Protein 1EKQ (pdb70)

Radius of gyration: 34.54 Å; Cα contacts (8 Å, |Δi|>4): 1117; chains: 2; bounding box: 37×81×80 Å

Secondary structure (DSSP, 8-state):
--HHHHHHHHHHHHHH--EEEEE--TTTHHHHHHHHHHHT-EEE----TTTHHHHHHHSSEEEEE-TT--HHHHHHHHHHHHHHHHTT--EEEE-TTBTTBHHHHHHHHHHHHHS--SEEEE-HHHHHHH--HHHHHHHHHHHHHHTSEEEE-SSSEEEE-SS-EEEE----GGGGGSTT---HHHHHHHHHTT-SSHHHHHHHHHHHHHHHHHHHHHHHTTS-HHHHHHHHHHHHHH--HHHHHHH--EEE-/--HHHHHHHHHHHHHH--EEEEE--TTTHHHHHHHHHHHT-EEE----TTTHHHHHHT-SEEEEE-TT--HHHHHHHHHHHHHHHHTT--EEEE-TTBTTBHHHHHHHHHHHHHS--SEEEE-HHHHHHHT--HHHHHHHHHHHHHHTSEEEE-SSSEEEE-SS-EEEE----GGGGGSTT---HHHHHHHHHTT-S-HHHHHHHHHHHHHHHHHHHHHHHTTS-HHHHHHHHHHHHHH--HHHHHHH--EEE-

Nearest PDB structures (foldseek):
  5cga-assembly1_C  TM=9.503E-01  e=2.184E-24  Staphylococcus aureus subsp. aureus MRSA252
  5cm5-assembly2_D  TM=9.538E-01  e=5.338E-24  Staphylococcus aureus subsp. aureus MRSA252
  5coj-assembly1_A  TM=9.527E-01  e=1.697E-23  Staphylococcus aureus
  5coj-assembly2_F  TM=9.512E-01  e=3.579E-22  Staphylococcus aureus
  6jyy-assembly1_A  TM=9.545E-01  e=1.576E-20  Klebsiella pneumoniae

Solvent-accessible surface area: 21314 Å² total

CATH classification: 3.40.1190.20

Sequence (507 aa):
MDAQSAAKCLTAVRRHSPLVHSITNNVVTNFTANGLLALGASPVMAYAKEEVADMAKIAGALVLNIGTLSKESVEAMIIAGKSANEHGVPVILDPVGAGATPFRTESARDIIREVRLAAIRGNAAEIAHTVGGDIIRLAQQAAQKLNTVIAITGEVDVIADTSHVYTLHNGHKLLTKVTGAGLLTSVVGAFCAVEENPLFAAIAAISSYGVAAQLAAQQTADKGPGSFQIELLNKLSTVTEQDVQEWATIERVMDAQSAAKCLTAVRRHSPLVHSITNNVVTNFTANGLLALGASPVMAYAKEEVADMAKIAGALVLNIGTLSKESVEAMIIAGKSANEHGVPVILDPVGAGATPFRTESARDIIREVRLAAIRGNAAEIAHTVGGGDIIRLAQQAAQKLNTVIAITGEVDVIADTSHVYTLHNGHKLLTKVTGAGLLTSVVGAFCAVEENPLFAAIAAISSYGVAAQLAAQQTADKGPGSFQIELLNKLSTVTEQDVQEWATIERV

InterPro domains:
  IPR000417 Hydroxyethylthiazole kinase [MF_00228] (12-261)
  IPR000417 Hydroxyethylthiazole kinase [PF02110] (10-257)
  IPR000417 Hydroxyethylthiazole kinase [PIRSF000513] (6-269)
  IPR000417 Hydroxyethylthiazole kinase [PR01099] (18-25)
  IPR000417 Hydroxyethylthiazole kinase [PR01099] (31-52)
  IPR000417 Hydroxyethylthiazole kinase [PR01099] (62-70)
  IPR000417 Hydroxyethylthiazole kinase [PR01099] (88-105)
  IPR000417 Hydroxyethylthiazole kinase [PR01099] (119-133)
  IPR000417 Hydroxyethylthiazole kinase [PR01099] (164-181)
  IPR000417 Hydroxyethylthiazole kinase [TIGR00694] (10-260)
  IPR000417 Hydroxyethylthiazole kinase [cd01170] (10-253)
  IPR029056 Ribokinase-like [G3DSA:3.40.1190.20] (1-272)
  IPR029056 Ribokinase-like [SSF53613] (9-267)

Structure (mmCIF, N/CA/C/O backbone):
data_1EKQ
#
_entry.id   1EKQ
#
_cell.length_a   77.5
_cell.length_b   77.5
_cell.length_c   230.4
_cell.angle_alpha   90
_cell.angle_beta   90
_cell.angle_gamma   120
#
_symmetry.space_group_name_H-M   'H 3'
#
loop_
_entity.id
_entity.type
_entity.pdbx_description
1 polymer 'HYDROXYETHYLTHIAZOLE KINASE'
2 water water
#
loop_
_atom_site.group_PDB
_atom_site.id
_atom_site.type_symbol
_atom_site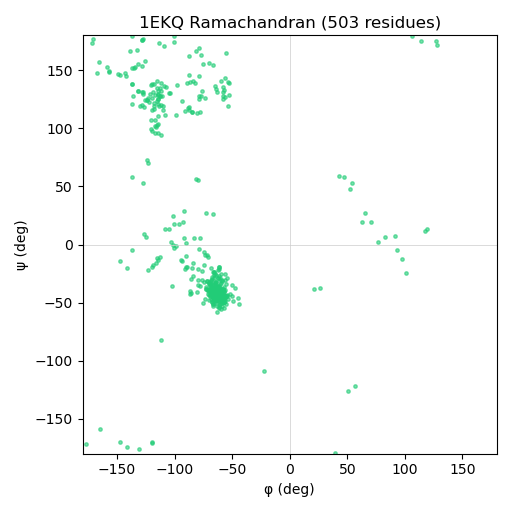.label_atom_id
_atom_site.label_alt_id
_atom_site.label_comp_id
_atom_site.label_asym_id
_atom_site.label_entity_id
_atom_site.label_seq_id
_atom_site.pdbx_PDB_ins_code
_atom_site.Cartn_x
_atom_site.Cartn_y
_atom_site.Cartn_z
_atom_site.occupancy
_atom_site.B_iso_or_equiv
_atom_site.auth_seq_id
_atom_site.auth_comp_id
_atom_site.auth_asym_id
_atom_site.auth_atom_id
_atom_site.pdbx_PDB_model_num
ATOM 1 N N . MET A 1 1 ? 34.490 10.978 45.031 1.00 29.32 1 MET A N 1
ATOM 2 C CA . MET A 1 1 ? 33.022 10.876 45.299 1.00 30.55 1 MET A CA 1
ATOM 3 C C . MET A 1 1 ? 32.758 10.117 46.607 1.00 29.48 1 MET A C 1
ATOM 4 O O . MET A 1 1 ? 33.249 9.005 46.788 1.00 28.59 1 MET A O 1
ATOM 9 N N . ASP A 1 2 ? 31.975 10.714 47.502 1.00 28.86 2 ASP A N 1
ATOM 10 C CA . ASP A 1 2 ? 31.672 10.093 48.793 1.00 30.12 2 ASP A CA 1
ATOM 11 C C . ASP A 1 2 ? 30.210 10.220 49.196 1.00 29.45 2 ASP A C 1
ATOM 12 O O . ASP A 1 2 ? 29.424 10.870 48.499 1.00 27.97 2 ASP A O 1
ATOM 17 N N . ALA A 1 3 ? 29.878 9.658 50.363 1.00 28.02 3 ALA A N 1
ATOM 18 C CA . ALA A 1 3 ? 28.509 9.680 50.887 1.00 28.34 3 ALA A CA 1
ATOM 19 C C . ALA A 1 3 ? 28.025 11.086 51.188 1.00 28.69 3 ALA A C 1
ATOM 20 O O . ALA A 1 3 ? 26.844 11.396 51.052 1.00 29.03 3 ALA A O 1
ATOM 22 N N . GLN A 1 4 ? 28.954 11.944 51.582 1.00 30.11 4 GLN A N 1
ATOM 23 C CA . GLN A 1 4 ? 28.625 13.316 51.905 1.00 31.55 4 GLN A CA 1
ATOM 24 C C . GLN A 1 4 ? 28.202 14.062 50.641 1.00 28.81 4 GLN A C 1
ATOM 25 O O . GLN A 1 4 ? 27.201 14.773 50.638 1.00 28.80 4 GLN A O 1
ATOM 31 N N . SER A 1 5 ? 28.945 13.873 49.557 1.00 28.16 5 SER A N 1
ATOM 32 C CA . SER A 1 5 ? 28.612 14.526 48.295 1.00 28.02 5 SER A CA 1
ATOM 33 C C . SER A 1 5 ? 27.371 13.938 47.643 1.00 26.32 5 SER A C 1
ATOM 34 O O . SER A 1 5 ? 26.627 14.651 46.971 1.00 27.54 5 SER A O 1
ATOM 37 N N . ALA A 1 6 ? 27.141 12.642 47.850 1.00 24.81 6 ALA A N 1
ATOM 38 C CA . ALA A 1 6 ? 25.960 11.982 47.309 1.00 22.82 6 ALA A CA 1
ATOM 39 C C . ALA A 1 6 ? 24.721 12.586 47.970 1.00 23.14 6 ALA A C 1
ATOM 40 O O . ALA A 1 6 ? 23.707 12.825 47.323 1.00 22.05 6 ALA A O 1
ATOM 42 N N . ALA A 1 7 ? 24.831 12.866 49.266 1.00 24.45 7 ALA A N 1
ATOM 43 C CA . ALA A 1 7 ? 23.731 13.448 50.031 1.00 26.14 7 ALA A CA 1
ATOM 44 C C . ALA A 1 7 ? 23.372 14.830 49.484 1.00 26.23 7 ALA A C 1
ATOM 45 O O . ALA A 1 7 ? 22.190 15.188 49.383 1.00 26.01 7 ALA A O 1
ATOM 47 N N . LYS A 1 8 ? 24.404 15.591 49.115 1.00 27.28 8 LYS A N 1
ATOM 48 C CA . LYS A 1 8 ? 24.228 16.927 48.551 1.00 27.92 8 LYS A CA 1
ATOM 49 C C . LYS A 1 8 ? 23.472 16.862 47.225 1.00 27.56 8 LYS A C 1
ATOM 50 O O . LYS A 1 8 ? 22.623 17.719 46.951 1.00 27.43 8 LYS A O 1
ATOM 56 N N . CYS A 1 9 ? 23.736 15.820 46.429 1.00 26.52 9 CYS A N 1
ATOM 57 C CA . CYS A 1 9 ? 23.042 15.644 45.146 1.00 24.08 9 CYS A CA 1
ATOM 58 C C . CYS A 1 9 ? 21.558 15.365 45.367 1.00 22.27 9 CYS A C 1
ATOM 59 O O . CYS A 1 9 ? 20.712 15.861 44.622 1.00 21.56 9 CYS A O 1
ATOM 62 N N . LEU A 1 10 ? 21.247 14.565 46.388 1.00 20.52 10 LEU A N 1
ATOM 63 C CA . LEU A 1 10 ? 19.854 14.248 46.702 1.00 20.03 10 LEU A CA 1
ATOM 64 C C . LEU A 1 10 ? 19.095 15.529 47.053 1.00 18.79 10 LEU A C 1
ATOM 65 O O . LEU A 1 10 ? 17.945 15.691 46.675 1.00 17.95 10 LEU A O 1
ATOM 70 N N . THR A 1 11 ? 19.746 16.448 47.757 1.00 20.51 11 THR A N 1
ATOM 71 C CA . THR A 1 11 ? 19.095 17.698 48.119 1.00 22.24 11 THR A CA 1
ATOM 72 C C . THR A 1 11 ? 18.862 18.585 46.898 1.00 22.28 11 THR A C 1
ATOM 73 O O . THR A 1 11 ? 17.845 19.282 46.808 1.00 22.31 11 THR A O 1
ATOM 77 N N . ALA A 1 12 ? 19.794 18.524 45.949 1.00 21.57 12 ALA A N 1
ATOM 78 C CA . ALA A 1 12 ? 19.678 19.295 44.721 1.00 21.04 12 ALA A CA 1
ATOM 79 C C . ALA A 1 12 ? 18.476 18.795 43.923 1.00 20.98 12 ALA A C 1
ATOM 80 O O . ALA A 1 12 ? 17.735 19.601 43.363 1.00 22.33 12 ALA A O 1
ATOM 82 N N . VAL A 1 13 ? 18.271 17.474 43.886 1.00 18.86 13 VAL A N 1
ATOM 83 C CA . VAL A 1 13 ? 17.139 16.902 43.164 1.00 18.99 13 VAL A CA 1
ATOM 84 C C . VAL A 1 13 ? 15.829 17.405 43.751 1.00 18.83 13 VAL A C 1
ATOM 85 O O . VAL A 1 13 ? 14.945 17.801 43.019 1.00 20.24 13 VAL A O 1
ATOM 89 N N . ARG A 1 14 ? 15.696 17.377 45.074 1.00 20.82 14 ARG A N 1
ATOM 90 C CA . ARG A 1 14 ? 14.481 17.856 45.727 1.00 20.87 14 ARG A CA 1
ATOM 91 C C . ARG A 1 14 ? 14.247 19.337 45.475 1.00 21.54 14 ARG A C 1
ATOM 92 O O . ARG A 1 14 ? 13.113 19.759 45.238 1.00 22.30 14 ARG A O 1
ATOM 100 N N . ARG A 1 15 ? 15.325 20.115 45.516 1.00 22.76 15 ARG A N 1
ATOM 101 C CA . ARG A 1 15 ? 15.269 21.559 45.296 1.00 25.48 15 ARG A CA 1
ATOM 102 C C . ARG A 1 15 ? 14.754 21.933 43.903 1.00 26.25 15 ARG A C 1
ATOM 103 O O . ARG A 1 15 ? 13.788 22.680 43.762 1.00 27.48 15 ARG A O 1
ATOM 111 N N . HIS A 1 16 ? 15.366 21.354 42.879 1.00 26.55 16 HIS A N 1
ATOM 112 C CA . HIS A 1 16 ? 15.003 21.641 41.497 1.00 26.23 16 HIS A CA 1
ATOM 113 C C . HIS A 1 16 ? 13.841 20.895 40.855 1.00 24.63 16 HIS A C 1
ATOM 114 O O . HIS A 1 16 ? 13.370 21.314 39.790 1.00 23.94 16 HIS A O 1
ATOM 121 N N . SER A 1 17 ? 13.405 19.794 41.469 1.00 21.55 17 SER A N 1
ATOM 122 C CA . SER A 1 17 ? 12.326 18.957 40.940 1.00 20.53 17 SER A CA 1
ATOM 123 C C . SER A 1 17 ? 12.469 18.754 39.413 1.00 20.24 17 SER A C 1
ATOM 124 O O . SER A 1 17 ? 11.547 19.031 38.647 1.00 19.94 17 SER A O 1
ATOM 127 N N . PRO A 1 18 ? 13.606 18.183 38.969 1.00 20.82 18 PRO A N 1
ATOM 128 C CA . PRO A 1 18 ? 13.824 17.974 37.538 1.00 19.85 18 PRO A CA 1
ATOM 129 C C . PRO A 1 18 ? 12.754 17.214 36.771 1.00 20.85 18 PRO A C 1
ATOM 130 O O . PRO A 1 18 ? 12.175 16.251 37.261 1.00 20.39 18 PRO A O 1
ATOM 134 N N . LEU A 1 19 ? 12.483 17.686 35.558 1.00 21.56 19 LEU A N 1
ATOM 135 C CA . LEU A 1 19 ? 11.530 17.059 34.654 1.00 20.96 19 LEU A CA 1
ATOM 136 C C . LEU A 1 19 ? 12.292 15.851 34.065 1.00 19.93 19 LEU A C 1
ATOM 137 O O . LEU A 1 19 ? 13.326 16.012 33.427 1.00 20.50 19 LEU A O 1
ATOM 142 N N . VAL A 1 20 ? 11.848 14.644 34.371 1.00 17.53 20 VAL A N 1
ATOM 143 C CA . VAL A 1 20 ? 12.515 13.447 33.882 1.00 17.13 20 VAL A CA 1
ATOM 144 C C . VAL A 1 20 ? 11.578 12.713 32.929 1.00 17.11 20 VAL A C 1
ATOM 145 O O . VAL A 1 20 ? 10.527 12.209 33.336 1.00 15.52 20 VAL A O 1
ATOM 149 N N . HIS A 1 21 ? 11.944 12.728 31.647 1.00 16.53 21 HIS A N 1
ATOM 150 C CA . HIS A 1 21 ? 11.171 12.071 30.599 1.00 17.14 21 HIS A CA 1
ATOM 151 C C . HIS A 1 21 ? 11.571 10.599 30.523 1.00 16.11 21 HIS A C 1
ATOM 152 O O . HIS A 1 21 ? 12.719 10.291 30.217 1.00 15.09 21 HIS A O 1
ATOM 159 N N . SER A 1 22 ? 10.638 9.708 30.865 1.00 15.34 22 SER A N 1
ATOM 160 C CA . SER A 1 22 ? 10.879 8.269 30.816 1.00 17.12 22 SER A CA 1
ATOM 161 C C . SER A 1 22 ? 10.035 7.588 29.749 1.00 17.13 22 SER A C 1
ATOM 162 O O . SER A 1 22 ? 8.819 7.769 29.716 1.00 18.26 22 SER A O 1
ATOM 165 N N . ILE A 1 23 ? 10.678 6.809 28.880 1.00 17.65 23 ILE A N 1
ATOM 166 C CA . ILE A 1 23 ? 9.957 6.031 27.874 1.00 18.16 23 ILE A CA 1
ATOM 167 C C . ILE A 1 23 ? 10.253 4.601 28.303 1.00 18.11 23 ILE A C 1
ATOM 168 O O . ILE A 1 23 ? 11.313 4.042 28.010 1.00 17.45 23 ILE A O 1
ATOM 173 N N . THR A 1 24 ? 9.314 4.037 29.054 1.00 19.54 24 THR A N 1
ATOM 174 C CA . THR A 1 24 ? 9.493 2.709 29.618 1.00 19.78 24 THR A CA 1
ATOM 175 C C . THR A 1 24 ? 8.344 1.740 29.333 1.00 19.80 24 THR A C 1
ATOM 176 O O . THR A 1 24 ? 7.337 2.124 28.737 1.00 19.45 24 THR A O 1
ATOM 180 N N . ASN A 1 25 ? 8.502 0.485 29.763 1.00 21.42 25 ASN A N 1
ATOM 181 C CA . ASN A 1 25 ? 7.487 -0.545 29.531 1.00 23.05 25 ASN A CA 1
ATOM 182 C C . ASN A 1 25 ? 6.201 -0.362 30.343 1.00 23.78 25 ASN A C 1
ATOM 183 O O . ASN A 1 25 ? 6.205 0.281 31.386 1.00 24.91 25 ASN A O 1
ATOM 188 N N . ASN A 1 26 ? 5.098 -0.916 29.863 1.00 24.56 26 ASN A N 1
ATOM 189 C CA . ASN A 1 26 ? 3.818 -0.728 30.537 1.00 26.12 26 ASN A CA 1
ATOM 190 C C . ASN A 1 26 ? 3.601 -1.423 31.876 1.00 23.54 26 ASN A C 1
ATOM 191 O O . ASN A 1 26 ? 2.624 -1.137 32.575 1.00 23.79 26 ASN A O 1
ATOM 196 N N . VAL A 1 27 ? 4.510 -2.325 32.234 1.00 20.54 27 VAL A N 1
ATOM 197 C CA . VAL A 1 27 ? 4.416 -3.028 33.507 1.00 17.96 27 VAL A CA 1
ATOM 198 C C . VAL A 1 27 ? 4.936 -2.125 34.634 1.00 18.04 27 VAL A C 1
ATOM 199 O O . VAL A 1 27 ? 4.579 -2.317 35.803 1.00 18.92 27 VAL A O 1
ATOM 203 N N . VAL A 1 28 ? 5.748 -1.126 34.283 1.00 13.90 28 VAL A N 1
ATOM 204 C CA . VAL A 1 28 ? 6.359 -0.253 35.278 1.00 13.93 28 VAL A CA 1
ATOM 205 C C . VAL A 1 28 ? 6.186 1.266 35.147 1.00 14.23 28 VAL A C 1
ATOM 206 O O . VAL A 1 28 ? 6.816 2.022 35.888 1.00 13.88 28 VAL A O 1
ATOM 210 N N . THR A 1 29 ? 5.333 1.728 34.240 1.00 14.08 29 THR A N 1
ATOM 211 C CA . THR A 1 29 ? 5.141 3.174 34.075 1.00 16.15 29 THR A CA 1
ATOM 212 C C . THR A 1 29 ? 4.582 3.864 35.338 1.00 16.44 29 THR A C 1
ATOM 213 O O . THR A 1 29 ? 5.103 4.906 35.779 1.00 15.46 29 THR A O 1
ATOM 217 N N . ASN A 1 30 ? 3.542 3.276 35.927 1.00 14.41 30 ASN A N 1
ATOM 218 C CA . ASN A 1 30 ? 2.934 3.864 37.112 1.00 13.23 30 ASN A CA 1
ATOM 219 C C . ASN A 1 30 ? 3.912 3.933 38.288 1.00 13.34 30 ASN A C 1
ATOM 220 O O . ASN A 1 30 ? 4.038 4.966 38.948 1.00 12.67 30 ASN A O 1
ATOM 225 N N . PHE A 1 31 ? 4.597 2.823 38.549 1.00 15.30 31 PHE A N 1
ATOM 226 C CA . PHE A 1 31 ? 5.572 2.761 39.643 1.00 15.29 31 PHE A CA 1
ATOM 227 C C . PHE A 1 31 ? 6.735 3.721 39.402 1.00 15.80 31 PHE A C 1
ATOM 228 O O . PHE A 1 31 ? 7.174 4.417 40.320 1.00 15.35 31 PHE A O 1
ATOM 236 N N . THR A 1 32 ? 7.219 3.784 38.160 1.00 14.70 32 THR A N 1
ATOM 237 C CA . THR A 1 32 ? 8.304 4.698 37.831 1.00 14.45 32 THR A CA 1
ATOM 238 C C . THR A 1 32 ? 7.882 6.144 38.117 1.00 13.63 32 THR A C 1
ATOM 239 O O . THR A 1 32 ? 8.627 6.901 38.747 1.00 14.05 32 THR A O 1
ATOM 243 N N . ALA A 1 33 ? 6.679 6.516 37.685 1.00 12.84 33 ALA A N 1
ATOM 244 C CA . ALA A 1 33 ? 6.166 7.866 37.929 1.00 13.02 33 ALA A CA 1
ATOM 245 C C . ALA A 1 33 ? 6.033 8.139 39.435 1.00 13.23 33 ALA A C 1
ATOM 246 O O . ALA A 1 33 ? 6.467 9.182 39.916 1.00 13.06 33 ALA A O 1
ATOM 248 N N . ASN A 1 34 ? 5.416 7.213 40.167 1.00 13.29 34 ASN A N 1
ATOM 249 C CA . ASN A 1 34 ? 5.244 7.370 41.618 1.00 13.01 34 ASN A CA 1
ATOM 250 C C . ASN A 1 34 ? 6.561 7.435 42.395 1.00 13.78 34 ASN A C 1
ATOM 251 O O . ASN A 1 34 ? 6.678 8.207 43.352 1.00 15.43 34 ASN A O 1
ATOM 256 N N . GLY A 1 35 ? 7.546 6.639 41.992 1.00 13.29 35 GLY A N 1
ATOM 257 C CA . GLY A 1 35 ? 8.835 6.675 42.654 1.00 12.01 35 GLY A CA 1
ATOM 258 C C . GLY A 1 35 ? 9.501 8.026 42.442 1.00 14.04 35 GLY A C 1
ATOM 259 O O . GLY A 1 35 ? 10.068 8.596 43.369 1.00 13.19 35 GLY A O 1
ATOM 260 N N . LEU A 1 36 ? 9.457 8.537 41.205 1.00 14.66 36 LEU A N 1
ATOM 261 C CA . LEU A 1 36 ? 10.039 9.847 40.890 1.00 14.93 36 LEU A CA 1
ATOM 262 C C . LEU A 1 36 ? 9.310 10.960 41.644 1.00 13.74 36 LEU A C 1
ATOM 263 O O . LEU A 1 36 ? 9.944 11.886 42.126 1.00 15.50 36 LEU A O 1
ATOM 268 N N . LEU A 1 37 ? 7.983 10.884 41.724 1.00 13.76 37 LEU A N 1
ATOM 269 C CA . LEU A 1 37 ? 7.201 11.886 42.467 1.00 14.06 37 LEU A CA 1
ATOM 270 C C . LEU A 1 37 ? 7.592 11.855 43.958 1.00 15.38 37 LEU A C 1
ATOM 271 O O . LEU A 1 37 ? 7.804 12.908 44.562 1.00 15.81 37 LEU A O 1
ATOM 276 N N . ALA A 1 38 ? 7.700 10.655 44.532 1.00 13.87 38 ALA A N 1
ATOM 277 C CA . ALA A 1 38 ? 8.093 10.499 45.934 1.00 15.23 38 ALA A CA 1
ATOM 278 C C . ALA A 1 38 ? 9.494 11.076 46.183 1.00 16.93 38 ALA A C 1
ATOM 279 O O . ALA A 1 38 ? 9.724 11.769 47.185 1.00 17.52 38 ALA A O 1
ATOM 281 N N . LEU A 1 39 ? 10.413 10.817 45.253 1.00 14.37 39 LEU A N 1
ATOM 282 C CA . LEU A 1 39 ? 11.780 11.301 45.353 1.00 16.04 39 LEU A CA 1
ATOM 283 C C . LEU A 1 39 ? 11.829 12.818 45.359 1.00 15.91 39 LEU A C 1
ATOM 284 O O . LEU A 1 39 ? 12.649 13.411 46.051 1.00 16.82 39 LEU A O 1
ATOM 289 N N . GLY A 1 40 ? 10.929 13.437 44.606 1.00 14.17 40 GLY A N 1
ATOM 290 C CA . GLY A 1 40 ? 10.900 14.882 44.525 1.00 15.62 40 GLY A CA 1
ATOM 291 C C . GLY A 1 40 ? 11.134 15.393 43.113 1.00 17.09 40 GLY A C 1
ATOM 292 O O . GLY A 1 40 ? 11.434 16.566 42.936 1.00 16.73 40 GLY A O 1
ATOM 293 N N . ALA A 1 41 ? 11.050 14.501 42.119 1.00 17.81 41 ALA A N 1
ATOM 294 C CA . ALA A 1 41 ? 11.229 14.862 40.697 1.00 17.62 41 ALA A CA 1
ATOM 295 C C . ALA A 1 41 ? 9.875 15.006 39.993 1.00 17.35 41 ALA A C 1
ATOM 296 O O . ALA A 1 41 ? 8.830 14.736 40.579 1.00 18.07 41 ALA A O 1
ATOM 298 N N . SER A 1 42 ? 9.900 15.449 38.739 1.00 17.66 42 SER A N 1
ATOM 299 C CA . SER A 1 42 ? 8.683 15.647 37.944 1.00 18.82 42 SER A CA 1
ATOM 300 C C . SER A 1 42 ? 8.699 14.682 36.767 1.00 20.37 42 SER A C 1
ATOM 301 O O . SER A 1 42 ? 9.404 14.925 35.777 1.00 19.53 42 SER A O 1
ATOM 304 N N . PRO A 1 43 ? 7.924 13.579 36.852 1.00 19.67 43 PRO A N 1
ATOM 305 C CA . PRO A 1 43 ? 7.906 12.616 35.742 1.00 19.93 43 PRO A CA 1
ATOM 306 C C . PRO A 1 43 ? 7.046 13.032 34.538 1.00 20.14 43 PRO A C 1
ATOM 307 O O . PRO A 1 43 ? 6.000 13.671 34.689 1.00 18.72 43 PRO A O 1
ATOM 311 N N . VAL A 1 44 ? 7.519 12.671 33.346 1.00 20.26 44 VAL A N 1
ATOM 312 C CA . VAL A 1 44 ? 6.796 12.912 32.097 1.00 19.41 44 VAL A CA 1
ATOM 313 C C . VAL A 1 44 ? 6.973 11.591 31.342 1.00 17.76 44 VAL A C 1
ATOM 314 O O . VAL A 1 44 ? 8.094 11.103 31.164 1.00 15.17 44 VAL A O 1
ATOM 318 N N . MET A 1 45 ? 5.845 10.962 31.023 1.00 18.54 45 MET A N 1
ATOM 319 C CA . MET A 1 45 ? 5.842 9.648 30.374 1.00 21.04 45 MET A CA 1
ATOM 320 C C . MET A 1 45 ? 5.433 9.525 28.896 1.00 21.56 45 MET A C 1
ATOM 321 O O . MET A 1 45 ? 5.208 8.406 28.421 1.00 22.24 45 MET A O 1
ATOM 326 N N . ALA A 1 46 ? 5.353 10.638 28.170 1.00 22.64 46 ALA A N 1
ATOM 327 C CA . ALA A 1 46 ? 4.983 10.593 26.747 1.00 24.13 46 ALA A CA 1
ATOM 328 C C . ALA A 1 46 ? 5.872 9.605 25.996 1.00 24.54 46 ALA A C 1
ATOM 329 O O . ALA A 1 46 ? 7.082 9.570 26.214 1.00 24.19 46 ALA A O 1
ATOM 331 N N . TYR A 1 47 ? 5.267 8.831 25.093 1.00 26.21 47 TYR A N 1
ATOM 332 C CA . TYR A 1 47 ? 5.995 7.815 24.345 1.00 28.90 47 TYR A CA 1
ATOM 333 C C . TYR A 1 47 ? 5.652 7.744 22.849 1.00 29.51 47 TYR A C 1
ATOM 334 O O . TYR A 1 47 ? 6.272 6.964 22.121 1.00 30.17 47 TYR A O 1
ATOM 343 N N . ALA A 1 48 ? 4.672 8.532 22.395 1.00 29.68 48 ALA A N 1
ATOM 344 C CA . ALA A 1 48 ? 4.259 8.511 20.979 1.00 29.54 48 ALA A CA 1
ATOM 345 C C . ALA A 1 48 ? 5.141 9.361 20.077 1.00 28.85 48 ALA A C 1
ATOM 346 O O . ALA A 1 48 ? 5.466 10.499 20.423 1.00 26.78 48 ALA A O 1
ATOM 348 N N . LYS A 1 49 ? 5.442 8.844 18.885 1.00 29.91 49 LYS A N 1
ATOM 349 C CA . LYS A 1 49 ? 6.316 9.542 17.927 1.00 31.27 49 LYS A CA 1
ATOM 350 C C . LYS A 1 49 ? 5.908 10.963 17.561 1.00 30.93 49 LYS A C 1
ATOM 351 O O . LYS A 1 49 ? 6.757 11.791 17.253 1.00 30.86 49 LYS A O 1
ATOM 357 N N . GLU A 1 50 ? 4.612 11.248 17.614 1.00 32.36 50 GLU A N 1
ATOM 358 C CA . GLU A 1 50 ? 4.115 12.572 17.271 1.00 33.46 50 GLU A CA 1
ATOM 359 C C . GLU A 1 50 ? 4.385 13.642 18.327 1.00 34.11 50 GLU A C 1
ATOM 360 O O . GLU A 1 50 ? 4.120 14.822 18.081 1.00 35.97 50 GLU A O 1
ATOM 366 N N . GLU A 1 51 ? 4.921 13.248 19.487 1.00 32.75 51 GLU A N 1
ATOM 367 C CA . GLU A 1 51 ? 5.232 14.227 20.532 1.00 31.58 51 GLU A CA 1
ATOM 368 C C . GLU A 1 51 ? 6.524 14.035 21.337 1.00 30.05 51 GLU A C 1
ATOM 369 O O . GLU A 1 51 ? 7.022 15.011 21.903 1.00 29.14 51 GLU A O 1
ATOM 375 N N . VAL A 1 52 ? 7.093 12.823 21.353 1.00 27.82 52 VAL A N 1
ATOM 376 C CA . VAL A 1 52 ? 8.322 12.560 22.126 1.00 25.64 52 VAL A CA 1
ATOM 377 C C . VAL A 1 52 ? 9.457 13.548 21.897 1.00 25.87 52 VAL A C 1
ATOM 378 O O . VAL A 1 52 ? 10.208 13.854 22.824 1.00 25.95 52 VAL A O 1
ATOM 382 N N . ALA A 1 53 ? 9.586 14.045 20.670 1.00 25.31 53 ALA A N 1
ATOM 383 C CA . ALA A 1 53 ? 10.637 15.006 20.360 1.00 25.27 53 ALA A CA 1
ATOM 384 C C . ALA A 1 53 ? 10.417 16.314 21.127 1.00 24.96 53 ALA A C 1
ATOM 385 O O . ALA A 1 53 ? 11.364 16.871 21.684 1.00 24.84 53 ALA A O 1
ATOM 387 N N . ASP A 1 54 ? 9.171 16.777 21.186 1.00 25.38 54 ASP A N 1
ATOM 388 C CA . ASP A 1 54 ? 8.838 18.017 21.891 1.00 28.25 54 ASP A CA 1
ATOM 389 C C . ASP A 1 54 ? 8.999 17.902 23.410 1.00 28.08 54 ASP A C 1
ATOM 390 O O . ASP A 1 54 ? 9.297 18.881 24.091 1.00 27.08 54 ASP A O 1
ATOM 395 N N . MET A 1 55 ? 8.786 16.699 23.929 1.00 28.63 55 MET A N 1
ATOM 396 C CA . MET A 1 55 ? 8.894 16.426 25.358 1.00 28.84 55 MET A CA 1
ATOM 397 C C . MET A 1 55 ? 10.346 16.351 25.805 1.00 27.47 55 MET A C 1
ATOM 398 O O . MET A 1 55 ? 10.744 16.988 26.790 1.00 26.97 55 MET A O 1
ATOM 403 N N . ALA A 1 56 ? 11.131 15.559 25.073 1.00 24.22 56 ALA A N 1
ATOM 404 C CA . ALA A 1 56 ? 12.538 15.350 25.386 1.00 22.71 56 ALA A CA 1
ATOM 405 C C . ALA A 1 56 ? 13.345 16.632 25.427 1.00 23.71 56 ALA A C 1
ATOM 406 O O . ALA A 1 56 ? 14.198 16.813 26.306 1.00 20.77 56 ALA A O 1
ATOM 408 N N . LYS A 1 57 ? 13.059 17.534 24.485 1.00 25.81 57 LYS A N 1
ATOM 409 C CA . LYS A 1 57 ? 13.799 18.788 24.399 1.00 26.39 57 LYS A CA 1
ATOM 410 C C . LYS A 1 57 ? 13.690 19.726 25.599 1.00 25.45 57 LYS A C 1
ATOM 411 O O . LYS A 1 57 ? 14.634 20.469 25.883 1.00 23.30 57 LYS A O 1
ATOM 417 N N . ILE A 1 58 ? 12.571 19.668 26.321 1.00 25.05 58 ILE A N 1
ATOM 418 C CA . ILE A 1 58 ? 12.393 20.533 27.493 1.00 26.48 58 ILE A CA 1
ATOM 419 C C . ILE A 1 58 ? 12.652 19.827 28.838 1.00 27.51 58 ILE A C 1
ATOM 420 O O . ILE A 1 58 ? 12.605 20.462 29.900 1.00 27.31 58 ILE A O 1
ATOM 425 N N . ALA A 1 59 ? 12.933 18.525 28.786 1.00 25.47 59 ALA A N 1
ATOM 426 C CA . ALA A 1 59 ? 13.202 17.753 29.997 1.00 23.24 59 ALA A CA 1
ATOM 427 C C . ALA A 1 59 ? 14.605 17.982 30.550 1.00 21.66 59 ALA A C 1
ATOM 428 O O . ALA A 1 59 ? 15.478 18.524 29.864 1.00 21.34 59 ALA A O 1
ATOM 430 N N . GLY A 1 60 ? 14.795 17.599 31.813 1.00 20.86 60 GLY A N 1
ATOM 431 C CA . GLY A 1 60 ? 16.092 17.694 32.467 1.00 18.09 60 GLY A CA 1
ATOM 432 C C . GLY A 1 60 ? 16.9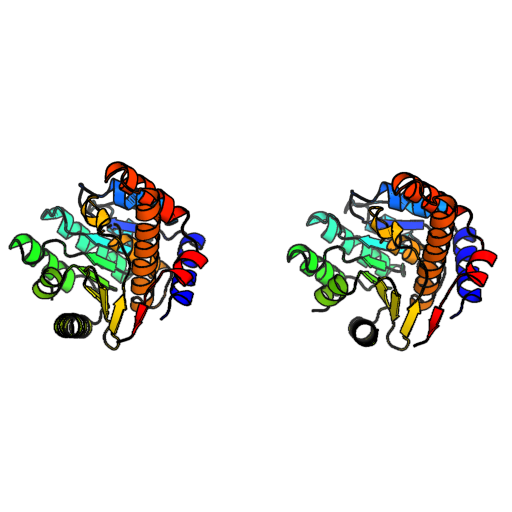23 16.457 32.125 1.00 16.89 60 GLY A C 1
ATOM 433 O O . GLY A 1 60 ? 18.155 16.489 32.174 1.00 16.00 60 GLY A O 1
ATOM 434 N N . ALA A 1 61 ? 16.233 15.347 31.844 1.00 16.63 61 ALA A N 1
ATOM 435 C CA . ALA A 1 61 ? 16.865 14.084 31.463 1.00 17.03 61 ALA A CA 1
ATOM 436 C C . ALA A 1 61 ? 15.866 13.192 30.724 1.00 16.36 61 ALA A C 1
ATOM 437 O O . ALA A 1 61 ? 14.654 13.338 30.877 1.00 16.61 61 ALA A O 1
ATOM 439 N N . LEU A 1 62 ? 16.396 12.323 29.868 1.00 17.00 62 LEU A N 1
ATOM 440 C CA . LEU A 1 62 ? 15.605 11.382 29.083 1.00 16.07 62 LEU A CA 1
ATOM 441 C C . LEU A 1 62 ? 16.126 10.015 29.475 1.00 14.58 62 LEU A C 1
ATOM 442 O O . LEU A 1 62 ? 17.350 9.805 29.522 1.00 15.07 62 LEU A O 1
ATOM 447 N N . VAL A 1 63 ? 15.198 9.118 29.823 1.00 14.05 63 VAL A N 1
ATOM 448 C CA . VAL A 1 63 ? 15.539 7.761 30.205 1.00 13.37 63 VAL A CA 1
ATOM 449 C C . VAL A 1 63 ? 14.805 6.789 29.294 1.00 14.86 63 VAL A C 1
ATOM 450 O O . VAL A 1 63 ? 13.577 6.835 29.171 1.00 15.83 63 VAL A O 1
ATOM 454 N N . LEU A 1 64 ? 15.563 5.896 28.669 1.00 14.22 64 LEU A N 1
ATOM 455 C CA . LEU A 1 64 ? 15.000 4.911 27.754 1.00 14.78 64 LEU A CA 1
ATOM 456 C C . LEU A 1 64 ? 15.100 3.517 28.356 1.00 15.07 64 LEU A C 1
ATOM 457 O O . LEU A 1 64 ? 16.185 3.089 28.762 1.00 14.11 64 LEU A O 1
ATOM 462 N N . ASN A 1 65 ? 13.968 2.813 28.393 1.00 15.85 65 ASN A N 1
ATOM 463 C CA . ASN A 1 65 ? 13.892 1.462 28.946 1.00 17.86 65 ASN A CA 1
ATOM 464 C C . ASN A 1 65 ? 13.193 0.545 27.936 1.00 17.21 65 ASN A C 1
ATOM 465 O O . ASN A 1 65 ? 12.029 0.753 27.600 1.00 17.56 65 ASN A O 1
ATOM 470 N N . ILE A 1 66 ? 13.909 -0.484 27.489 1.00 18.82 66 ILE A N 1
ATOM 471 C CA . ILE A 1 66 ? 13.403 -1.427 26.489 1.00 21.53 66 ILE A CA 1
ATOM 472 C C . ILE A 1 66 ? 12.701 -2.686 27.038 1.00 23.64 66 ILE A C 1
ATOM 473 O O . ILE A 1 66 ? 12.662 -3.720 26.379 1.00 22.76 66 ILE A O 1
ATOM 478 N N . GLY A 1 67 ? 12.088 -2.572 28.209 1.00 26.12 67 GLY A N 1
ATOM 479 C CA . GLY A 1 67 ? 11.419 -3.706 28.831 1.00 27.61 67 GLY A CA 1
ATOM 480 C C . GLY A 1 67 ? 10.347 -4.432 28.035 1.00 28.82 67 GLY A C 1
ATOM 481 O O . GLY A 1 67 ? 10.331 -5.655 27.986 1.00 30.88 67 GLY A O 1
ATOM 482 N N . THR A 1 68 ? 9.379 -3.715 27.493 1.00 30.93 68 THR A N 1
ATOM 483 C CA . THR A 1 68 ? 8.356 -4.399 26.705 1.00 32.08 68 THR A CA 1
ATOM 484 C C . THR A 1 68 ? 8.353 -3.751 25.345 1.00 34.11 68 THR A C 1
ATOM 485 O O . THR A 1 68 ? 7.478 -2.961 24.985 1.00 34.90 68 THR A O 1
ATOM 489 N N . LEU A 1 69 ? 9.406 -4.080 24.620 1.00 34.44 69 LEU A N 1
ATOM 490 C CA . LEU A 1 69 ? 9.639 -3.577 23.294 1.00 35.70 69 LEU A CA 1
ATOM 491 C C . LEU A 1 69 ? 8.546 -3.793 22.277 1.00 34.56 69 LEU A C 1
ATOM 492 O O . LEU A 1 69 ? 7.643 -4.594 22.452 1.00 37.55 69 LEU A O 1
ATOM 497 N N . SER A 1 70 ? 8.685 -3.046 21.197 1.00 35.00 70 SER A N 1
ATOM 498 C CA . SER A 1 70 ? 7.822 -3.081 20.038 1.00 34.26 70 SER A CA 1
ATOM 499 C C . SER A 1 70 ? 8.630 -2.269 19.022 1.00 34.17 70 SER A C 1
ATOM 500 O O . SER A 1 70 ? 9.428 -1.397 19.406 1.00 32.28 70 SER A O 1
ATOM 503 N N . LYS A 1 71 ? 8.500 -2.623 17.745 1.00 34.78 71 LYS A N 1
ATOM 504 C CA . LYS A 1 71 ? 9.201 -1.926 16.668 1.00 34.57 71 LYS A CA 1
ATOM 505 C C . LYS A 1 71 ? 8.956 -0.416 16.761 1.00 32.58 71 LYS A C 1
ATOM 506 O O . LYS A 1 71 ? 9.881 0.373 16.629 1.00 32.19 71 LYS A O 1
ATOM 512 N N . GLU A 1 72 ? 7.716 -0.027 17.041 1.00 31.50 72 GLU A N 1
ATOM 513 C CA . GLU A 1 72 ? 7.360 1.384 17.142 1.00 31.73 72 GLU A CA 1
ATOM 514 C C . GLU A 1 72 ? 7.902 2.112 18.370 1.00 28.47 72 GLU A C 1
ATOM 515 O O . G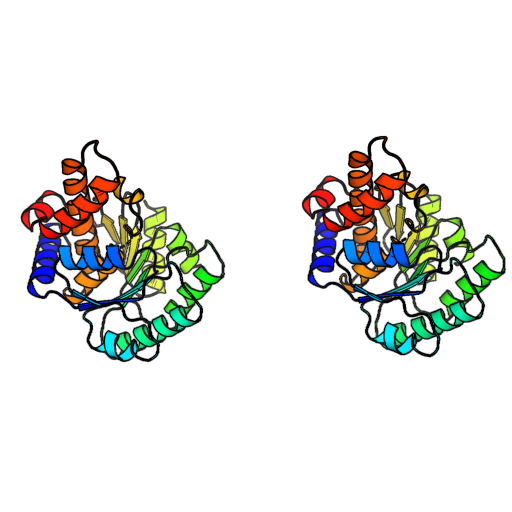LU A 1 72 ? 8.373 3.240 18.253 1.00 26.59 72 GLU A O 1
ATOM 521 N N . SER A 1 73 ? 7.847 1.497 19.545 1.00 26.89 73 SER A N 1
ATOM 522 C CA . SER A 1 73 ? 8.363 2.200 20.713 1.00 26.92 73 SER A CA 1
ATOM 523 C C . SER A 1 73 ? 9.889 2.414 20.627 1.00 24.18 73 SER A C 1
ATOM 524 O O . SER A 1 73 ? 10.396 3.411 21.136 1.00 22.48 73 SER A O 1
ATOM 527 N N . VAL A 1 74 ? 10.610 1.519 19.942 1.00 23.62 74 VAL A N 1
ATOM 528 C CA . VAL A 1 74 ? 12.067 1.689 19.781 1.00 22.40 74 VAL A CA 1
ATOM 529 C C . VAL A 1 74 ? 12.348 2.903 18.893 1.00 21.67 74 VAL A C 1
ATOM 530 O O . VAL A 1 74 ? 13.260 3.681 19.147 1.00 20.84 74 VAL A O 1
ATOM 534 N N . GLU A 1 75 ? 11.558 3.045 17.839 1.00 21.55 75 GLU A N 1
ATOM 535 C CA . GLU A 1 75 ? 11.689 4.160 16.922 1.00 22.01 75 GLU A CA 1
ATOM 536 C C . GLU A 1 75 ? 11.405 5.469 17.650 1.00 21.20 75 GLU A C 1
ATOM 537 O O . GLU A 1 75 ? 12.135 6.444 17.463 1.00 20.77 75 GLU A O 1
ATOM 543 N N . ALA A 1 76 ? 10.379 5.482 18.509 1.00 18.79 76 ALA A N 1
ATOM 544 C CA . ALA A 1 76 ? 10.047 6.689 19.272 1.00 17.72 76 ALA A CA 1
ATOM 545 C C . ALA A 1 76 ? 11.203 7.030 20.217 1.00 16.55 76 ALA A C 1
ATOM 546 O O . ALA A 1 76 ? 11.570 8.194 20.356 1.00 17.20 76 ALA A O 1
ATOM 548 N N . MET A 1 77 ? 11.801 6.003 20.822 1.00 17.23 77 MET A N 1
ATOM 549 C CA . MET A 1 77 ? 12.930 6.178 21.742 1.00 17.49 77 MET A CA 1
ATOM 550 C C . MET A 1 77 ? 14.111 6.861 21.054 1.00 18.70 77 MET A C 1
ATOM 551 O O . MET A 1 77 ? 14.796 7.694 21.650 1.00 18.28 77 MET A O 1
ATOM 556 N N . ILE A 1 78 ? 14.351 6.494 19.796 1.00 19.13 78 ILE A N 1
ATOM 557 C CA . ILE A 1 78 ? 15.448 7.064 19.026 1.00 17.89 78 ILE A CA 1
ATOM 558 C C . ILE A 1 78 ? 15.124 8.515 18.616 1.00 18.17 78 ILE A C 1
ATOM 559 O O . ILE A 1 78 ? 15.986 9.400 18.678 1.00 16.77 78 ILE A O 1
ATOM 564 N N . ILE A 1 79 ? 13.861 8.770 18.274 1.00 19.42 79 ILE A N 1
ATOM 565 C CA . ILE A 1 79 ? 13.421 10.119 17.917 1.00 19.12 79 ILE A CA 1
ATOM 566 C C . ILE A 1 79 ? 13.616 11.021 19.144 1.00 19.42 79 ILE A C 1
ATOM 567 O O . ILE A 1 79 ? 14.172 12.123 19.038 1.00 18.39 79 ILE A O 1
ATOM 572 N N . ALA A 1 80 ? 13.233 10.501 20.316 1.00 18.30 80 ALA A N 1
ATOM 573 C CA . ALA A 1 80 ? 13.363 11.230 21.575 1.00 17.14 80 ALA A CA 1
ATOM 574 C C . ALA A 1 80 ? 14.833 11.457 21.914 1.00 16.37 80 ALA A C 1
ATOM 575 O O . ALA A 1 80 ? 15.216 12.574 22.289 1.00 17.15 80 ALA A O 1
ATOM 577 N N . GLY A 1 81 ? 15.652 10.412 21.743 1.00 16.86 81 GLY A N 1
ATOM 578 C CA . GLY A 1 81 ? 17.075 10.500 22.024 1.00 16.39 81 GLY A CA 1
ATOM 579 C C . GLY A 1 81 ? 17.781 11.516 21.134 1.00 18.78 81 GLY A C 1
ATOM 580 O O . GLY A 1 81 ? 18.636 12.270 21.595 1.00 18.61 81 GLY A O 1
ATOM 581 N N . LYS A 1 82 ? 17.436 11.535 19.849 1.00 18.71 82 LYS A N 1
ATOM 582 C CA . LYS A 1 82 ? 18.049 12.497 18.936 1.00 21.17 82 LYS A CA 1
ATOM 583 C C . LYS A 1 82 ? 17.659 13.928 19.341 1.00 21.40 82 LYS A C 1
ATOM 584 O O . LYS A 1 82 ? 18.498 14.840 19.352 1.00 21.06 82 LYS A O 1
ATOM 590 N N . SER A 1 83 ? 16.392 14.116 19.704 1.00 21.86 83 SER A N 1
ATOM 591 C CA . SER A 1 83 ? 15.921 15.427 20.139 1.00 22.27 83 SER A CA 1
ATOM 592 C C . SER A 1 83 ? 16.688 15.847 21.403 1.00 21.73 83 SER A C 1
ATOM 593 O O . SER A 1 83 ? 17.146 16.977 21.510 1.00 21.92 83 SER A O 1
ATOM 596 N N . ALA A 1 84 ? 16.835 14.920 22.349 1.00 21.09 84 ALA A N 1
ATOM 597 C CA . ALA A 1 84 ? 17.546 15.193 23.598 1.00 20.98 84 ALA A CA 1
ATOM 598 C C . ALA A 1 84 ? 18.986 15.583 23.293 1.00 21.11 84 ALA A C 1
ATOM 599 O O . ALA A 1 84 ? 19.511 16.539 23.863 1.00 21.28 84 ALA A O 1
ATOM 601 N N . ASN A 1 85 ? 19.617 14.842 22.381 1.00 23.39 85 ASN A N 1
ATOM 602 C CA . ASN A 1 85 ? 21.002 15.110 21.967 1.00 25.22 85 ASN A CA 1
ATOM 603 C C . ASN A 1 85 ? 21.146 16.523 21.376 1.00 26.50 85 ASN A C 1
ATOM 604 O O . ASN A 1 85 ? 22.109 17.222 21.678 1.00 27.55 85 ASN A O 1
ATOM 609 N N . GLU A 1 86 ? 20.189 16.938 20.547 1.00 28.09 86 GLU A N 1
ATOM 610 C CA . GLU A 1 86 ? 20.214 18.272 19.947 1.00 31.47 86 GLU A CA 1
ATOM 611 C C . GLU A 1 86 ? 20.148 19.379 20.990 1.00 32.05 86 GLU A C 1
ATOM 612 O O . GLU A 1 86 ? 20.784 20.420 20.835 1.00 33.52 86 GLU A O 1
ATOM 618 N N . HIS A 1 87 ? 19.371 19.167 22.048 1.00 30.14 87 HIS A N 1
ATOM 619 C CA . HIS A 1 87 ? 19.207 20.194 23.065 1.00 28.63 87 HIS A CA 1
ATOM 620 C C . HIS A 1 87 ? 20.011 20.055 24.342 1.00 28.00 87 HIS A C 1
ATOM 621 O O . HIS A 1 87 ? 19.685 20.702 25.338 1.00 29.81 87 HIS A O 1
ATOM 628 N N . GLY A 1 88 ? 21.056 19.229 24.316 1.00 25.68 88 GLY A N 1
ATOM 629 C CA . GLY A 1 88 ? 21.907 19.051 25.482 1.00 23.79 88 GLY A CA 1
ATOM 630 C C . GLY A 1 88 ? 21.280 18.415 26.722 1.00 23.72 88 GLY A C 1
ATOM 631 O O . GLY A 1 88 ? 21.722 18.684 27.847 1.00 23.74 88 GLY A O 1
ATOM 632 N N . VAL A 1 89 ? 20.251 17.596 26.516 1.00 20.95 89 VAL A N 1
ATOM 633 C CA . VAL A 1 89 ? 19.558 16.886 27.590 1.00 19.59 89 VAL A CA 1
ATOM 634 C C . VAL A 1 89 ? 20.202 15.499 27.733 1.00 18.91 89 VAL A C 1
ATOM 635 O O . VAL A 1 89 ? 20.227 14.733 26.782 1.00 20.45 89 VAL A O 1
ATOM 639 N N . PRO A 1 90 ? 20.690 15.147 28.934 1.00 18.17 90 PRO A N 1
ATOM 640 C CA . PRO A 1 90 ? 21.320 13.820 29.093 1.00 19.03 90 PRO A CA 1
ATOM 641 C C . PRO A 1 90 ? 20.385 12.619 28.901 1.00 18.37 90 PRO A C 1
ATOM 642 O O . PRO A 1 90 ? 19.226 12.650 29.333 1.00 18.05 90 PRO A O 1
ATOM 646 N N . VAL A 1 91 ? 20.876 11.600 28.178 1.00 17.63 91 VAL A N 1
ATOM 647 C CA . VAL A 1 91 ? 20.106 10.377 27.916 1.00 17.92 91 VAL A CA 1
ATOM 648 C C . VAL A 1 91 ? 20.694 9.158 28.617 1.00 16.85 91 VAL A C 1
ATOM 649 O O . VAL A 1 91 ? 21.882 8.878 28.499 1.00 16.80 91 VAL A O 1
ATOM 653 N N . ILE A 1 92 ? 19.839 8.453 29.358 1.00 16.54 92 ILE A N 1
ATOM 654 C CA . ILE A 1 92 ? 20.209 7.258 30.115 1.00 14.83 92 ILE A CA 1
ATOM 655 C C . ILE A 1 92 ? 19.484 6.059 29.509 1.00 14.57 92 ILE A C 1
ATOM 656 O O . ILE A 1 92 ? 18.273 6.115 29.282 1.00 15.51 92 ILE A O 1
ATOM 661 N N . LEU A 1 93 ? 20.221 4.980 29.260 1.00 14.14 93 LEU A N 1
ATOM 662 C CA . LEU A 1 93 ? 19.648 3.758 28.695 1.00 15.62 93 LEU A CA 1
ATOM 663 C C . LEU A 1 93 ? 19.652 2.555 29.653 1.00 14.91 93 LEU A C 1
ATOM 664 O O . LEU A 1 93 ? 20.635 2.292 30.345 1.00 15.64 93 LEU A O 1
ATOM 669 N N . ASP A 1 94 ? 18.528 1.852 29.705 1.00 16.81 94 ASP A N 1
ATOM 670 C CA . ASP A 1 94 ? 18.404 0.633 30.508 1.00 19.12 94 ASP A CA 1
ATOM 671 C C . ASP A 1 94 ? 18.077 -0.437 29.460 1.00 18.69 94 ASP A C 1
ATOM 672 O O . ASP A 1 94 ? 16.927 -0.587 29.043 1.00 17.00 94 ASP A O 1
ATOM 677 N N . PRO A 1 95 ? 19.103 -1.182 29.015 1.00 19.52 95 PRO A N 1
ATOM 678 C CA . PRO A 1 95 ? 18.966 -2.241 28.006 1.00 19.96 95 PRO A CA 1
ATOM 679 C C . PRO A 1 95 ? 18.471 -3.589 28.564 1.00 20.84 95 PRO A C 1
ATOM 680 O O . PRO A 1 95 ? 19.127 -4.619 28.391 1.00 19.35 95 PRO A O 1
ATOM 684 N N . VAL A 1 96 ? 17.307 -3.566 29.218 1.00 21.20 96 VAL A N 1
ATOM 685 C CA . VAL A 1 96 ? 16.707 -4.755 29.824 1.00 21.70 96 VAL A CA 1
ATOM 686 C C . VAL A 1 96 ? 16.573 -5.911 28.843 1.00 21.81 96 VAL A C 1
ATOM 687 O O . VAL A 1 96 ? 15.994 -5.754 27.762 1.00 21.88 96 VAL A O 1
ATOM 691 N N . GLY A 1 97 ? 17.068 -7.078 29.242 1.00 21.02 97 GLY A N 1
ATOM 692 C CA . GLY A 1 97 ? 16.969 -8.257 28.405 1.00 22.39 97 GLY A CA 1
ATOM 693 C C . GLY A 1 97 ? 17.924 -8.343 27.232 1.00 23.84 97 GLY A C 1
ATOM 694 O O . GLY A 1 97 ? 17.852 -9.300 26.463 1.00 24.83 97 GLY A O 1
ATOM 695 N N . ALA A 1 98 ? 18.812 -7.361 27.078 1.00 23.68 98 ALA A N 1
ATOM 696 C CA . ALA A 1 98 ? 19.761 -7.399 25.976 1.00 24.50 98 ALA A CA 1
ATOM 697 C C . ALA A 1 98 ? 20.573 -8.689 26.081 1.00 25.74 98 ALA A C 1
ATOM 698 O O . ALA A 1 98 ? 21.146 -8.996 27.139 1.00 25.19 98 ALA A O 1
ATOM 700 N N . GLY A 1 99 ? 20.565 -9.455 24.990 1.00 26.68 99 GLY A N 1
ATOM 701 C CA . GLY A 1 99 ? 21.276 -10.721 24.928 1.00 27.76 99 GLY A CA 1
ATOM 702 C C . GLY A 1 99 ? 20.398 -11.935 25.197 1.00 29.99 99 GLY A C 1
ATOM 703 O O . GLY A 1 99 ? 20.819 -13.068 24.952 1.00 31.26 99 GLY A O 1
ATOM 704 N N . ALA A 1 100 ? 19.185 -11.709 25.700 1.00 29.66 100 ALA A N 1
ATOM 705 C CA . ALA A 1 100 ? 18.266 -12.798 26.007 1.00 30.32 100 ALA A CA 1
ATOM 706 C C . ALA A 1 100 ? 17.454 -13.220 24.777 1.00 31.41 100 ALA A C 1
ATOM 707 O O . ALA A 1 100 ? 17.202 -14.410 24.577 1.00 31.00 100 ALA A O 1
ATOM 709 N N . THR A 1 101 ? 16.983 -12.242 24.003 1.00 30.80 101 THR A N 1
ATOM 710 C CA . THR A 1 101 ? 16.237 -12.510 22.772 1.00 32.11 101 THR A CA 1
ATOM 711 C C . THR A 1 101 ? 16.928 -11.682 21.702 1.00 30.75 101 THR A C 1
ATOM 712 O O . THR A 1 101 ? 17.545 -10.660 22.017 1.00 31.09 101 THR A O 1
ATOM 716 N N . PRO A 1 102 ? 16.848 -12.102 20.429 1.00 29.14 102 PRO A N 1
ATOM 717 C CA . PRO A 1 102 ? 17.492 -11.381 19.323 1.00 28.03 102 PRO A CA 1
ATOM 718 C C . PRO A 1 102 ? 16.979 -9.958 19.129 1.00 27.10 102 PRO A C 1
ATOM 719 O O . PRO A 1 102 ? 17.758 -9.024 18.917 1.00 26.09 102 PRO A O 1
ATOM 723 N N . PHE A 1 103 ? 15.663 -9.802 19.206 1.00 24.97 103 PHE A N 1
ATOM 724 C CA . PHE A 1 103 ? 15.043 -8.503 19.037 1.00 24.92 103 PHE A CA 1
ATOM 725 C C . PHE A 1 103 ? 15.539 -7.473 20.073 1.00 24.70 103 PHE A C 1
ATOM 726 O O . PHE A 1 103 ? 15.779 -6.314 19.728 1.00 24.73 103 PHE A O 1
ATOM 734 N N . ARG A 1 104 ? 15.698 -7.888 21.329 1.00 24.11 104 ARG A N 1
ATOM 735 C CA . ARG A 1 104 ? 16.187 -6.983 22.373 1.00 24.12 104 ARG A CA 1
ATOM 736 C C . ARG A 1 104 ? 17.604 -6.541 22.075 1.00 22.03 104 ARG A C 1
ATOM 737 O O . ARG A 1 104 ? 17.934 -5.363 22.200 1.00 21.94 104 ARG A O 1
ATOM 745 N N . THR A 1 105 ? 18.459 -7.503 21.753 1.00 21.07 105 THR A N 1
ATOM 746 C CA . THR A 1 105 ? 19.858 -7.194 21.458 1.00 23.67 105 THR A CA 1
ATOM 747 C C . THR A 1 105 ? 19.975 -6.212 20.291 1.00 23.15 105 THR A C 1
ATOM 748 O O . THR A 1 105 ? 20.698 -5.214 20.376 1.00 21.70 105 THR A O 1
ATOM 752 N N . GLU A 1 106 ? 19.210 -6.468 19.230 1.00 24.06 106 GLU A N 1
ATOM 753 C CA . GLU A 1 106 ? 19.196 -5.605 18.052 1.00 24.63 106 GLU A CA 1
ATOM 754 C C . GLU A 1 106 ? 18.770 -4.186 18.405 1.00 22.28 106 GLU A C 1
ATOM 755 O O . GLU A 1 106 ? 19.403 -3.220 17.988 1.00 22.70 106 GLU A O 1
ATOM 761 N N . SER A 1 107 ? 17.672 -4.065 19.148 1.00 21.09 107 SER A N 1
ATOM 762 C CA . SER A 1 107 ? 17.131 -2.769 19.543 1.00 20.46 107 SER A CA 1
ATOM 763 C C . SER A 1 107 ? 18.123 -1.974 20.406 1.00 20.66 107 SER A C 1
ATOM 764 O O . SER A 1 107 ? 18.293 -0.754 20.221 1.00 20.44 107 SER A O 1
ATOM 767 N N . ALA A 1 108 ? 18.776 -2.665 21.340 1.00 17.82 108 ALA A N 1
ATOM 768 C CA . ALA A 1 108 ? 19.767 -2.042 22.213 1.00 17.77 108 ALA A CA 1
ATOM 769 C C . ALA A 1 108 ? 20.949 -1.504 21.396 1.00 16.78 108 ALA A C 1
ATOM 770 O O . ALA A 1 108 ? 21.402 -0.382 21.591 1.00 16.37 108 ALA A O 1
ATOM 772 N N . ARG A 1 109 ? 21.443 -2.315 20.470 1.00 19.72 109 ARG A N 1
ATOM 773 C CA . ARG A 1 109 ? 22.569 -1.914 19.621 1.00 21.31 109 ARG A CA 1
ATOM 774 C C . ARG A 1 109 ? 22.219 -0.749 18.699 1.00 21.59 109 ARG A C 1
ATOM 775 O O . ARG A 1 109 ? 23.039 0.134 18.444 1.00 21.87 109 ARG A O 1
ATOM 783 N N . ASP A 1 110 ? 20.963 -0.729 18.276 1.00 21.57 110 ASP A N 1
ATOM 784 C CA . ASP A 1 110 ? 20.395 0.309 17.435 1.00 22.40 110 ASP A CA 1
ATOM 785 C C . ASP A 1 110 ? 20.477 1.655 18.168 1.00 21.08 110 ASP A C 1
ATOM 786 O O . ASP A 1 110 ? 20.997 2.636 17.636 1.00 21.62 110 ASP A O 1
ATOM 791 N N . ILE A 1 111 ? 19.936 1.695 19.383 1.00 17.52 111 ILE A N 1
ATOM 792 C CA . ILE A 1 111 ? 19.945 2.903 20.213 1.00 17.73 111 ILE A CA 1
ATOM 793 C C . ILE A 1 111 ? 21.369 3.433 20.435 1.00 16.15 111 ILE A C 1
ATOM 794 O O . ILE A 1 111 ? 21.618 4.624 20.310 1.00 17.15 111 ILE A O 1
ATOM 799 N N . ILE A 1 112 ? 22.288 2.524 20.745 1.00 17.89 112 ILE A N 1
ATOM 800 C CA . ILE A 1 112 ? 23.709 2.834 20.985 1.00 20.62 112 ILE A CA 1
ATOM 801 C C . ILE A 1 112 ? 24.361 3.510 19.777 1.00 21.47 112 ILE A C 1
ATOM 802 O O . ILE A 1 112 ? 25.284 4.313 19.924 1.00 18.75 112 ILE A O 1
ATOM 807 N N . ARG A 1 113 ? 23.885 3.166 18.576 1.00 22.36 113 ARG A N 1
ATOM 808 C CA . ARG A 1 113 ? 24.410 3.742 17.346 1.00 23.69 113 ARG A CA 1
ATOM 809 C C . ARG A 1 113 ? 23.829 5.121 17.055 1.00 22.74 113 ARG A C 1
ATOM 810 O O . ARG A 1 113 ? 24.539 6.030 16.635 1.00 23.12 113 ARG A O 1
ATOM 818 N N . GLU A 1 114 ? 22.535 5.261 17.294 1.00 22.21 114 GLU A N 1
ATOM 819 C CA . GLU A 1 114 ? 21.811 6.493 17.002 1.00 22.05 114 GLU A CA 1
ATOM 820 C C . GLU A 1 114 ? 21.738 7.570 18.075 1.00 21.97 114 GLU A C 1
ATOM 821 O O . GLU A 1 114 ? 21.412 8.716 17.769 1.00 21.08 114 GLU A O 1
ATOM 827 N N . VAL A 1 115 ? 21.981 7.204 19.332 1.00 21.22 115 VAL A N 1
ATOM 828 C CA . VAL A 1 115 ? 21.858 8.157 20.435 1.00 19.16 115 VAL A CA 1
ATOM 829 C C . VAL A 1 115 ? 23.099 8.203 21.314 1.00 19.24 115 VAL A C 1
ATOM 830 O O . VAL A 1 115 ? 23.614 7.159 21.706 1.00 19.15 115 VAL A O 1
ATOM 834 N N . ARG A 1 116 ? 23.591 9.414 21.587 1.00 19.96 116 ARG A N 1
ATOM 835 C CA . ARG A 1 116 ? 24.753 9.606 22.463 1.00 19.21 116 ARG A CA 1
ATOM 836 C C . ARG A 1 116 ? 24.193 9.479 23.880 1.00 19.04 116 ARG A C 1
ATOM 837 O O . ARG A 1 116 ? 23.216 10.151 24.223 1.00 18.64 116 ARG A O 1
ATOM 845 N N . LEU A 1 117 ? 24.803 8.615 24.686 1.00 18.07 117 LEU A N 1
ATOM 846 C CA . LEU A 1 117 ? 24.323 8.376 26.049 1.00 18.70 117 LEU A CA 1
ATOM 847 C C . LEU A 1 117 ? 25.243 8.877 27.168 1.00 17.76 117 LEU A C 1
ATOM 848 O O . LEU A 1 117 ? 26.468 8.748 27.101 1.00 16.27 117 LEU A O 1
ATOM 853 N N . ALA A 1 118 ? 24.628 9.456 28.195 1.00 17.67 118 ALA A N 1
ATOM 854 C CA . ALA A 1 118 ? 25.357 9.940 29.356 1.00 17.80 118 ALA A CA 1
ATOM 855 C C . ALA A 1 118 ? 25.672 8.741 30.275 1.00 19.18 118 ALA A C 1
ATOM 856 O O . ALA A 1 118 ? 26.736 8.684 30.907 1.00 20.13 118 ALA A O 1
ATOM 858 N N . ALA A 1 119 ? 24.747 7.777 30.333 1.00 17.75 119 ALA A N 1
ATOM 859 C CA . ALA A 1 119 ? 24.919 6.589 31.160 1.00 17.42 119 ALA A CA 1
ATOM 860 C C . ALA A 1 119 ? 24.096 5.395 30.696 1.00 17.23 119 ALA A C 1
ATOM 861 O O . ALA A 1 119 ? 23.035 5.553 30.101 1.00 17.27 119 ALA A O 1
ATOM 863 N N . ILE A 1 120 ? 24.622 4.201 30.942 1.00 16.60 120 ILE A N 1
ATOM 864 C CA . ILE A 1 120 ? 23.925 2.963 30.633 1.00 18.25 120 ILE A CA 1
ATOM 865 C C . ILE A 1 120 ? 23.923 2.116 31.920 1.00 19.30 120 ILE A C 1
ATOM 866 O O . ILE A 1 120 ? 24.964 1.928 32.558 1.00 18.42 120 ILE A O 1
ATOM 871 N N . ARG A 1 121 ? 22.744 1.631 32.299 1.00 18.67 121 ARG A N 1
ATOM 872 C CA . ARG A 1 121 ? 22.595 0.818 33.489 1.00 18.60 121 ARG A CA 1
ATOM 873 C C . ARG A 1 121 ? 21.958 -0.535 33.177 1.00 19.27 121 ARG A C 1
ATOM 874 O O . ARG A 1 121 ? 20.862 -0.599 32.614 1.00 19.58 121 ARG A O 1
ATOM 882 N N . GLY A 1 122 ? 22.646 -1.615 33.551 1.00 19.81 122 GLY A N 1
ATOM 883 C CA . GLY A 1 122 ? 22.132 -2.954 33.305 1.00 19.43 122 GLY A CA 1
ATOM 884 C C . GLY A 1 122 ? 22.993 -4.002 33.987 1.00 22.47 122 GLY A C 1
ATOM 885 O O . GLY A 1 122 ? 24.024 -3.665 34.585 1.00 22.58 122 GLY A O 1
ATOM 886 N N . ASN A 1 123 ? 22.565 -5.265 33.953 1.00 21.70 123 ASN A N 1
ATOM 887 C CA . ASN A 1 123 ? 23.373 -6.304 34.574 1.00 22.71 123 ASN A CA 1
ATOM 888 C C . ASN A 1 123 ? 24.516 -6.637 33.621 1.00 22.95 123 ASN A C 1
ATOM 889 O O . ASN A 1 123 ? 24.502 -6.204 32.466 1.00 22.39 123 ASN A O 1
ATOM 894 N N . ALA A 1 124 ? 25.491 -7.403 34.093 1.00 22.92 124 ALA A N 1
ATOM 895 C CA . ALA A 1 124 ? 26.654 -7.749 33.287 1.00 22.99 124 ALA A CA 1
ATOM 896 C C . ALA A 1 124 ? 26.362 -8.283 31.890 1.00 24.10 124 ALA A C 1
ATOM 897 O O . ALA A 1 124 ? 26.940 -7.809 30.912 1.00 23.22 124 ALA A O 1
ATOM 899 N N . ALA A 1 125 ? 25.457 -9.250 31.789 1.00 24.97 125 ALA A N 1
ATOM 900 C CA . ALA A 1 125 ? 25.126 -9.840 30.490 1.00 25.95 125 ALA A CA 1
ATOM 901 C C . ALA A 1 125 ? 24.583 -8.789 29.533 1.00 26.58 125 ALA A C 1
ATOM 902 O O . ALA A 1 125 ? 25.018 -8.728 28.382 1.00 27.48 125 ALA A O 1
ATOM 904 N N . GLU A 1 126 ? 23.673 -7.944 30.032 1.00 24.97 126 GLU A N 1
ATOM 905 C CA . GLU A 1 126 ? 23.044 -6.877 29.243 1.00 23.96 126 GLU A CA 1
ATOM 906 C C . GLU A 1 126 ? 24.054 -5.867 28.701 1.00 23.99 126 GLU A C 1
ATOM 907 O O . GLU A 1 126 ? 23.955 -5.444 27.549 1.00 23.92 126 GLU A O 1
ATOM 913 N N . ILE A 1 127 ? 25.009 -5.474 29.542 1.00 23.59 127 ILE A N 1
ATOM 914 C CA . ILE A 1 127 ? 26.040 -4.528 29.134 1.00 24.88 127 ILE A CA 1
ATOM 915 C C . ILE A 1 127 ? 26.943 -5.145 28.064 1.00 25.17 127 ILE A C 1
ATOM 916 O O . ILE A 1 127 ? 27.219 -4.511 27.053 1.00 24.76 127 ILE A O 1
ATOM 921 N N . ALA A 1 128 ? 27.367 -6.388 28.271 1.00 25.33 128 ALA A N 1
ATOM 922 C CA . ALA A 1 128 ? 28.227 -7.082 27.309 1.00 26.46 128 ALA A CA 1
ATOM 923 C C . ALA A 1 128 ? 27.550 -7.217 25.952 1.00 27.56 128 ALA A C 1
ATOM 924 O O . ALA A 1 128 ? 28.116 -6.858 24.924 1.00 26.82 128 ALA A O 1
ATOM 926 N N . HIS A 1 129 ? 26.326 -7.722 25.947 1.00 28.26 129 HIS A N 1
ATOM 927 C CA . HIS A 1 129 ? 25.588 -7.880 24.703 1.00 30.30 129 HIS A CA 1
ATOM 928 C C . HIS A 1 129 ? 25.261 -6.580 24.004 1.00 31.26 129 HIS A C 1
ATOM 929 O O . HIS A 1 129 ? 25.171 -6.541 22.788 1.00 32.43 129 HIS A O 1
ATOM 936 N N . THR A 1 130 ? 25.045 -5.520 24.774 1.00 30.97 130 THR A N 1
ATOM 937 C CA . THR A 1 130 ? 24.778 -4.207 24.188 1.00 30.69 130 THR A CA 1
ATOM 938 C C . THR A 1 130 ? 26.064 -3.576 23.699 1.00 34.64 130 THR A C 1
ATOM 939 O O . THR A 1 130 ? 26.057 -2.993 22.610 1.00 33.12 130 THR A O 1
ATOM 943 N N . VAL A 1 131 ? 27.196 -3.755 24.359 1.00 38.51 131 VAL A N 1
ATOM 944 C CA . VAL A 1 131 ? 28.451 -3.192 24.025 1.00 42.21 131 VAL A CA 1
ATOM 945 C C . VAL A 1 131 ? 29.310 -4.338 23.601 1.00 44.56 131 VAL A C 1
ATOM 946 O O . VAL A 1 131 ? 29.232 -4.760 22.438 1.00 41.90 131 VAL A O 1
ATOM 950 N N . GLY A 1 147 ? 33.235 -8.259 40.905 1.00 44.01 147 GLY A N 1
ATOM 951 C CA . GLY A 1 147 ? 34.640 -8.793 40.926 1.00 43.87 147 GLY A CA 1
ATOM 952 C C . GLY A 1 147 ? 35.557 -8.045 39.980 1.00 43.19 147 GLY A C 1
ATOM 953 O O . GLY A 1 147 ? 35.137 -7.084 39.327 1.00 42.17 147 GLY A O 1
ATOM 954 N N . GLY A 1 148 ? 36.817 -8.471 39.929 1.00 43.01 148 GLY A N 1
ATOM 955 C CA . GLY A 1 148 ? 37.797 -7.847 39.051 1.00 43.66 148 GLY A CA 1
ATOM 956 C C . GLY A 1 148 ? 37.416 -7.938 37.582 1.00 43.08 148 GLY A C 1
ATOM 957 O O . GLY A 1 148 ? 37.773 -7.067 36.785 1.00 42.70 148 GLY A O 1
ATOM 958 N N . ASP A 1 149 ? 36.699 -9.002 37.224 1.00 43.15 149 ASP A N 1
ATOM 959 C CA . ASP A 1 149 ? 36.243 -9.200 35.850 1.00 42.99 149 ASP A CA 1
ATOM 960 C C . ASP A 1 149 ? 35.101 -8.225 35.529 1.00 40.79 149 ASP A C 1
ATOM 961 O O . ASP A 1 149 ? 35.041 -7.671 34.424 1.00 40.03 149 ASP A O 1
ATOM 966 N N . ILE A 1 150 ? 34.220 -7.999 36.508 1.00 35.54 150 ILE A N 1
ATOM 967 C CA . ILE A 1 150 ? 33.103 -7.074 36.342 1.00 32.00 150 ILE A CA 1
ATOM 968 C C . ILE A 1 150 ? 33.662 -5.659 36.178 1.00 30.40 150 ILE A C 1
ATOM 969 O O . ILE A 1 150 ? 33.200 -4.891 35.328 1.00 29.85 150 ILE A O 1
ATOM 974 N N . ILE A 1 151 ? 34.684 -5.346 36.968 1.00 27.59 151 ILE A N 1
ATOM 975 C CA . ILE A 1 151 ? 35.345 -4.048 36.919 1.00 28.15 151 ILE A CA 1
ATOM 976 C C . ILE A 1 151 ? 35.967 -3.796 35.534 1.00 30.26 151 ILE A C 1
ATOM 977 O O . ILE A 1 151 ? 35.849 -2.700 34.987 1.00 29.66 151 ILE A O 1
ATOM 982 N N . ARG A 1 152 ? 36.593 -4.822 34.957 1.00 31.33 152 ARG A N 1
ATOM 983 C CA . ARG A 1 152 ? 37.204 -4.703 33.637 1.00 31.88 152 ARG A CA 1
ATOM 984 C C . ARG A 1 152 ? 36.150 -4.533 32.552 1.00 29.22 152 ARG A C 1
ATOM 985 O O . ARG A 1 152 ? 36.348 -3.766 31.625 1.00 29.14 152 ARG A O 1
ATOM 993 N N . LEU A 1 153 ? 35.029 -5.237 32.679 1.00 27.76 153 LEU A N 1
ATOM 994 C CA . LEU A 1 153 ? 33.944 -5.132 31.709 1.00 26.54 153 LEU A CA 1
ATOM 995 C C . LEU A 1 153 ? 33.385 -3.714 31.721 1.00 27.07 153 LEU A C 1
ATOM 996 O O . LEU A 1 153 ? 33.147 -3.124 30.669 1.00 26.56 153 LEU A O 1
ATOM 1001 N N . ALA A 1 154 ? 33.182 -3.173 32.917 1.00 26.22 154 ALA A N 1
ATOM 1002 C CA . ALA A 1 154 ? 32.656 -1.827 33.068 1.00 26.10 154 ALA A CA 1
ATOM 1003 C C . ALA A 1 154 ? 33.618 -0.795 32.474 1.00 27.73 154 ALA A C 1
ATOM 1004 O O . ALA A 1 154 ? 33.192 0.167 31.841 1.00 25.75 154 ALA A O 1
ATOM 1006 N N . GLN A 1 155 ? 34.915 -0.991 32.698 1.00 29.61 155 GLN A N 1
ATOM 1007 C CA . GLN A 1 155 ? 35.941 -0.078 32.185 1.00 31.47 155 GLN A CA 1
ATOM 1008 C C . GLN A 1 155 ? 36.051 -0.180 30.658 1.00 29.70 155 GLN A C 1
ATOM 1009 O O . GLN A 1 155 ? 36.116 0.829 29.974 1.00 29.39 155 GLN A O 1
ATOM 1015 N N . GLN A 1 156 ? 36.054 -1.396 30.130 1.00 28.80 156 GLN A N 1
ATOM 1016 C CA . GLN A 1 156 ? 36.137 -1.586 28.688 1.00 29.36 156 GLN A CA 1
ATOM 1017 C C . GLN A 1 156 ? 34.946 -0.929 27.977 1.00 26.23 156 GLN A C 1
ATOM 1018 O O . GLN A 1 156 ? 35.131 -0.206 27.004 1.00 24.42 156 GLN A O 1
ATOM 1024 N N . ALA A 1 157 ? 33.734 -1.161 28.480 1.00 23.40 157 ALA A N 1
ATOM 1025 C CA . ALA A 1 157 ? 32.529 -0.596 27.870 1.00 20.81 157 ALA A CA 1
ATOM 1026 C C . ALA A 1 157 ? 32.439 0.923 28.000 1.00 20.97 157 ALA A C 1
ATOM 1027 O O . ALA A 1 157 ? 31.998 1.605 27.072 1.00 19.87 157 ALA A O 1
ATOM 1029 N N . ALA A 1 158 ? 32.864 1.451 29.149 1.00 20.31 158 ALA A N 1
ATOM 1030 C CA . ALA A 1 158 ? 32.851 2.891 29.405 1.00 20.42 158 ALA A CA 1
ATOM 1031 C C . ALA A 1 158 ? 33.816 3.595 28.455 1.00 20.32 158 ALA A C 1
ATOM 1032 O O . ALA A 1 158 ? 33.515 4.660 27.926 1.00 19.77 158 ALA A O 1
ATOM 1034 N N . GLN A 1 159 ? 34.972 2.980 28.242 1.00 21.27 159 GLN A N 1
ATOM 1035 C CA . GLN A 1 159 ? 35.995 3.527 27.356 1.00 24.50 159 GLN A CA 1
ATOM 1036 C C . GLN A 1 159 ? 35.580 3.443 25.887 1.00 23.24 159 GLN A C 1
ATOM 1037 O O . GLN A 1 159 ? 35.774 4.401 25.133 1.00 25.45 159 GLN A O 1
ATOM 1043 N N . LYS A 1 160 ? 34.959 2.330 25.498 1.00 22.17 160 LYS A N 1
ATOM 1044 C CA . LYS A 1 160 ? 34.516 2.126 24.119 1.00 21.03 160 LYS A CA 1
ATOM 1045 C C . LYS A 1 160 ? 33.436 3.120 23.722 1.00 21.56 160 LYS A C 1
ATOM 1046 O O . LYS A 1 160 ? 33.564 3.778 22.694 1.00 21.32 160 LYS A O 1
ATOM 1052 N N . LEU A 1 161 ? 32.391 3.249 24.542 1.00 20.73 161 LEU A N 1
ATOM 1053 C CA . LEU A 1 161 ? 31.294 4.170 24.247 1.00 21.73 161 LEU A CA 1
ATOM 1054 C C . LEU A 1 161 ? 31.454 5.589 24.789 1.00 22.66 161 LEU A C 1
ATOM 1055 O O . LEU A 1 161 ? 30.552 6.408 24.609 1.00 24.74 161 LEU A O 1
ATOM 1060 N N . ASN A 1 162 ? 32.569 5.883 25.459 1.00 21.82 162 ASN A N 1
ATOM 1061 C CA . ASN A 1 162 ? 32.807 7.219 26.012 1.00 23.40 162 ASN A CA 1
ATOM 1062 C C . ASN A 1 162 ? 31.597 7.635 26.866 1.00 23.20 162 ASN A C 1
ATOM 1063 O O . ASN A 1 162 ? 31.077 8.744 26.765 1.00 23.59 162 ASN A O 1
ATOM 1068 N N . THR A 1 163 ? 31.170 6.731 27.732 1.00 22.26 163 THR A N 1
ATOM 1069 C CA . THR A 1 163 ? 30.006 6.971 28.555 1.00 22.22 163 THR A CA 1
ATOM 1070 C C . THR A 1 163 ? 30.250 6.393 29.950 1.00 21.82 163 THR A C 1
ATOM 1071 O O . THR A 1 163 ? 31.357 5.945 30.260 1.00 20.78 163 THR A O 1
ATOM 1075 N N . VAL A 1 164 ? 29.215 6.440 30.789 1.00 20.93 164 VAL A N 1
ATOM 1076 C CA . VAL A 1 164 ? 29.284 5.895 32.146 1.00 20.85 164 VAL A CA 1
ATOM 1077 C C . VAL A 1 164 ? 28.511 4.586 32.150 1.00 19.29 164 VAL A C 1
ATOM 1078 O O . VAL A 1 164 ? 27.395 4.515 31.633 1.00 19.23 164 VAL A O 1
ATOM 1082 N N . ILE A 1 165 ? 29.138 3.543 32.682 1.00 19.27 165 ILE A N 1
ATOM 1083 C CA . ILE A 1 165 ? 28.522 2.230 32.747 1.00 17.83 165 ILE A CA 1
ATOM 1084 C C . ILE A 1 165 ? 28.296 1.841 34.216 1.00 20.07 165 ILE A C 1
ATOM 1085 O O . ILE A 1 165 ? 29.223 1.862 35.019 1.00 19.46 165 ILE A O 1
ATOM 1090 N N . ALA A 1 166 ? 27.052 1.510 34.553 1.00 20.74 166 ALA A N 1
ATOM 1091 C CA . ALA A 1 166 ? 26.677 1.087 35.902 1.00 19.63 166 ALA A CA 1
ATOM 1092 C C . ALA A 1 166 ? 26.169 -0.348 35.811 1.00 19.41 166 ALA A C 1
ATOM 1093 O O . ALA A 1 166 ? 25.060 -0.606 35.340 1.00 20.86 166 ALA A O 1
ATOM 1095 N N . ILE A 1 167 ? 27.021 -1.291 36.193 1.00 21.30 167 ILE A N 1
ATOM 1096 C CA . ILE A 1 167 ? 26.659 -2.701 36.155 1.00 23.69 167 ILE A CA 1
ATOM 1097 C C . ILE A 1 167 ? 26.070 -3.061 37.506 1.00 26.76 167 ILE A C 1
ATOM 1098 O O . ILE A 1 167 ? 26.766 -3.034 38.525 1.00 25.22 167 ILE A O 1
ATOM 1103 N N . THR A 1 168 ? 24.789 -3.415 37.503 1.00 29.01 168 THR A N 1
ATOM 1104 C CA . THR A 1 168 ? 24.101 -3.726 38.738 1.00 30.47 168 THR A CA 1
ATOM 1105 C C . THR A 1 168 ? 24.139 -5.142 39.273 1.00 30.77 168 THR A C 1
ATOM 1106 O O . THR A 1 168 ? 24.204 -6.129 38.526 1.00 30.11 168 THR A O 1
ATOM 1110 N N . GLY A 1 169 ? 24.162 -5.194 40.601 1.00 29.65 169 GLY A N 1
ATOM 1111 C CA . GLY A 1 169 ? 24.178 -6.433 41.350 1.00 29.82 169 GLY A CA 1
ATOM 1112 C C . GLY A 1 169 ? 24.126 -6.040 42.816 1.00 31.23 169 GLY A C 1
ATOM 1113 O O . GLY A 1 169 ? 23.930 -4.858 43.136 1.00 29.64 169 GLY A O 1
ATOM 1114 N N . GLU A 1 170 ? 24.295 -7.018 43.708 1.00 33.31 170 GLU A N 1
ATOM 1115 C CA . GLU A 1 170 ? 24.295 -6.765 45.153 1.00 34.39 170 GLU A CA 1
ATOM 1116 C C . GLU A 1 170 ? 25.369 -5.733 45.434 1.00 32.63 170 GLU A C 1
ATOM 1117 O O . GLU A 1 170 ? 25.287 -4.973 46.396 1.00 32.41 170 GLU A O 1
ATOM 1123 N N . VAL A 1 171 ? 26.401 -5.763 44.600 1.00 29.45 171 VAL A N 1
ATOM 1124 C CA . VAL A 1 171 ? 27.479 -4.795 44.657 1.00 27.26 171 VAL A CA 1
ATOM 1125 C C . VAL A 1 171 ? 27.415 -4.144 43.275 1.00 25.34 171 VAL A C 1
ATOM 1126 O O . VAL A 1 171 ? 27.373 -4.842 42.266 1.00 25.11 171 VAL A O 1
ATOM 1130 N N . ASP A 1 172 ? 27.324 -2.823 43.223 1.00 24.49 172 ASP A N 1
ATOM 1131 C CA . ASP A 1 172 ? 27.267 -2.150 41.931 1.00 25.17 172 ASP A CA 1
ATOM 1132 C C . ASP A 1 172 ? 28.639 -1.634 41.517 1.00 25.20 172 ASP A C 1
ATOM 1133 O O . ASP A 1 172 ? 29.380 -1.093 42.337 1.00 25.89 172 ASP A O 1
ATOM 1138 N N . VAL A 1 173 ? 28.976 -1.815 40.242 1.00 25.02 173 VAL A N 1
ATOM 1139 C CA . VAL A 1 173 ? 30.251 -1.344 39.712 1.00 22.76 173 VAL A CA 1
ATOM 1140 C C . VAL A 1 173 ? 29.925 -0.233 38.707 1.00 22.44 173 VAL A C 1
ATOM 1141 O O . VAL A 1 173 ? 29.162 -0.446 37.777 1.00 20.45 173 VAL A O 1
ATOM 1145 N N . ILE A 1 174 ? 30.424 0.970 38.982 1.00 23.40 174 ILE A N 1
ATOM 1146 C CA . ILE A 1 174 ? 30.197 2.146 38.141 1.00 25.17 174 ILE A CA 1
ATOM 1147 C C . ILE A 1 174 ? 31.544 2.585 37.565 1.00 25.85 174 ILE A C 1
ATOM 1148 O O . ILE A 1 174 ? 32.530 2.686 38.295 1.00 25.71 174 ILE A O 1
ATOM 1153 N N . ALA A 1 175 ? 31.572 2.891 36.271 1.00 24.92 175 ALA A N 1
ATOM 1154 C CA . ALA A 1 175 ? 32.814 3.316 35.629 1.00 24.25 175 ALA A CA 1
ATOM 1155 C C . ALA A 1 175 ? 32.625 4.315 34.489 1.00 23.42 175 ALA A C 1
ATOM 1156 O O . ALA A 1 175 ? 31.589 4.329 33.831 1.00 23.55 175 ALA A O 1
ATOM 1158 N N . ASP A 1 176 ? 33.578 5.228 34.346 1.00 23.41 176 ASP A N 1
ATOM 1159 C CA . ASP A 1 176 ? 33.576 6.152 33.217 1.00 24.61 176 ASP A CA 1
ATOM 1160 C C . ASP A 1 176 ? 34.902 5.846 32.516 1.00 26.11 176 ASP A C 1
ATOM 1161 O O . ASP A 1 176 ? 35.562 4.872 32.871 1.00 24.82 176 ASP A O 1
ATOM 1166 N N . THR A 1 177 ? 35.312 6.652 31.547 1.00 29.30 177 THR A N 1
ATOM 1167 C CA . THR A 1 177 ? 36.549 6.351 30.835 1.00 33.64 177 THR A CA 1
ATOM 1168 C C . THR A 1 177 ? 37.777 6.187 31.713 1.00 34.79 177 THR A C 1
ATOM 1169 O O . THR A 1 177 ? 38.615 5.328 31.437 1.00 34.83 177 THR A O 1
ATOM 1173 N N . SER A 1 178 ? 37.852 6.944 32.806 1.00 35.46 178 SER A N 1
ATOM 1174 C CA . SER A 1 178 ? 39.027 6.860 33.670 1.00 37.20 178 SER A CA 1
ATOM 1175 C C . SER A 1 178 ? 38.919 6.360 35.131 1.00 36.99 178 SER A C 1
ATOM 1176 O O . SER A 1 178 ? 39.932 5.975 35.715 1.00 37.48 178 SER A O 1
ATOM 1179 N N . HIS A 1 179 ? 37.716 6.310 35.704 1.00 36.65 179 HIS A N 1
ATOM 1180 C CA . HIS A 1 179 ? 37.551 5.853 37.094 1.00 34.77 179 HIS A CA 1
ATOM 1181 C C . HIS A 1 179 ? 36.555 4.723 37.274 1.00 33.48 179 HIS A C 1
ATOM 1182 O O . HIS A 1 179 ? 35.637 4.554 36.465 1.00 29.95 179 HIS A O 1
ATOM 1189 N N . VAL A 1 180 ? 36.715 3.998 38.383 1.00 32.14 180 VAL A N 1
ATOM 1190 C CA . VAL A 1 180 ? 35.842 2.877 38.740 1.00 31.16 180 VAL A CA 1
ATOM 1191 C C . VAL A 1 180 ? 35.494 2.924 40.233 1.00 30.73 180 VAL A C 1
ATOM 1192 O O . VAL A 1 180 ? 36.358 3.195 41.073 1.00 30.49 180 VAL A O 1
ATOM 1196 N N . TYR A 1 181 ? 34.229 2.645 40.550 1.00 29.10 181 TYR A N 1
ATOM 1197 C CA . TYR A 1 181 ? 33.732 2.628 41.929 1.00 26.54 181 TYR A CA 1
ATOM 1198 C C . TYR A 1 181 ? 32.856 1.401 42.193 1.00 26.28 181 TYR A C 1
ATOM 1199 O O . TYR A 1 181 ? 32.252 0.848 41.269 1.00 25.80 181 TYR A O 1
ATOM 1208 N N . THR A 1 182 ? 32.822 0.943 43.441 1.00 25.85 182 THR A N 1
ATOM 1209 C CA . THR A 1 182 ? 31.930 -0.158 43.813 1.00 25.35 182 THR A CA 1
ATOM 1210 C C . THR A 1 182 ? 31.018 0.428 44.890 1.00 24.65 182 THR A C 1
ATOM 1211 O O . THR A 1 182 ? 31.470 1.211 45.729 1.00 24.45 182 THR A O 1
ATOM 1215 N N . LEU A 1 183 ? 29.729 0.103 44.809 1.00 23.50 183 LEU A N 1
ATOM 1216 C CA . LEU A 1 183 ? 28.720 0.598 45.743 1.00 23.93 183 LEU A CA 1
ATOM 1217 C C . LEU A 1 183 ? 28.065 -0.586 46.448 1.00 24.35 183 LEU A C 1
ATOM 1218 O O . LEU A 1 183 ? 27.711 -1.579 45.804 1.00 24.54 183 LEU A O 1
ATOM 1223 N N . HIS A 1 184 ? 27.866 -0.461 47.762 1.00 24.66 184 HIS A N 1
ATOM 1224 C CA . HIS A 1 184 ? 27.298 -1.551 48.557 1.00 25.74 184 HIS A CA 1
ATOM 1225 C C . HIS A 1 184 ? 26.032 -1.173 49.330 1.00 25.87 184 HIS A C 1
ATOM 1226 O O . HIS A 1 184 ? 26.050 -1.112 50.552 1.00 29.37 184 HIS A O 1
ATOM 1233 N N . ASN A 1 185 ? 24.927 -0.952 48.620 1.00 23.81 185 ASN A N 1
ATOM 1234 C CA . ASN A 1 185 ? 23.658 -0.576 49.236 1.00 22.15 185 ASN A CA 1
ATOM 1235 C C . ASN A 1 185 ? 22.501 -1.307 48.583 1.00 21.23 185 ASN A C 1
ATOM 1236 O O . ASN A 1 185 ? 22.641 -1.847 47.482 1.00 22.04 185 ASN A O 1
ATOM 1241 N N . GLY A 1 186 ? 21.343 -1.261 49.229 1.00 20.17 186 GLY A N 1
ATOM 1242 C CA . GLY A 1 186 ? 20.176 -1.925 48.689 1.00 19.48 186 GLY A CA 1
ATOM 1243 C C . GLY A 1 186 ? 19.713 -3.089 49.549 1.00 20.94 186 GLY A C 1
ATOM 1244 O O . GLY A 1 186 ? 20.355 -3.441 50.543 1.00 21.18 186 GLY A O 1
ATOM 1245 N N . HIS A 1 187 ? 18.587 -3.683 49.173 1.00 17.99 187 HIS A N 1
ATOM 1246 C CA . HIS A 1 187 ? 18.031 -4.812 49.895 1.00 17.36 187 HIS A CA 1
ATOM 1247 C C . HIS A 1 187 ? 17.424 -5.767 48.876 1.00 18.00 187 HIS A C 1
ATOM 1248 O O . HIS A 1 187 ? 16.922 -5.333 47.836 1.00 17.00 187 HIS A O 1
ATOM 1255 N N . LYS A 1 188 ? 17.471 -7.063 49.178 1.00 17.32 188 LYS A N 1
ATOM 1256 C CA . LYS A 1 188 ? 16.919 -8.083 48.295 1.00 17.06 188 LYS A CA 1
ATOM 1257 C C . LYS A 1 188 ? 15.412 -7.959 48.043 1.00 16.48 188 LYS A C 1
ATOM 1258 O O . LYS A 1 188 ? 14.909 -8.493 47.054 1.00 17.03 188 LYS A O 1
ATOM 1264 N N . LEU A 1 189 ? 14.687 -7.271 48.927 1.00 14.73 189 LEU A N 1
ATOM 1265 C CA . LEU A 1 189 ? 13.257 -7.110 48.725 1.00 15.30 189 LEU A CA 1
ATOM 1266 C C . LEU A 1 189 ? 12.952 -6.352 47.431 1.00 15.43 189 LEU A C 1
ATOM 1267 O O . LEU A 1 189 ? 11.836 -6.421 46.917 1.00 14.86 189 LEU A O 1
ATOM 1272 N N . LEU A 1 190 ? 13.944 -5.624 46.911 1.00 15.59 190 LEU A N 1
ATOM 1273 C CA . LEU A 1 190 ? 13.752 -4.898 45.659 1.00 15.47 190 LEU A CA 1
ATOM 1274 C C . LEU A 1 190 ? 13.419 -5.897 44.548 1.00 17.25 190 LEU A C 1
ATOM 1275 O O . LEU A 1 190 ? 12.682 -5.557 43.610 1.00 16.64 190 LEU A O 1
ATOM 1280 N N . THR A 1 191 ? 13.912 -7.136 44.678 1.00 16.54 191 THR A N 1
ATOM 1281 C CA . THR A 1 191 ? 13.656 -8.177 43.666 1.00 16.60 191 THR A CA 1
ATOM 1282 C C . THR A 1 191 ? 12.217 -8.699 43.660 1.00 16.33 191 THR A C 1
ATOM 1283 O O . THR A 1 191 ? 11.822 -9.459 42.774 1.00 16.37 191 THR A O 1
ATOM 1287 N N . LYS A 1 192 ? 11.440 -8.303 44.661 1.00 15.95 192 LYS A N 1
ATOM 1288 C CA . LYS A 1 192 ? 10.062 -8.752 44.776 1.00 15.25 192 LYS A CA 1
ATOM 1289 C C . LYS A 1 192 ? 9.079 -7.691 44.309 1.00 13.75 192 LYS A C 1
ATOM 1290 O O . LYS A 1 192 ? 7.874 -7.899 44.363 1.00 15.74 192 LYS A O 1
ATOM 1296 N N . VAL A 1 193 ? 9.589 -6.544 43.878 1.00 12.85 193 VAL A N 1
ATOM 1297 C CA . VAL A 1 193 ? 8.736 -5.455 43.423 1.00 14.20 193 VAL A CA 1
ATOM 1298 C C . VAL A 1 193 ? 9.063 -5.150 41.964 1.00 16.41 193 VAL A C 1
ATOM 1299 O O . VAL A 1 193 ? 10.186 -4.734 41.640 1.00 15.62 193 VAL A O 1
ATOM 1303 N N . THR A 1 194 ? 8.090 -5.377 41.084 1.00 17.62 194 THR A N 1
ATOM 1304 C CA . THR A 1 194 ? 8.310 -5.116 39.669 1.00 20.00 194 THR A CA 1
ATOM 1305 C C . THR A 1 194 ? 8.544 -3.614 39.427 1.00 19.60 194 THR A C 1
ATOM 1306 O O . THR A 1 194 ? 7.856 -2.753 39.997 1.00 18.55 194 THR A O 1
ATOM 1310 N N . GLY A 1 195 ? 9.568 -3.311 38.637 1.00 20.86 195 GLY A N 1
ATOM 1311 C CA . GLY A 1 195 ? 9.876 -1.925 38.348 1.00 22.21 195 GLY A CA 1
ATOM 1312 C C . GLY A 1 195 ? 10.894 -1.306 39.286 1.00 24.99 195 GLY A C 1
ATOM 1313 O O . GLY A 1 195 ? 11.276 -0.150 39.099 1.00 24.77 195 GLY A O 1
ATOM 1314 N N . ALA A 1 196 ? 11.321 -2.048 40.308 1.00 26.00 196 ALA A N 1
ATOM 1315 C CA . ALA A 1 196 ? 12.316 -1.532 41.252 1.00 26.96 196 ALA A CA 1
ATOM 1316 C C . ALA A 1 196 ? 13.627 -1.180 40.528 1.00 28.22 196 ALA A C 1
ATOM 1317 O O . ALA A 1 196 ? 14.219 -0.129 40.769 1.00 27.71 196 ALA A O 1
ATOM 1319 N N . GLY A 1 197 ? 14.070 -2.050 39.623 1.00 28.12 197 GLY A N 1
ATOM 1320 C CA . GLY A 1 197 ? 15.284 -1.753 38.879 1.00 27.80 197 GLY A CA 1
ATOM 1321 C C . GLY A 1 197 ? 15.045 -0.653 37.855 1.00 26.98 197 GLY A C 1
ATOM 1322 O O . GLY A 1 197 ? 15.839 0.278 37.704 1.00 27.16 197 GLY A O 1
ATOM 1331 N N . LEU A 1 199 ? 12.882 1.695 37.941 1.00 15.78 199 LEU A N 1
ATOM 1332 C CA . LEU A 1 199 ? 12.753 2.975 38.625 1.00 14.54 199 LEU A CA 1
ATOM 1333 C C . LEU A 1 199 ? 14.134 3.531 38.968 1.00 12.22 199 LEU A C 1
ATOM 1334 O O . LEU A 1 199 ? 14.368 4.717 38.846 1.00 14.18 199 LEU A O 1
ATOM 1339 N N . LEU A 1 200 ? 15.069 2.664 39.340 1.00 13.40 200 LEU A N 1
ATOM 1340 C CA . LEU A 1 200 ? 16.409 3.131 39.676 1.00 13.89 200 LEU A CA 1
ATOM 1341 C C . LEU A 1 200 ? 17.073 3.856 38.495 1.00 14.89 200 LEU A C 1
ATOM 1342 O O . LEU A 1 200 ? 17.650 4.937 38.664 1.00 13.75 200 LEU A O 1
ATOM 1347 N N . THR A 1 201 ? 16.949 3.292 37.294 1.00 13.72 201 THR A N 1
ATOM 1348 C CA . THR A 1 201 ? 17.541 3.934 36.119 1.00 13.85 201 THR A CA 1
ATOM 1349 C C . THR A 1 201 ? 16.933 5.324 35.902 1.00 12.91 201 THR A C 1
ATOM 1350 O O . THR A 1 201 ? 17.644 6.254 35.522 1.00 15.43 201 THR A O 1
ATOM 1354 N N . SER A 1 202 ? 15.631 5.475 36.153 1.00 13.84 202 SER A N 1
ATOM 1355 C CA . SER A 1 202 ? 14.981 6.780 36.017 1.00 14.04 202 SER A CA 1
ATOM 1356 C C . SER A 1 202 ? 15.463 7.713 37.126 1.00 14.62 202 SER A C 1
ATOM 1357 O O . SER A 1 202 ? 15.594 8.919 36.908 1.00 15.17 202 SER A O 1
ATOM 1360 N N . VAL A 1 203 ? 15.746 7.157 38.309 1.00 15.00 203 VAL A N 1
ATOM 1361 C CA . VAL A 1 203 ? 16.265 7.973 39.417 1.00 14.69 203 VAL A CA 1
ATOM 1362 C C . VAL A 1 203 ? 17.675 8.491 39.047 1.00 13.17 203 VAL A C 1
ATOM 1363 O O . VAL A 1 203 ? 18.027 9.628 39.361 1.00 12.95 203 VAL A O 1
ATOM 1367 N N . VAL A 1 204 ? 18.458 7.650 38.366 1.00 13.54 204 VAL A N 1
ATOM 1368 C CA . VAL A 1 204 ? 19.798 8.027 37.898 1.00 15.24 204 VAL A CA 1
ATOM 1369 C C . VAL A 1 204 ? 19.610 9.217 36.949 1.00 15.19 204 VAL A C 1
ATOM 1370 O O . VAL A 1 204 ? 20.399 10.164 36.964 1.00 17.66 204 VAL A O 1
ATOM 1374 N N . GLY A 1 205 ? 18.530 9.184 36.164 1.00 17.07 205 GLY A N 1
ATOM 1375 C CA . GLY A 1 205 ? 18.232 10.284 35.248 1.00 17.03 205 GLY A CA 1
ATOM 1376 C C . GLY A 1 205 ? 17.947 11.582 36.002 1.00 17.95 205 GLY A C 1
ATOM 1377 O O . GLY A 1 205 ? 18.413 12.656 35.602 1.00 15.56 205 GLY A O 1
ATOM 1378 N N . ALA A 1 206 ? 17.179 11.472 37.095 1.00 17.06 206 ALA A N 1
ATOM 1379 C CA . ALA A 1 206 ? 16.824 12.612 37.945 1.00 16.35 206 ALA A CA 1
ATOM 1380 C C . ALA A 1 206 ? 18.081 13.269 38.515 1.00 15.90 206 ALA A C 1
ATOM 1381 O O . ALA A 1 206 ? 18.160 14.499 38.620 1.00 17.92 206 ALA A O 1
ATOM 1383 N N . PHE A 1 207 ? 19.053 12.445 38.887 1.00 14.62 207 PHE A N 1
ATOM 1384 C CA . PHE A 1 207 ? 20.321 12.930 39.420 1.00 15.58 207 PHE A CA 1
ATOM 1385 C C . PHE A 1 207 ? 21.212 13.550 38.333 1.00 17.26 207 PHE A C 1
ATOM 1386 O O . PHE A 1 207 ? 21.890 14.541 38.581 1.00 18.02 207 PHE A O 1
ATOM 1394 N N . CYS A 1 208 ? 21.193 12.977 37.128 1.00 18.78 208 CYS A N 1
ATOM 1395 C CA . CYS A 1 208 ? 21.983 13.505 36.002 1.00 19.43 208 CYS A CA 1
ATOM 1396 C C . CYS A 1 208 ? 21.474 14.876 35.574 1.00 20.02 208 CYS A C 1
ATOM 1397 O O . CYS A 1 208 ? 22.202 15.648 34.950 1.00 21.69 208 CYS A O 1
ATOM 1400 N N . ALA A 1 209 ? 20.209 15.152 35.887 1.00 19.60 209 ALA A N 1
ATOM 1401 C CA . ALA A 1 209 ? 19.572 16.409 35.550 1.00 18.38 209 ALA A CA 1
ATOM 1402 C C . ALA A 1 209 ? 20.056 17.545 36.435 1.00 20.89 209 ALA A C 1
ATOM 1403 O O . ALA A 1 209 ? 19.873 18.707 36.094 1.00 23.62 209 ALA A O 1
ATOM 1405 N N . VAL A 1 210 ? 20.665 17.220 37.573 1.00 22.30 210 VAL A N 1
ATOM 1406 C CA . VAL A 1 210 ? 21.154 18.249 38.493 1.00 22.64 210 VAL A CA 1
ATOM 1407 C C . VAL A 1 210 ? 22.659 18.188 38.733 1.00 24.35 210 VAL A C 1
ATOM 1408 O O . VAL A 1 210 ? 23.244 19.150 39.228 1.00 25.76 210 VAL A O 1
ATOM 1412 N N . GLU A 1 211 ? 23.272 17.044 38.441 1.00 24.72 211 GLU A N 1
ATOM 1413 C CA . GLU A 1 211 ? 24.707 16.880 38.641 1.00 25.38 211 GLU A CA 1
ATOM 1414 C C . GLU A 1 211 ? 25.436 16.790 37.320 1.00 25.85 211 GLU A C 1
ATOM 1415 O O . GLU A 1 211 ? 25.296 15.831 36.564 1.00 24.93 211 GLU A O 1
ATOM 1421 N N . GLU A 1 212 ? 26.274 17.789 37.117 1.00 27.90 212 GLU A N 1
ATOM 1422 C CA . GLU A 1 212 ? 27.100 17.964 35.938 1.00 30.64 212 GLU A CA 1
ATOM 1423 C C . GLU A 1 212 ? 27.827 16.709 35.422 1.00 29.24 212 GLU A C 1
ATOM 1424 O O . GLU A 1 212 ? 27.747 16.396 34.224 1.00 29.35 212 GLU A O 1
ATOM 1430 N N . ASN A 1 213 ? 28.545 16.020 36.315 1.00 27.45 213 ASN A N 1
ATOM 1431 C CA . ASN A 1 213 ? 29.297 14.801 35.985 1.00 25.86 213 ASN A CA 1
ATOM 1432 C C . ASN A 1 213 ? 28.392 13.571 36.126 1.00 25.22 213 ASN A C 1
ATOM 1433 O O . ASN A 1 213 ? 27.978 13.201 37.230 1.00 24.43 213 ASN A O 1
ATOM 1438 N N . PRO A 1 214 ? 28.136 12.877 35.009 1.00 24.46 214 PRO A N 1
ATOM 1439 C CA . PRO A 1 214 ? 27.274 11.691 35.035 1.00 23.99 214 PRO A CA 1
ATOM 1440 C C . PRO A 1 214 ? 27.755 10.539 35.942 1.00 22.97 214 PRO A C 1
ATOM 1441 O O . PRO A 1 214 ? 26.940 9.753 36.430 1.00 22.01 214 PRO A O 1
ATOM 1445 N N . LEU A 1 215 ? 29.061 10.462 36.202 1.00 21.25 215 LEU A N 1
ATOM 1446 C CA . LEU A 1 215 ? 29.598 9.418 37.075 1.00 19.62 215 LEU A CA 1
ATOM 1447 C C . LEU A 1 215 ? 29.139 9.673 38.505 1.00 18.29 215 LEU A C 1
ATOM 1448 O O . LEU A 1 215 ? 28.635 8.768 39.163 1.00 19.62 215 LEU A O 1
ATOM 1453 N N . PHE A 1 216 ? 29.266 10.917 38.955 1.00 19.03 216 PHE A N 1
ATOM 1454 C CA . PHE A 1 216 ? 28.859 11.289 40.308 1.00 20.08 216 PHE A CA 1
ATOM 1455 C C . PHE A 1 216 ? 27.341 11.219 40.473 1.00 19.46 216 PHE A C 1
ATOM 1456 O O . PHE A 1 216 ? 26.847 10.776 41.513 1.00 17.66 216 PHE A O 1
ATOM 1464 N N . ALA A 1 217 ? 26.613 11.645 39.436 1.00 18.58 217 ALA A N 1
ATOM 1465 C CA . ALA A 1 217 ? 25.151 11.610 39.434 1.00 17.61 217 ALA A CA 1
ATOM 1466 C C . ALA A 1 217 ? 24.701 10.171 39.665 1.00 18.00 217 ALA A C 1
ATOM 1467 O O . ALA A 1 217 ? 23.888 9.905 40.554 1.00 17.68 217 ALA A O 1
ATOM 1469 N N . ALA A 1 218 ? 25.270 9.242 38.894 1.00 17.07 218 ALA A N 1
ATOM 1470 C CA . ALA A 1 218 ? 24.918 7.830 38.999 1.00 16.98 218 ALA A CA 1
ATOM 1471 C C . ALA A 1 218 ? 25.235 7.266 40.372 1.00 18.26 218 ALA A C 1
ATOM 1472 O O . ALA A 1 218 ? 24.421 6.542 40.947 1.00 18.01 218 ALA A O 1
ATOM 1474 N N . ILE A 1 219 ? 26.427 7.569 40.884 1.00 17.29 219 ILE A N 1
ATOM 1475 C CA . ILE A 1 219 ? 26.826 7.080 42.206 1.00 18.66 219 ILE A CA 1
ATOM 1476 C C . ILE A 1 219 ? 25.856 7.617 43.276 1.00 17.12 219 ILE A C 1
ATOM 1477 O O . ILE A 1 219 ? 25.339 6.858 44.100 1.00 17.57 219 ILE A O 1
ATOM 1482 N N . ALA A 1 220 ? 25.564 8.912 43.205 1.00 17.83 220 ALA A N 1
ATOM 1483 C CA . ALA A 1 220 ? 24.655 9.564 44.143 1.00 17.37 220 ALA A CA 1
ATOM 1484 C C . ALA A 1 220 ? 23.246 8.968 44.064 1.00 18.65 220 ALA A C 1
ATOM 1485 O O . ALA A 1 220 ? 22.592 8.758 45.093 1.00 17.67 220 ALA A O 1
ATOM 1487 N N . ALA A 1 221 ? 22.782 8.706 42.838 1.00 16.13 221 ALA A N 1
ATOM 1488 C CA . ALA A 1 221 ? 21.466 8.127 42.596 1.00 16.00 221 ALA A CA 1
ATOM 1489 C C . ALA A 1 221 ? 21.333 6.709 43.195 1.00 15.80 221 ALA A C 1
ATOM 1490 O O . ALA A 1 221 ? 20.425 6.431 44.004 1.00 15.80 221 ALA A O 1
ATOM 1492 N N . ILE A 1 222 ? 22.220 5.814 42.768 1.00 14.30 222 ILE A N 1
ATOM 1493 C CA . ILE A 1 222 ? 22.221 4.440 43.235 1.00 15.49 222 ILE A CA 1
ATOM 1494 C C . ILE A 1 222 ? 22.365 4.334 44.769 1.00 17.88 222 ILE A C 1
ATOM 1495 O O . ILE A 1 222 ? 21.673 3.522 45.405 1.00 16.81 222 ILE A O 1
ATOM 1500 N N . SER A 1 223 ? 23.198 5.209 45.346 1.00 17.84 223 SER A N 1
ATOM 1501 C CA . SER A 1 223 ? 23.435 5.256 46.797 1.00 18.25 223 SER A CA 1
ATOM 1502 C C . SER A 1 223 ? 22.182 5.696 47.568 1.00 16.98 223 SER A C 1
ATOM 1503 O O . SER A 1 223 ? 21.766 5.045 48.525 1.00 18.97 223 SER A O 1
ATOM 1506 N N . SER A 1 224 ? 21.593 6.809 47.148 1.00 16.61 224 SER A N 1
ATOM 1507 C CA . SER A 1 224 ? 20.380 7.341 47.764 1.00 16.21 224 SER A CA 1
ATOM 1508 C C . SER A 1 224 ? 19.230 6.334 47.686 1.00 16.57 224 SER A C 1
ATOM 1509 O O . SER A 1 224 ? 18.482 6.150 48.651 1.00 15.40 224 SER A O 1
ATOM 1512 N N . TYR A 1 225 ? 19.109 5.661 46.544 1.00 15.34 225 TYR A N 1
ATOM 1513 C CA . TYR A 1 225 ? 18.059 4.678 46.340 1.00 14.76 225 TYR A CA 1
ATOM 1514 C C . TYR A 1 225 ? 18.283 3.438 47.215 1.00 14.24 225 TYR A C 1
ATOM 1515 O O . TYR A 1 225 ? 17.335 2.911 47.808 1.00 14.82 225 TYR A O 1
ATOM 1524 N N . GLY A 1 226 ? 19.525 2.970 47.273 1.00 13.13 226 GLY A N 1
ATOM 1525 C CA . GLY A 1 226 ? 19.847 1.812 48.086 1.00 13.90 226 GLY A CA 1
ATOM 1526 C C . GLY A 1 226 ? 19.608 2.085 49.565 1.00 15.29 226 GLY A C 1
ATOM 1527 O O . GLY A 1 226 ? 19.111 1.224 50.290 1.00 15.70 226 GLY A O 1
ATOM 1528 N N . VAL A 1 227 ? 19.943 3.288 50.018 1.00 15.06 227 VAL A N 1
ATOM 1529 C CA . VAL A 1 227 ? 19.733 3.637 51.422 1.00 15.23 227 VAL A CA 1
ATOM 1530 C C . VAL A 1 227 ? 18.240 3.653 51.742 1.00 15.15 227 VAL A C 1
ATOM 1531 O O . VAL A 1 227 ? 17.820 3.072 52.730 1.00 15.04 227 VAL A O 1
ATOM 1535 N N . ALA A 1 228 ? 17.444 4.284 50.879 1.00 14.13 228 ALA A N 1
ATOM 1536 C CA . ALA A 1 228 ? 16.000 4.334 51.058 1.00 15.12 228 ALA A CA 1
ATOM 1537 C C . ALA A 1 228 ? 15.429 2.912 51.084 1.00 14.98 228 ALA A C 1
ATOM 1538 O O . ALA A 1 228 ? 14.535 2.611 51.886 1.00 14.66 228 ALA A O 1
ATOM 1540 N N . ALA A 1 229 ? 15.937 2.050 50.200 1.00 14.54 229 ALA A N 1
ATOM 1541 C CA . ALA A 1 229 ? 15.500 0.654 50.135 1.00 14.89 229 ALA A CA 1
ATOM 1542 C C . ALA A 1 229 ? 15.829 -0.109 51.441 1.00 15.98 229 ALA A C 1
ATOM 1543 O O . ALA A 1 229 ? 15.010 -0.887 51.935 1.00 14.79 229 ALA A O 1
ATOM 1545 N N . GLN A 1 230 ? 17.025 0.110 51.987 1.00 15.94 230 GLN A N 1
ATOM 1546 C CA . GLN A 1 230 ? 17.416 -0.536 53.243 1.00 17.60 230 GLN A CA 1
ATOM 1547 C C . GLN A 1 230 ? 16.528 -0.067 54.411 1.00 15.96 230 GLN A C 1
ATOM 1548 O O . GLN A 1 230 ? 16.042 -0.878 55.204 1.00 15.50 230 GLN A O 1
ATOM 1554 N N . LEU A 1 231 ? 16.311 1.236 54.498 1.00 15.62 231 LEU A N 1
ATOM 1555 C CA . LEU A 1 231 ? 15.490 1.795 55.556 1.00 16.58 231 LEU A CA 1
ATOM 1556 C C . LEU A 1 231 ? 14.055 1.331 55.441 1.00 15.89 231 LEU A C 1
ATOM 1557 O O . LEU A 1 231 ? 13.374 1.139 56.447 1.00 15.67 231 LEU A O 1
ATOM 1562 N N . ALA A 1 232 ? 13.583 1.165 54.209 1.00 14.76 232 ALA A N 1
ATOM 1563 C CA . ALA A 1 232 ? 12.218 0.707 53.972 1.00 13.60 232 ALA A CA 1
ATOM 1564 C C . ALA A 1 232 ? 12.087 -0.765 54.376 1.00 13.32 232 ALA A C 1
ATOM 1565 O O . ALA A 1 232 ? 11.072 -1.162 54.945 1.00 14.19 232 ALA A O 1
ATOM 1567 N N . ALA A 1 233 ? 13.117 -1.568 54.090 1.00 12.87 233 ALA A N 1
ATOM 1568 C CA . ALA A 1 233 ? 13.133 -2.980 54.447 1.00 13.67 233 ALA A CA 1
ATOM 1569 C C . ALA A 1 233 ? 13.118 -3.135 55.971 1.00 12.96 233 ALA A C 1
ATOM 1570 O O . ALA A 1 233 ? 12.464 -4.038 56.485 1.00 13.93 233 ALA A O 1
ATOM 1572 N N . GLN A 1 234 ? 13.808 -2.245 56.685 1.00 14.73 234 GLN A N 1
ATOM 1573 C CA . GLN A 1 234 ? 13.838 -2.319 58.159 1.00 17.31 234 GLN A CA 1
ATOM 1574 C C . GLN A 1 234 ? 12.435 -2.142 58.713 1.00 17.29 234 GLN A C 1
ATOM 1575 O O . GLN A 1 234 ? 12.019 -2.886 59.604 1.00 16.68 234 GLN A O 1
ATOM 1581 N N . GLN A 1 235 ? 11.719 -1.152 58.177 1.00 16.46 235 GLN A N 1
ATOM 1582 C CA . GLN A 1 235 ? 10.350 -0.851 58.589 1.00 19.35 235 GLN A CA 1
ATOM 1583 C C . GLN A 1 235 ? 9.350 -1.940 58.210 1.00 20.13 235 GLN A C 1
ATOM 1584 O O . GLN A 1 235 ? 8.391 -2.207 58.941 1.00 21.55 235 GLN A O 1
ATOM 1590 N N . THR A 1 236 ? 9.544 -2.531 57.039 1.00 18.37 236 THR A N 1
ATOM 1591 C CA . THR A 1 236 ? 8.660 -3.577 56.560 1.00 20.33 236 THR A CA 1
ATOM 1592 C C . THR A 1 236 ? 8.734 -4.808 57.457 1.00 24.06 236 THR A C 1
ATOM 1593 O O . THR A 1 236 ? 7.728 -5.505 57.642 1.00 25.75 236 THR A O 1
ATOM 1597 N N . ALA A 1 237 ? 9.914 -5.050 58.036 1.00 24.39 237 ALA A N 1
ATOM 1598 C CA . ALA A 1 237 ? 10.138 -6.211 58.893 1.00 24.85 237 ALA A CA 1
ATOM 1599 C C . ALA A 1 237 ? 9.659 -7.471 58.148 1.00 25.28 237 ALA A C 1
ATOM 1600 O O . ALA A 1 237 ? 10.048 -7.707 56.995 1.00 25.84 237 ALA A O 1
ATOM 1602 N N . ASP A 1 238 ? 8.789 -8.255 58.770 1.00 25.17 238 ASP A N 1
ATOM 1603 C CA . ASP A 1 238 ? 8.307 -9.453 58.118 1.00 25.18 238 ASP A CA 1
ATOM 1604 C C . ASP A 1 238 ? 6.917 -9.296 57.531 1.00 22.36 238 ASP A C 1
ATOM 1605 O O . ASP A 1 238 ? 6.241 -10.295 57.288 1.00 23.97 238 ASP A O 1
ATOM 1610 N N . LYS A 1 239 ? 6.521 -8.063 57.229 1.00 17.96 239 LYS A N 1
ATOM 1611 C CA . LYS A 1 239 ? 5.192 -7.838 56.678 1.00 18.42 239 LYS A CA 1
ATOM 1612 C C . LYS A 1 239 ? 4.984 -8.411 55.272 1.00 18.34 239 LYS A C 1
ATOM 1613 O O . LYS A 1 239 ? 3.921 -8.962 54.983 1.00 17.17 239 LYS A O 1
ATOM 1619 N N . GLY A 1 240 ? 5.997 -8.303 54.407 1.00 18.15 240 GLY A N 1
ATOM 1620 C CA . GLY A 1 240 ? 5.880 -8.841 53.056 1.00 16.63 240 GLY A CA 1
ATOM 1621 C C . GLY A 1 240 ? 6.207 -7.848 51.951 1.00 16.63 240 GLY A C 1
ATOM 1622 O O . GLY A 1 240 ? 6.438 -6.670 52.220 1.00 16.31 240 GLY A O 1
ATOM 1623 N N . PRO A 1 241 ? 6.212 -8.298 50.683 1.00 16.78 241 PRO A N 1
ATOM 1624 C CA . PRO A 1 241 ? 6.515 -7.446 49.519 1.00 16.05 241 PRO A CA 1
ATOM 1625 C C . PRO A 1 241 ? 5.512 -6.321 49.207 1.00 14.60 241 PRO A C 1
ATOM 1626 O O . PRO A 1 241 ? 5.883 -5.312 48.595 1.00 14.41 241 PRO A O 1
ATOM 1630 N N . GLY A 1 242 ? 4.263 -6.481 49.648 1.00 11.06 242 GLY A N 1
ATOM 1631 C CA . GLY A 1 242 ? 3.258 -5.466 49.430 1.00 11.66 242 GLY A CA 1
ATOM 1632 C C . GLY A 1 242 ? 3.583 -4.253 50.285 1.00 12.90 242 GLY A C 1
ATOM 1633 O O . GLY A 1 242 ? 3.563 -3.125 49.800 1.00 12.97 242 GLY A O 1
ATOM 1634 N N . SER A 1 243 ? 3.873 -4.481 51.571 1.00 13.25 243 SER A N 1
ATOM 1635 C CA . SER A 1 243 ? 4.216 -3.382 52.480 1.00 12.30 243 SER A CA 1
ATOM 1636 C C . SER A 1 243 ? 5.536 -2.734 52.087 1.00 11.11 243 SER A C 1
ATOM 1637 O O . SER A 1 243 ? 5.710 -1.522 52.241 1.00 12.22 243 SER A O 1
ATOM 1640 N N . PHE A 1 244 ? 6.471 -3.543 51.591 1.00 11.70 244 PHE A N 1
ATOM 1641 C CA . PHE A 1 244 ? 7.754 -3.020 51.169 1.00 12.31 244 PHE A CA 1
ATOM 1642 C C . PHE A 1 244 ? 7.574 -2.041 50.015 1.00 12.13 244 PHE A C 1
ATOM 1643 O O . PHE A 1 244 ? 8.156 -0.953 50.027 1.00 13.38 244 PHE A O 1
ATOM 1651 N N . GLN A 1 245 ? 6.754 -2.410 49.033 1.00 12.55 245 GLN A N 1
ATOM 1652 C CA . GLN A 1 245 ? 6.526 -1.527 47.883 1.00 13.25 245 GLN A CA 1
ATOM 1653 C C . GLN A 1 245 ? 6.075 -0.134 48.342 1.00 13.89 245 GLN A C 1
ATOM 1654 O O . GLN A 1 245 ? 6.591 0.890 47.893 1.00 13.21 245 GLN A O 1
ATOM 1660 N N . ILE A 1 246 ? 5.117 -0.108 49.263 1.00 14.40 246 ILE A N 1
ATOM 1661 C CA . ILE A 1 246 ? 4.604 1.148 49.802 1.00 14.72 246 ILE A CA 1
ATOM 1662 C C . ILE A 1 246 ? 5.650 1.872 50.650 1.00 13.90 246 ILE A C 1
ATOM 1663 O O . ILE A 1 246 ? 5.790 3.086 50.553 1.00 13.99 246 ILE A O 1
ATOM 1668 N N . GLU A 1 247 ? 6.400 1.125 51.459 1.00 15.86 247 GLU A N 1
ATOM 1669 C CA . GLU A 1 247 ? 7.445 1.714 52.302 1.00 16.02 247 GLU A CA 1
ATOM 1670 C C . GLU A 1 247 ? 8.576 2.321 51.486 1.00 14.09 247 GLU A C 1
ATOM 1671 O O . GLU A 1 247 ? 9.138 3.346 51.867 1.00 14.33 247 GLU A O 1
ATOM 1677 N N . LEU A 1 248 ? 8.931 1.667 50.383 1.00 13.24 248 LEU A N 1
ATOM 1678 C CA . LEU A 1 248 ? 9.977 2.180 49.495 1.00 13.67 248 LEU A CA 1
ATOM 1679 C C . LEU A 1 248 ? 9.585 3.572 48.981 1.00 11.16 248 LEU A C 1
ATOM 1680 O O . LEU A 1 248 ? 10.410 4.481 48.970 1.00 13.58 248 LEU A O 1
ATOM 1685 N N . LEU A 1 249 ? 8.333 3.735 48.552 1.00 11.54 249 LEU A N 1
ATOM 1686 C CA . LEU A 1 249 ? 7.845 5.029 48.072 1.00 11.49 249 LEU A CA 1
ATOM 1687 C C . LEU A 1 249 ? 7.887 6.051 49.214 1.00 11.09 249 LEU A C 1
ATOM 1688 O O . LEU A 1 249 ? 8.231 7.217 49.023 1.00 12.39 249 LEU A O 1
ATOM 1693 N N . ASN A 1 250 ? 7.543 5.594 50.411 1.00 11.05 250 ASN A N 1
ATOM 1694 C CA . ASN A 1 250 ? 7.581 6.457 51.582 1.00 13.33 250 ASN A CA 1
ATOM 1695 C C . ASN A 1 250 ? 8.999 6.951 51.841 1.00 12.12 250 ASN A C 1
ATOM 1696 O O . ASN A 1 250 ? 9.218 8.152 51.986 1.00 13.91 250 ASN A O 1
ATOM 1701 N N . LYS A 1 251 ? 9.956 6.024 51.855 1.00 13.28 251 LYS A N 1
ATOM 1702 C CA . LYS A 1 251 ? 11.357 6.358 52.104 1.00 14.39 251 LYS A CA 1
ATOM 1703 C C . LYS A 1 251 ? 12.039 7.193 51.019 1.00 15.97 251 LYS A C 1
ATOM 1704 O O . LYS A 1 251 ? 12.986 7.909 51.315 1.00 15.48 251 LYS A O 1
ATOM 1710 N N . LEU A 1 252 ? 11.599 7.090 49.761 1.00 16.00 252 LEU A N 1
ATOM 1711 C CA . LEU A 1 252 ? 12.197 7.926 48.704 1.00 14.50 252 LEU A CA 1
ATOM 1712 C C . LEU A 1 252 ? 11.852 9.379 49.015 1.00 13.46 252 LEU A C 1
ATOM 1713 O O . LEU A 1 252 ? 12.594 10.300 48.686 1.00 12.88 252 LEU A O 1
ATOM 1718 N N . SER A 1 253 ? 10.744 9.550 49.731 1.00 14.76 253 SER A N 1
ATOM 1719 C CA . SER A 1 253 ? 10.245 10.848 50.128 1.00 14.80 253 SER A CA 1
ATOM 1720 C C . SER A 1 253 ? 10.863 11.342 51.432 1.00 17.44 253 SER A C 1
ATOM 1721 O O . SER A 1 253 ? 11.226 12.515 51.570 1.00 17.28 253 SER A O 1
ATOM 1724 N N . THR A 1 254 ? 10.977 10.440 52.396 1.00 18.41 254 THR A N 1
ATOM 1725 C CA . THR A 1 254 ? 11.495 10.822 53.707 1.00 19.18 254 THR A CA 1
ATOM 1726 C C . THR A 1 254 ? 12.990 10.641 53.984 1.00 18.92 254 THR A C 1
ATOM 1727 O O . THR A 1 254 ? 13.501 11.203 54.956 1.00 19.53 254 THR A O 1
ATOM 1731 N N . VAL A 1 255 ? 13.703 9.909 53.128 1.00 17.90 255 VAL A N 1
ATOM 1732 C CA . VAL A 1 255 ? 15.143 9.713 53.328 1.00 17.92 255 VAL A CA 1
ATOM 1733 C C . VAL A 1 255 ? 15.850 11.076 53.363 1.00 18.81 255 VAL A C 1
ATOM 1734 O O . VAL A 1 255 ? 15.566 11.959 52.548 1.00 16.75 255 VAL A O 1
ATOM 1738 N N . THR A 1 256 ? 16.762 11.242 54.321 1.00 18.20 256 THR A N 1
ATOM 1739 C CA . THR A 1 256 ? 17.489 12.501 54.488 1.00 19.45 256 THR A CA 1
ATOM 1740 C C . THR A 1 256 ? 18.966 12.458 54.096 1.00 18.98 256 THR A C 1
ATOM 1741 O O . THR A 1 256 ? 19.528 11.390 53.859 1.00 18.47 256 THR A O 1
ATOM 1745 N N . GLU A 1 257 ? 19.589 13.637 54.055 1.00 20.50 257 GLU A N 1
ATOM 1746 C CA . GLU A 1 257 ? 21.015 13.754 53.760 1.00 21.71 257 GLU A CA 1
ATOM 1747 C C . GLU A 1 257 ? 21.786 12.962 54.812 1.00 22.56 257 GLU A C 1
ATOM 1748 O O . GLU A 1 257 ? 22.726 12.227 54.489 1.00 22.18 257 GLU A O 1
ATOM 1754 N N . GLN A 1 258 ? 21.347 13.085 56.067 1.00 22.71 258 GLN A N 1
ATOM 1755 C CA . GLN A 1 258 ? 21.971 12.390 57.1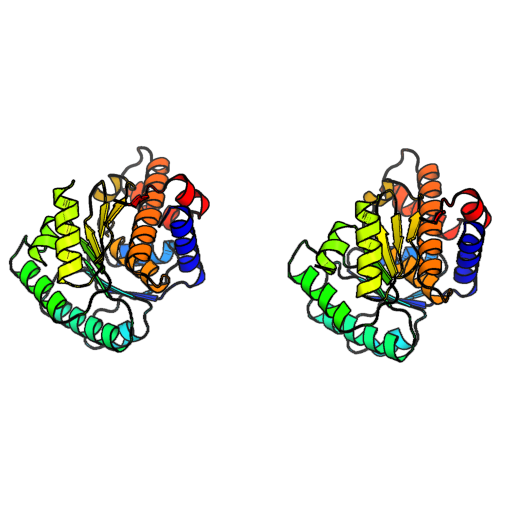89 1.00 23.38 258 GLN A CA 1
ATOM 1756 C C . GLN A 1 258 ? 21.905 10.888 56.984 1.00 21.27 258 GLN A C 1
ATOM 1757 O O . GLN A 1 258 ? 22.891 10.204 57.218 1.00 21.85 258 GLN A O 1
ATOM 1763 N N . ASP A 1 259 ? 20.767 10.380 56.501 1.00 20.50 259 ASP A N 1
ATOM 1764 C CA . ASP A 1 259 ? 20.606 8.934 56.258 1.00 20.25 259 ASP A CA 1
ATOM 1765 C C . ASP A 1 259 ? 21.622 8.442 55.222 1.00 18.93 259 ASP A C 1
ATOM 1766 O O . ASP A 1 259 ? 22.201 7.366 55.375 1.00 18.35 259 ASP A O 1
ATOM 1771 N N . VAL A 1 260 ? 21.805 9.225 54.154 1.00 18.81 260 VAL A N 1
ATOM 1772 C CA . VAL A 1 260 ? 22.727 8.864 53.080 1.00 18.78 260 VAL A CA 1
ATOM 1773 C C . VAL A 1 260 ? 24.173 8.883 53.565 1.00 19.57 260 VAL A C 1
ATOM 1774 O O . VAL A 1 260 ? 24.942 7.963 53.268 1.00 19.76 260 VAL A O 1
ATOM 1778 N N . GLN A 1 261 ? 24.520 9.893 54.364 1.00 21.36 261 GLN A N 1
ATOM 1779 C CA . GLN A 1 261 ? 25.872 10.011 54.920 1.00 21.43 261 GLN A CA 1
ATOM 1780 C C . GLN A 1 261 ? 26.190 8.834 55.831 1.00 20.79 261 GLN A C 1
ATOM 1781 O O . GLN A 1 261 ? 27.298 8.300 55.800 1.00 21.02 261 GLN A O 1
ATOM 1787 N N . GLU A 1 262 ? 25.188 8.395 56.593 1.00 21.45 262 GLU A N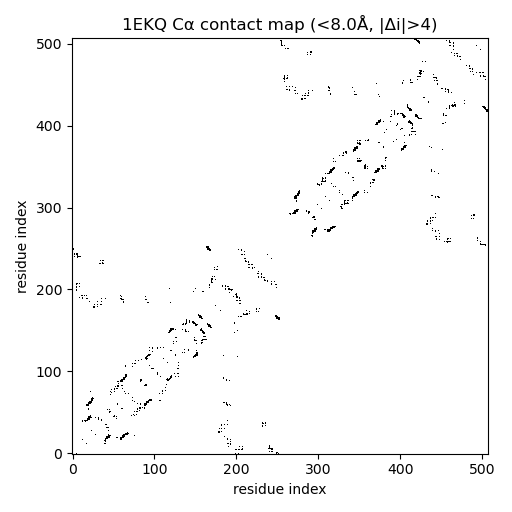 1
ATOM 1788 C CA . GLU A 1 262 ? 25.345 7.287 57.529 1.00 21.89 262 GLU A CA 1
ATOM 1789 C C . GLU A 1 262 ? 25.293 5.877 56.949 1.00 23.04 262 GLU A C 1
ATOM 1790 O O . GLU A 1 262 ? 25.947 4.983 57.463 1.00 22.69 262 GLU A O 1
ATOM 1796 N N . TRP A 1 263 ? 24.537 5.667 55.877 1.00 23.12 263 TRP A N 1
ATOM 1797 C CA . TRP A 1 263 ? 24.399 4.321 55.325 1.00 23.00 263 TRP A CA 1
ATOM 1798 C C . TRP A 1 263 ? 24.927 4.020 53.931 1.00 23.00 263 TRP A C 1
ATOM 1799 O O . TRP A 1 263 ? 25.014 2.864 53.549 1.00 23.25 263 TRP A O 1
ATOM 1810 N N . ALA A 1 264 ? 25.293 5.044 53.174 1.00 23.16 264 ALA A N 1
ATOM 1811 C CA . ALA A 1 264 ? 25.815 4.813 51.830 1.00 24.96 264 ALA A CA 1
ATOM 1812 C C . ALA A 1 264 ? 27.250 4.323 51.870 1.00 23.78 264 ALA A C 1
ATOM 1813 O O . ALA A 1 264 ? 28.096 4.926 52.535 1.00 25.27 264 ALA A O 1
ATOM 1815 N N . THR A 1 265 ? 27.522 3.258 51.122 1.00 23.79 265 THR A N 1
ATOM 1816 C CA . THR A 1 265 ? 28.851 2.676 51.045 1.00 23.49 265 THR A CA 1
ATOM 1817 C C . THR A 1 265 ? 29.388 2.806 49.614 1.00 23.73 265 THR A C 1
ATOM 1818 O O . THR A 1 265 ? 29.016 2.045 48.714 1.00 22.24 265 THR A O 1
ATOM 1822 N N . ILE A 1 266 ? 30.253 3.799 49.429 1.00 23.67 266 ILE A N 1
ATOM 1823 C CA . ILE A 1 266 ? 30.876 4.123 48.151 1.00 24.07 266 ILE A CA 1
ATOM 1824 C C . ILE A 1 266 ? 32.397 3.897 48.215 1.00 27.02 266 ILE A C 1
ATOM 1825 O O . ILE A 1 266 ? 33.080 4.502 49.049 1.00 26.05 266 ILE A O 1
ATOM 1830 N N . GLU A 1 267 ? 32.927 3.066 47.314 1.00 28.72 267 GLU A N 1
ATOM 1831 C CA . GLU A 1 267 ? 34.368 2.756 47.283 1.00 32.68 267 GLU A CA 1
ATOM 1832 C C . GLU A 1 267 ? 35.054 2.982 45.936 1.00 32.25 267 GLU A C 1
ATOM 1833 O O . GLU A 1 267 ? 34.738 2.314 44.950 1.00 30.50 267 GLU A O 1
ATOM 1839 N N . ARG A 1 268 ? 36.032 3.880 45.906 1.00 33.71 268 ARG A N 1
ATOM 1840 C CA . ARG A 1 268 ? 36.769 4.124 44.673 1.00 36.21 268 ARG A CA 1
ATOM 1841 C C . ARG A 1 268 ? 37.799 3.008 44.480 1.00 36.98 268 ARG A C 1
ATOM 1842 O O . ARG A 1 268 ? 38.568 2.709 45.386 1.00 38.10 268 ARG A O 1
ATOM 1850 N N . VAL A 1 269 ? 37.765 2.346 43.328 1.00 37.51 269 VAL A N 1
ATOM 1851 C CA . VAL A 1 269 ? 38.696 1.258 43.044 1.00 38.48 269 VAL A CA 1
ATOM 1852 C C . VAL A 1 269 ? 39.965 1.801 42.364 1.00 40.08 269 VAL A C 1
ATOM 1853 O O . VAL A 1 269 ? 39.824 2.388 41.272 1.00 42.24 269 VAL A O 1
ATOM 1857 N N . MET B 1 1 ? 32.398 60.788 82.825 1.00 28.54 1 MET B N 1
ATOM 1858 C CA . MET B 1 1 ? 30.930 60.554 83.039 1.00 28.69 1 MET B CA 1
ATOM 1859 C C . MET B 1 1 ? 30.728 59.789 84.346 1.00 27.65 1 MET B C 1
ATOM 1860 O O . MET B 1 1 ? 31.248 58.686 84.498 1.00 27.96 1 MET B O 1
ATOM 1865 N N . ASP B 1 2 ? 29.974 60.361 85.283 1.00 27.16 2 ASP B N 1
ATOM 1866 C CA . ASP B 1 2 ? 29.747 59.698 86.567 1.00 25.40 2 ASP B CA 1
ATOM 1867 C C . ASP B 1 2 ? 28.294 59.622 87.023 1.00 24.77 2 ASP B C 1
ATOM 1868 O O . ASP B 1 2 ? 27.368 60.043 86.314 1.00 23.58 2 ASP B O 1
ATOM 1873 N N . ALA B 1 3 ? 28.111 59.090 88.227 1.00 23.06 3 ALA B N 1
ATOM 1874 C CA . ALA B 1 3 ? 26.789 58.934 88.809 1.00 23.60 3 ALA B CA 1
ATOM 1875 C C . ALA B 1 3 ? 26.075 60.263 88.911 1.00 23.49 3 ALA B C 1
ATOM 1876 O O . ALA B 1 3 ? 24.885 60.355 88.601 1.00 25.03 3 ALA B O 1
ATOM 1878 N N . GLN B 1 4 ? 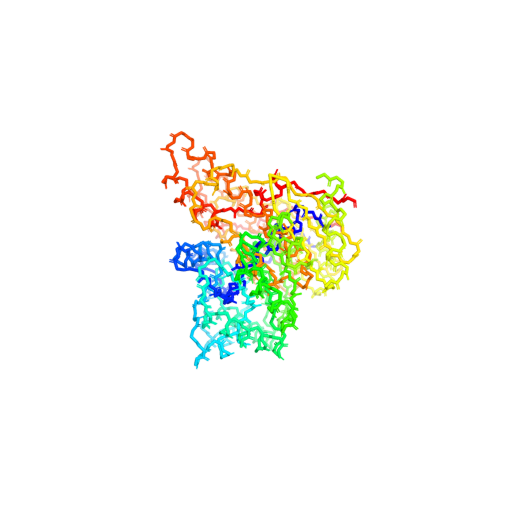26.821 61.309 89.255 1.00 24.39 4 GLN B N 1
ATOM 1879 C CA . GLN B 1 4 ? 26.238 62.628 89.402 1.00 25.15 4 GLN B CA 1
ATOM 1880 C C . GLN B 1 4 ? 25.710 63.218 88.094 1.00 23.01 4 GLN B C 1
ATOM 1881 O O . GLN B 1 4 ? 24.636 63.826 88.076 1.00 20.86 4 GLN B O 1
ATOM 1887 N N . SER B 1 5 ? 26.462 63.042 87.006 1.00 22.37 5 SER B N 1
ATOM 1888 C CA . SER B 1 5 ? 26.046 63.527 85.684 1.00 23.23 5 SER B CA 1
ATOM 1889 C C . SER B 1 5 ? 24.831 62.751 85.184 1.00 21.13 5 SER B C 1
ATOM 1890 O O . SER B 1 5 ? 23.933 63.312 84.548 1.00 20.95 5 SER B O 1
ATOM 1893 N N . ALA B 1 6 ? 24.837 61.451 85.444 1.00 20.60 6 ALA B N 1
ATOM 1894 C CA . ALA B 1 6 ? 23.736 60.588 85.044 1.00 20.25 6 ALA B CA 1
ATOM 1895 C C . ALA B 1 6 ? 22.462 61.091 85.697 1.00 19.89 6 ALA B C 1
ATOM 1896 O O . ALA B 1 6 ? 21.452 61.313 85.022 1.00 20.15 6 ALA B O 1
ATOM 1898 N N . ALA B 1 7 ? 22.527 61.308 87.007 1.00 19.17 7 ALA B N 1
ATOM 1899 C CA . ALA B 1 7 ? 21.387 61.797 87.765 1.00 19.34 7 ALA B CA 1
ATOM 1900 C C . ALA B 1 7 ? 20.830 63.100 87.163 1.00 21.16 7 ALA B C 1
ATOM 1901 O O . ALA B 1 7 ? 19.611 63.267 87.016 1.00 20.59 7 ALA B O 1
ATOM 1903 N N . LYS B 1 8 ? 21.728 64.020 86.806 1.00 22.65 8 LYS B N 1
ATOM 1904 C CA . LYS B 1 8 ? 21.319 65.291 86.219 1.00 23.58 8 LYS B CA 1
ATOM 1905 C C . LYS B 1 8 ? 20.570 65.110 84.883 1.00 23.31 8 LYS B C 1
ATOM 1906 O O . LYS B 1 8 ? 19.642 65.875 84.582 1.00 21.90 8 LYS B O 1
ATOM 1912 N N . CYS B 1 9 ? 20.978 64.120 84.078 1.00 22.72 9 CYS B N 1
ATOM 1913 C CA . CYS B 1 9 ? 20.297 63.853 82.798 1.00 21.58 9 CYS B CA 1
ATOM 1914 C C . CYS B 1 9 ? 18.885 63.346 83.064 1.00 19.57 9 CYS B C 1
ATOM 1915 O O . CYS B 1 9 ? 17.963 63.656 82.316 1.00 19.35 9 CYS B O 1
ATOM 1918 N N . LEU B 1 10 ? 18.730 62.535 84.111 1.00 18.48 10 LEU B N 1
ATOM 1919 C CA . LEU B 1 10 ? 17.422 62.000 84.475 1.00 17.75 10 LEU B CA 1
ATOM 1920 C C . LEU B 1 10 ? 16.455 63.157 84.723 1.00 17.35 10 LEU B C 1
ATOM 1921 O O . LEU B 1 10 ? 15.328 63.132 84.251 1.00 17.93 10 LEU B O 1
ATOM 1926 N N . THR B 1 11 ? 16.926 64.180 85.434 1.00 18.62 11 THR B N 1
ATOM 1927 C CA . THR B 1 11 ? 16.125 65.370 85.741 1.00 19.69 11 THR B CA 1
ATOM 1928 C C . THR B 1 11 ? 15.775 66.138 84.465 1.00 19.43 11 THR B C 1
ATOM 1929 O O . THR B 1 11 ? 14.635 66.597 84.296 1.00 18.53 11 THR B O 1
ATOM 1933 N N . ALA B 1 12 ? 16.748 66.229 83.558 1.00 18.11 12 ALA B N 1
ATOM 1934 C CA . ALA B 1 12 ? 16.566 66.895 82.265 1.00 18.87 12 ALA B CA 1
ATOM 1935 C C . ALA B 1 12 ? 15.428 66.219 81.489 1.00 17.55 12 ALA B C 1
ATOM 1936 O O . ALA B 1 12 ? 14.563 66.889 80.930 1.00 18.56 12 ALA B O 1
ATOM 1938 N N . VAL B 1 13 ? 15.420 64.888 81.495 1.00 17.30 13 VAL B N 1
ATOM 1939 C CA . VAL B 1 13 ? 14.379 64.116 80.821 1.00 18.01 13 VAL B CA 1
ATOM 1940 C C . VAL B 1 13 ? 13.000 64.441 81.394 1.00 18.52 13 VAL B C 1
ATOM 1941 O O . VAL B 1 13 ? 12.034 64.639 80.650 1.00 18.64 13 VAL B O 1
ATOM 1945 N N . ARG B 1 14 ? 12.902 64.493 82.717 1.00 18.97 14 ARG B N 1
ATOM 1946 C CA . ARG B 1 14 ? 11.633 64.811 83.350 1.00 18.26 14 ARG B CA 1
ATOM 1947 C C . ARG B 1 14 ? 11.225 66.259 83.126 1.00 18.27 14 ARG B C 1
ATOM 1948 O O . ARG B 1 14 ? 10.046 66.553 82.943 1.00 19.59 14 ARG B O 1
ATOM 1956 N N . ARG B 1 15 ? 12.201 67.156 83.056 1.00 19.84 15 ARG B N 1
ATOM 1957 C CA . ARG B 1 15 ? 11.902 68.564 82.815 1.00 22.24 15 ARG B CA 1
ATOM 1958 C C . ARG B 1 15 ? 11.334 68.811 81.414 1.00 22.75 15 ARG B C 1
ATOM 1959 O O . ARG B 1 15 ? 10.328 69.501 81.254 1.00 22.58 15 ARG B O 1
ATOM 1967 N N . HIS B 1 16 ? 11.956 68.213 80.404 1.00 22.46 16 HIS B N 1
ATOM 1968 C CA . HIS B 1 16 ? 11.521 68.424 79.032 1.00 22.09 16 HIS B CA 1
ATOM 1969 C C . HIS B 1 16 ? 10.480 67.488 78.469 1.00 22.79 16 HIS B C 1
ATOM 1970 O O . HIS B 1 16 ? 9.820 67.826 77.483 1.00 23.12 16 HIS B O 1
ATOM 1977 N N . SER B 1 17 ? 10.323 66.318 79.086 1.00 20.81 17 SER B N 1
ATOM 1978 C CA . SER B 1 17 ? 9.348 65.332 78.620 1.00 20.54 17 SER B CA 1
ATOM 1979 C C . SER B 1 17 ? 9.468 65.147 77.086 1.00 18.96 17 SER B C 1
ATOM 1980 O O . SER B 1 17 ? 8.496 65.324 76.348 1.00 18.63 17 SER B O 1
ATOM 1983 N N . PRO B 1 18 ? 10.655 64.756 76.603 1.00 18.71 18 PRO B N 1
ATOM 1984 C CA . PRO B 1 18 ? 10.858 64.567 75.162 1.00 18.53 18 PRO B CA 1
ATOM 1985 C C . PRO B 1 18 ? 9.912 63.599 74.455 1.00 19.26 18 PRO B C 1
ATOM 1986 O O . PRO B 1 18 ? 9.506 62.569 75.001 1.00 18.03 18 PRO B O 1
ATOM 1990 N N . LEU B 1 19 ? 9.562 63.962 73.227 1.00 18.33 19 LEU B N 1
ATOM 1991 C CA . LEU B 1 19 ? 8.707 63.152 72.388 1.00 19.39 19 LEU B CA 1
ATOM 1992 C C . LEU B 1 19 ? 9.598 62.059 71.765 1.00 19.63 19 LEU B C 1
ATOM 1993 O O . LEU B 1 19 ? 10.542 62.356 71.015 1.00 18.70 19 LEU B O 1
ATOM 1998 N N . VAL B 1 20 ? 9.351 60.807 72.145 1.00 17.06 20 VAL B N 1
ATOM 1999 C CA . VAL B 1 20 ? 10.128 59.690 71.623 1.00 16.39 20 VAL B CA 1
ATOM 2000 C C . VAL B 1 20 ? 9.272 58.874 70.668 1.00 17.85 20 VAL B C 1
ATOM 2001 O O . VAL B 1 20 ? 8.261 58.282 71.067 1.00 16.88 20 VAL B O 1
ATOM 2005 N N . HIS B 1 21 ? 9.640 58.929 69.386 1.00 17.38 21 HIS B N 1
ATOM 2006 C CA . HIS B 1 21 ? 8.935 58.208 68.334 1.00 17.89 21 HIS B CA 1
ATOM 2007 C C . HIS B 1 21 ? 9.552 56.814 68.219 1.00 18.59 21 HIS B C 1
ATOM 2008 O O . HIS B 1 21 ? 10.743 56.673 67.930 1.00 19.09 21 HIS B O 1
ATOM 2015 N N . SER B 1 22 ? 8.747 55.789 68.488 1.00 17.65 22 SER B N 1
ATOM 2016 C CA . SER B 1 22 ? 9.225 54.417 68.416 1.00 19.09 22 SER B CA 1
ATOM 2017 C C . SER B 1 22 ? 8.547 53.635 67.314 1.00 19.38 22 SER B C 1
ATOM 2018 O O . SER B 1 22 ? 7.329 53.700 67.162 1.00 22.22 22 SER B O 1
ATOM 2021 N N . ILE B 1 23 ? 9.341 52.982 66.474 1.00 19.31 23 ILE B N 1
ATOM 2022 C CA . ILE B 1 23 ? 8.776 52.112 65.445 1.00 18.94 23 ILE B CA 1
ATOM 2023 C C . ILE B 1 23 ? 9.244 50.753 65.972 1.00 18.58 23 ILE B C 1
ATOM 2024 O O . ILE B 1 23 ? 10.378 50.343 65.754 1.00 16.20 23 ILE B O 1
ATOM 2029 N N . THR B 1 24 ? 8.372 50.101 66.738 1.00 20.06 24 THR B N 1
ATOM 2030 C CA . THR B 1 24 ? 8.714 48.846 67.377 1.00 19.88 24 THR B CA 1
ATOM 2031 C C . THR B 1 24 ? 7.766 47.673 67.162 1.00 20.40 24 THR B C 1
ATOM 2032 O O . THR B 1 24 ? 6.712 47.840 66.523 1.00 20.38 24 THR B O 1
ATOM 2036 N N . ASN B 1 25 ? 8.081 46.486 67.689 1.00 21.08 25 ASN B N 1
ATOM 2037 C CA . ASN B 1 25 ? 7.286 45.267 67.523 1.00 20.51 25 ASN B CA 1
ATOM 2038 C C . ASN B 1 25 ? 6.000 45.278 68.405 1.00 20.37 25 ASN B C 1
ATOM 2039 O O . ASN B 1 25 ? 5.962 45.923 69.420 1.00 18.95 25 ASN B O 1
ATOM 2044 N N . ASN B 1 26 ? 5.010 44.505 67.962 1.00 20.89 26 ASN B N 1
ATOM 2045 C CA . ASN B 1 26 ? 3.751 44.482 68.672 1.00 21.33 26 ASN B CA 1
ATOM 2046 C C . ASN B 1 26 ? 3.679 43.655 69.952 1.00 19.36 26 ASN B C 1
ATOM 2047 O O . ASN B 1 26 ? 2.612 43.537 70.545 1.00 20.48 26 ASN B O 1
ATOM 2052 N N . VAL B 1 27 ? 4.798 43.105 70.388 1.00 17.50 27 VAL B N 1
ATOM 2053 C CA . VAL B 1 27 ? 4.823 42.345 71.640 1.00 16.01 27 VAL B CA 1
ATOM 2054 C C . VAL B 1 27 ? 5.176 43.321 72.779 1.00 17.49 27 VAL B C 1
ATOM 2055 O O . VAL B 1 27 ? 4.860 43.072 73.958 1.00 17.09 27 VAL B O 1
ATOM 2059 N N . VAL B 1 28 ? 5.792 44.446 72.417 1.00 14.21 28 VAL B N 1
ATOM 2060 C CA . VAL B 1 28 ? 6.271 45.411 73.404 1.00 15.05 28 VAL B CA 1
ATOM 2061 C C . VAL B 1 28 ? 5.801 46.857 73.292 1.00 14.55 28 VAL B C 1
ATOM 2062 O O . VAL B 1 28 ? 6.252 47.709 74.047 1.00 13.69 28 VAL B O 1
ATOM 2066 N N . THR B 1 29 ? 4.874 47.139 72.385 1.00 15.42 29 THR B N 1
ATOM 2067 C CA . THR B 1 29 ? 4.401 48.509 72.201 1.00 13.70 29 THR B CA 1
ATOM 2068 C C . THR B 1 29 ? 3.831 49.145 73.470 1.00 13.14 29 THR B C 1
ATOM 2069 O O . THR B 1 29 ? 4.285 50.208 73.890 1.00 14.46 29 THR B O 1
ATOM 2073 N N . ASN B 1 30 ? 2.863 48.474 74.087 1.00 13.19 30 ASN B N 1
ATOM 2074 C CA . ASN B 1 30 ? 2.204 48.966 75.293 1.00 13.63 30 ASN B CA 1
ATOM 2075 C C . ASN B 1 30 ? 3.192 49.172 76.449 1.00 13.47 30 ASN B C 1
ATOM 2076 O O . ASN B 1 30 ? 3.179 50.226 77.092 1.00 14.45 30 ASN B O 1
ATOM 2081 N N . PHE B 1 31 ? 4.059 48.186 76.684 1.00 13.08 31 PHE B N 1
ATOM 2082 C CA . PHE B 1 31 ? 5.057 48.256 77.755 1.00 13.27 31 PHE B CA 1
ATOM 2083 C C . PHE B 1 31 ? 6.026 49.404 77.512 1.00 14.16 31 PHE B C 1
ATOM 2084 O O . PHE B 1 31 ? 6.392 50.132 78.432 1.00 13.84 31 PHE B O 1
ATOM 2092 N N . THR B 1 32 ? 6.451 49.559 76.265 1.00 12.65 32 THR B N 1
ATOM 2093 C CA . THR B 1 32 ? 7.363 50.633 75.902 1.00 12.64 32 THR B CA 1
ATOM 2094 C C . THR B 1 32 ? 6.727 51.997 76.170 1.00 12.81 32 THR B C 1
ATOM 2095 O O . THR B 1 32 ? 7.354 52.886 76.742 1.00 12.46 32 THR B O 1
ATOM 2099 N N . ALA B 1 33 ? 5.470 52.154 75.771 1.00 12.17 33 ALA B N 1
ATOM 2100 C CA . ALA B 1 33 ? 4.742 53.401 75.977 1.00 12.15 33 ALA B CA 1
ATOM 2101 C C . ALA B 1 33 ? 4.546 53.702 77.467 1.00 12.64 33 ALA B C 1
ATOM 2102 O O . ALA B 1 33 ? 4.781 54.833 77.920 1.00 11.27 33 ALA B O 1
ATOM 2104 N N . ASN B 1 34 ? 4.133 52.690 78.229 1.00 11.52 34 ASN B N 1
ATOM 2105 C CA . ASN B 1 34 ? 3.937 52.880 79.670 1.00 12.74 34 ASN B CA 1
ATOM 2106 C C . ASN B 1 34 ? 5.241 53.187 80.422 1.00 11.40 34 ASN B C 1
ATOM 2107 O O . ASN B 1 34 ? 5.235 53.988 81.357 1.00 12.12 34 ASN B O 1
ATOM 2112 N N . GLY B 1 35 ? 6.345 52.560 80.007 1.00 10.45 35 GLY B N 1
ATOM 2113 C CA . GLY B 1 35 ? 7.640 52.802 80.634 1.00 9.79 35 GLY B CA 1
ATOM 2114 C C . GLY B 1 35 ? 8.103 54.235 80.403 1.00 11.68 35 GLY B C 1
ATOM 2115 O O . GLY B 1 35 ? 8.632 54.885 81.311 1.00 12.18 35 GLY B O 1
ATOM 2116 N N . LEU B 1 36 ? 7.902 54.741 79.183 1.00 11.77 36 LEU B N 1
ATOM 2117 C CA . LEU B 1 36 ? 8.279 56.105 78.861 1.00 11.60 36 LEU B CA 1
ATOM 2118 C C . LEU B 1 36 ? 7.417 57.109 79.627 1.00 12.61 36 LEU B C 1
ATOM 2119 O O . LEU B 1 36 ? 7.923 58.120 80.113 1.00 13.96 36 LEU B O 1
ATOM 2124 N N . LEU B 1 37 ? 6.117 56.841 79.735 1.00 12.82 37 LEU B N 1
ATOM 2125 C CA . LEU B 1 37 ? 5.211 57.730 80.464 1.00 12.13 37 LEU B CA 1
ATOM 2126 C C . LEU B 1 37 ? 5.606 57.768 81.920 1.00 11.60 37 LEU B C 1
ATOM 2127 O O . LEU B 1 37 ? 5.653 58.836 82.518 1.00 13.43 37 LEU B O 1
ATOM 2132 N N . ALA B 1 38 ? 5.934 56.607 82.475 1.00 12.11 38 ALA B N 1
ATOM 2133 C CA . ALA B 1 38 ? 6.354 56.514 83.875 1.00 13.65 38 ALA B CA 1
ATOM 2134 C C . ALA B 1 38 ? 7.660 57.289 84.083 1.00 12.93 38 ALA B C 1
ATOM 2135 O O . ALA B 1 38 ? 7.790 58.057 85.042 1.00 12.80 38 ALA B O 1
ATOM 2137 N N . LEU B 1 39 ? 8.615 57.101 83.170 1.00 13.15 39 LEU B N 1
ATOM 2138 C CA . LEU B 1 39 ? 9.902 57.790 83.242 1.00 12.92 39 LEU B CA 1
ATOM 2139 C C . LEU B 1 39 ? 9.728 59.312 83.181 1.00 13.96 39 LEU B C 1
ATOM 2140 O O . LEU B 1 39 ? 10.465 60.053 83.827 1.00 15.08 39 LEU B O 1
ATOM 2145 N N . GLY B 1 40 ? 8.736 59.772 82.421 1.00 13.25 40 GLY B N 1
ATOM 2146 C CA . GLY B 1 40 ? 8.505 61.203 82.295 1.00 14.34 40 GLY B CA 1
ATOM 2147 C C . GLY B 1 40 ? 8.666 61.726 80.869 1.00 15.96 40 GLY B C 1
ATOM 2148 O O . GLY B 1 40 ? 8.743 62.931 80.669 1.00 17.79 40 GLY B O 1
ATOM 2149 N N . ALA B 1 41 ? 8.761 60.825 79.888 1.00 15.86 41 ALA B N 1
ATOM 2150 C CA . ALA B 1 41 ? 8.905 61.213 78.474 1.00 16.04 41 ALA B CA 1
ATOM 2151 C C . ALA B 1 41 ? 7.550 61.096 77.787 1.00 15.40 41 ALA B C 1
ATOM 2152 O O . ALA B 1 41 ? 6.577 60.720 78.422 1.00 14.85 41 ALA B O 1
ATOM 2154 N N . SER B 1 42 ? 7.490 61.426 76.499 1.00 16.35 42 SER B N 1
ATOM 2155 C CA . SER B 1 42 ? 6.242 61.352 75.734 1.00 18.09 42 SER B CA 1
ATOM 2156 C C . SER B 1 42 ? 6.366 60.401 74.551 1.00 18.30 42 SER B C 1
ATOM 2157 O O . SER B 1 42 ? 7.006 60.719 73.553 1.00 18.86 42 SER B O 1
ATOM 2160 N N . PRO B 1 43 ? 5.727 59.222 74.644 1.00 18.89 43 PRO B N 1
ATOM 2161 C CA . PRO B 1 43 ? 5.797 58.256 73.543 1.00 18.66 43 PRO B CA 1
ATOM 2162 C C . PRO B 1 43 ? 4.809 58.440 72.384 1.00 18.97 43 PRO B C 1
ATOM 2163 O O . PRO B 1 43 ? 3.651 58.805 72.590 1.00 18.44 43 PRO B O 1
ATOM 2167 N N . VAL B 1 44 ? 5.291 58.206 71.163 1.00 19.36 44 VAL B N 1
ATOM 2168 C CA . VAL B 1 44 ? 4.426 58.208 69.980 1.00 20.32 44 VAL B CA 1
ATOM 2169 C C . VAL B 1 44 ? 4.815 57.015 69.123 1.00 18.61 44 VAL B C 1
ATOM 2170 O O . VAL B 1 44 ? 5.997 56.759 68.896 1.00 17.36 44 VAL B O 1
ATOM 2174 N N . MET B 1 45 ? 3.829 56.208 68.757 1.00 20.45 45 MET B N 1
ATOM 2175 C CA . MET B 1 45 ? 4.101 55.047 67.928 1.00 23.60 45 MET B CA 1
ATOM 2176 C C . MET B 1 45 ? 3.360 55.235 66.613 1.00 24.22 45 MET B C 1
ATOM 2177 O O . MET B 1 45 ? 2.134 55.202 66.579 1.00 29.42 45 MET B O 1
ATOM 2182 N N . ALA B 1 46 ? 4.094 55.516 65.547 1.00 24.05 46 ALA B N 1
ATOM 2183 C CA . ALA B 1 46 ? 3.500 55.705 64.223 1.00 22.05 46 ALA B CA 1
ATOM 2184 C C . ALA B 1 46 ? 4.342 54.844 63.287 1.00 22.43 46 ALA B C 1
ATOM 2185 O O . ALA B 1 46 ? 5.579 54.857 63.380 1.00 23.42 46 ALA B O 1
ATOM 2187 N N . TYR B 1 47 ? 3.678 54.048 62.448 1.00 22.02 47 TYR B N 1
ATOM 2188 C CA . TYR B 1 47 ? 4.369 53.133 61.541 1.00 25.15 47 TYR B CA 1
ATOM 2189 C C . TYR B 1 47 ? 4.056 53.300 60.075 1.00 25.77 47 TYR B C 1
ATOM 2190 O O . TYR B 1 47 ? 4.805 52.805 59.231 1.00 28.27 47 TYR B O 1
ATOM 2199 N N . ALA B 1 48 ? 2.910 53.901 59.774 1.00 26.27 48 ALA B N 1
ATOM 2200 C CA . ALA B 1 48 ? 2.474 54.099 58.394 1.00 27.65 48 ALA B CA 1
ATOM 2201 C C . ALA B 1 48 ? 3.499 54.879 57.587 1.00 28.17 48 ALA B C 1
ATOM 2202 O O . ALA B 1 48 ? 4.020 55.905 58.044 1.00 28.51 48 ALA B O 1
ATOM 2204 N N . LYS B 1 49 ? 3.793 54.378 56.391 1.00 27.82 49 LYS B N 1
ATOM 2205 C CA . LYS B 1 49 ? 4.738 55.035 55.502 1.00 28.33 49 LYS B CA 1
ATOM 2206 C C . LYS B 1 49 ? 4.223 56.424 55.119 1.00 28.08 49 L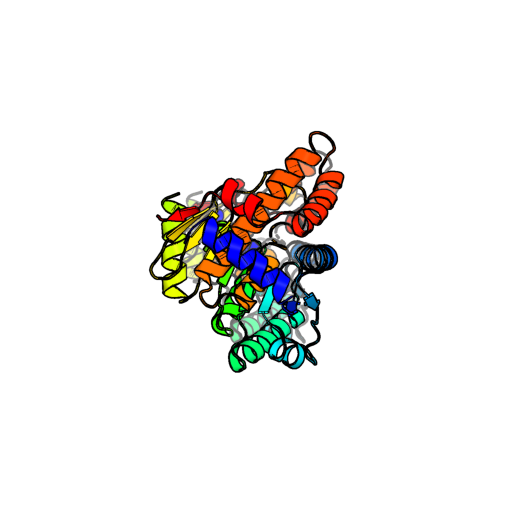YS B C 1
ATOM 2207 O O . LYS B 1 49 ? 4.998 57.294 54.757 1.00 28.51 49 LYS B O 1
ATOM 2213 N N . GLU B 1 50 ? 2.916 56.641 55.230 1.00 28.45 50 GLU B N 1
ATOM 2214 C CA . GLU B 1 50 ? 2.344 57.935 54.895 1.00 27.70 50 GLU B CA 1
ATOM 2215 C C . GLU B 1 50 ? 2.412 58.984 56.013 1.00 26.74 50 GLU B C 1
ATOM 2216 O O . GLU B 1 50 ? 1.875 60.084 55.858 1.00 26.30 50 GLU B O 1
ATOM 2222 N N . GLU B 1 51 ? 3.069 58.665 57.130 1.00 25.25 51 GLU B N 1
ATOM 2223 C CA . GLU B 1 51 ? 3.199 59.644 58.215 1.00 23.16 51 GLU B CA 1
ATOM 2224 C C . GLU B 1 51 ? 4.478 59.581 59.033 1.00 22.33 51 GLU B C 1
ATOM 2225 O O . GLU B 1 51 ? 4.771 60.530 59.763 1.00 21.87 51 GLU B O 1
ATOM 2231 N N . VAL B 1 52 ? 5.241 58.487 58.916 1.00 23.04 52 VAL B N 1
ATOM 2232 C CA . VAL B 1 52 ? 6.484 58.344 59.691 1.00 20.80 52 VAL B CA 1
ATOM 2233 C C . VAL B 1 52 ? 7.509 59.460 59.490 1.00 20.25 52 VAL B C 1
ATOM 2234 O O . VAL B 1 52 ? 8.181 59.859 60.438 1.00 19.37 52 VAL B O 1
ATOM 2238 N N . ALA B 1 53 ? 7.627 59.977 58.270 1.00 19.36 53 ALA B N 1
ATOM 2239 C CA . ALA B 1 53 ? 8.578 61.059 58.010 1.00 19.35 53 ALA B CA 1
ATOM 2240 C C . ALA B 1 53 ? 8.164 62.313 58.784 1.00 18.50 53 ALA B C 1
ATOM 2241 O O . ALA B 1 53 ? 9.004 62.969 59.398 1.00 16.76 53 ALA B O 1
ATOM 2243 N N . ASP B 1 54 ? 6.859 62.602 58.782 1.00 19.32 54 ASP B N 1
ATOM 2244 C CA . ASP B 1 54 ? 6.298 63.763 59.474 1.00 21.28 54 ASP B CA 1
ATOM 2245 C C . ASP B 1 54 ? 6.365 63.664 60.992 1.00 21.21 54 ASP B C 1
ATOM 2246 O O . ASP B 1 54 ? 6.572 64.666 61.663 1.00 21.72 54 ASP B O 1
ATOM 2251 N N . MET B 1 55 ? 6.154 62.466 61.529 1.00 22.75 55 MET B N 1
ATOM 2252 C CA . MET B 1 55 ? 6.240 62.255 62.975 1.00 22.49 55 MET B CA 1
ATOM 2253 C C . MET B 1 55 ? 7.684 62.370 63.465 1.00 20.84 55 MET B C 1
ATOM 2254 O O . MET B 1 55 ? 7.948 62.967 64.503 1.00 20.94 55 MET B O 1
ATOM 2259 N N . ALA B 1 56 ? 8.614 61.773 62.724 1.00 20.64 56 ALA B N 1
ATOM 2260 C CA . ALA B 1 56 ? 10.026 61.786 63.100 1.00 21.26 56 ALA B CA 1
ATOM 2261 C C . ALA B 1 56 ? 10.670 63.173 63.127 1.00 22.70 56 ALA B C 1
ATOM 2262 O O . ALA B 1 56 ? 11.485 63.470 64.000 1.00 21.62 56 ALA B O 1
ATOM 2264 N N . LYS B 1 57 ? 10.286 64.025 62.180 1.00 24.54 57 LYS B N 1
ATOM 2265 C CA . LYS B 1 57 ? 10.854 65.365 62.081 1.00 25.67 57 LYS B CA 1
ATOM 2266 C C . LYS B 1 57 ? 10.498 66.255 63.264 1.00 25.86 57 LYS B C 1
ATOM 2267 O O . LYS B 1 57 ? 11.211 67.206 63.556 1.00 27.42 57 LYS B O 1
ATOM 2273 N N . ILE B 1 58 ? 9.399 65.949 63.944 1.00 26.27 58 ILE B N 1
ATOM 2274 C CA . ILE B 1 58 ? 8.978 66.742 65.103 1.00 26.69 58 ILE B CA 1
ATOM 2275 C C . ILE B 1 58 ? 9.288 66.046 66.444 1.00 25.59 58 ILE B C 1
ATOM 2276 O O . ILE B 1 58 ? 8.982 66.568 67.520 1.00 25.66 58 ILE B O 1
ATOM 2281 N N . ALA B 1 59 ? 9.921 64.880 66.380 1.00 23.50 59 ALA B N 1
ATOM 2282 C CA . ALA B 1 59 ? 10.261 64.134 67.590 1.00 22.36 59 ALA B CA 1
ATOM 2283 C C . ALA B 1 59 ? 11.612 64.538 68.201 1.00 21.28 59 ALA B C 1
ATOM 2284 O O . ALA B 1 59 ? 12.437 65.195 67.552 1.00 19.89 59 ALA B O 1
ATOM 2286 N N . GLY B 1 60 ? 11.805 64.168 69.468 1.00 19.33 60 GLY B N 1
ATOM 2287 C CA . GLY B 1 60 ? 13.051 64.429 70.156 1.00 17.20 60 GLY B CA 1
ATOM 2288 C C . GLY B 1 60 ? 14.043 63.303 69.857 1.00 17.60 60 GLY B C 1
ATOM 2289 O O . GLY B 1 60 ? 15.266 63.510 69.895 1.00 16.92 60 GLY B O 1
ATOM 2290 N N . ALA B 1 61 ? 13.517 62.098 69.615 1.00 17.60 61 ALA B N 1
ATOM 2291 C CA . ALA B 1 61 ? 14.333 60.932 69.278 1.00 17.02 61 ALA B CA 1
ATOM 2292 C C . ALA B 1 61 ? 13.524 59.885 68.531 1.00 16.71 61 ALA B C 1
ATOM 2293 O O . ALA B 1 61 ? 12.310 59.779 68.721 1.00 17.74 61 ALA B O 1
ATOM 2295 N N . LEU B 1 62 ? 14.205 59.154 67.642 1.00 16.27 62 LEU B N 1
ATOM 2296 C CA . LEU B 1 62 ? 13.607 58.075 66.839 1.00 16.33 62 LEU B CA 1
ATOM 2297 C C . LEU B 1 62 ? 14.257 56.778 67.289 1.00 15.30 62 LEU B C 1
ATOM 2298 O O . LEU B 1 62 ? 15.481 56.676 67.302 1.00 16.23 62 LEU B O 1
ATOM 2303 N N . VAL B 1 63 ? 13.434 55.786 67.615 1.00 15.05 63 VAL B N 1
ATOM 2304 C CA . VAL B 1 63 ? 13.916 54.477 68.049 1.00 15.44 63 VAL B CA 1
ATOM 2305 C C . VAL B 1 63 ? 13.341 53.415 67.110 1.00 14.85 63 VAL B C 1
ATOM 2306 O O . VAL B 1 63 ? 12.128 53.336 66.928 1.00 15.46 63 VAL B O 1
ATOM 2310 N N . LEU B 1 64 ? 14.229 52.637 66.486 1.00 14.28 64 LEU B N 1
ATOM 2311 C CA . LEU B 1 64 ? 13.852 51.588 65.529 1.00 16.35 64 LEU B CA 1
ATOM 2312 C C . LEU B 1 64 ? 14.103 50.200 66.117 1.00 15.88 64 LEU B C 1
ATOM 2313 O O . LEU B 1 64 ? 15.237 49.851 66.441 1.00 17.40 64 LEU B O 1
ATOM 2318 N N . ASN B 1 65 ? 13.046 49.407 66.237 1.00 16.13 65 ASN B N 1
ATOM 2319 C CA . ASN B 1 65 ? 13.159 48.078 66.822 1.00 17.40 65 ASN B CA 1
ATOM 2320 C C . ASN B 1 65 ? 12.622 47.068 65.831 1.00 18.14 65 ASN B C 1
ATOM 2321 O O . ASN B 1 65 ? 11.468 47.159 65.412 1.00 19.08 65 ASN B O 1
ATOM 2326 N N . ILE B 1 66 ? 13.448 46.083 65.484 1.00 19.43 66 ILE B N 1
ATOM 2327 C CA . ILE B 1 66 ? 13.065 45.053 64.519 1.00 20.52 66 ILE B CA 1
ATOM 2328 C C . ILE B 1 66 ? 12.452 43.756 65.070 1.00 20.90 66 ILE B C 1
ATOM 2329 O O . ILE B 1 66 ? 12.380 42.748 64.355 1.00 20.88 66 ILE B O 1
ATOM 2334 N N . GLY B 1 67 ? 11.953 43.789 66.301 1.00 20.64 67 GLY B N 1
ATOM 2335 C CA . GLY B 1 67 ? 11.356 42.619 66.925 1.00 21.71 67 GLY B CA 1
ATOM 2336 C C . GLY B 1 67 ? 10.374 41.747 66.131 1.00 23.83 67 GLY B C 1
ATOM 2337 O O . GLY B 1 67 ? 10.422 40.520 66.192 1.00 26.35 67 GLY B O 1
ATOM 2338 N N . THR B 1 68 ? 9.431 42.388 65.445 1.00 24.10 68 THR B N 1
ATOM 2339 C CA . THR B 1 68 ? 8.459 41.635 64.646 1.00 24.89 68 THR B CA 1
ATOM 2340 C C . THR B 1 68 ? 8.343 42.396 63.345 1.00 26.13 68 THR B C 1
ATOM 2341 O O . THR B 1 68 ? 7.260 42.870 62.964 1.00 27.49 68 THR B O 1
ATOM 2345 N N . LEU B 1 69 ? 9.479 42.543 62.675 1.00 25.98 69 LEU B N 1
ATOM 2346 C CA . LEU B 1 69 ? 9.586 43.258 61.418 1.00 26.91 69 LEU B CA 1
ATOM 2347 C C . LEU B 1 69 ? 8.852 42.608 60.233 1.00 27.08 69 LEU B C 1
ATOM 2348 O O . LEU B 1 69 ? 8.541 41.410 60.227 1.00 27.45 69 LEU B O 1
ATOM 2353 N N . SER B 1 70 ? 8.489 43.459 59.286 1.00 26.94 70 SER B N 1
ATOM 2354 C CA . SER B 1 70 ? 7.845 43.033 58.051 1.00 25.57 70 SER B CA 1
ATOM 2355 C C . SER B 1 70 ? 8.639 43.782 56.970 1.00 26.27 70 SER B C 1
ATOM 2356 O O . SER B 1 70 ? 9.425 44.661 57.284 1.00 24.21 70 SER B O 1
ATOM 2359 N N . LYS B 1 71 ? 8.443 43.397 55.712 1.00 26.70 71 LYS B N 1
ATOM 2360 C CA . LYS B 1 71 ? 9.129 44.098 54.627 1.00 26.44 71 LYS B CA 1
ATOM 2361 C C . LYS B 1 71 ? 8.681 45.560 54.643 1.00 26.03 71 LYS B C 1
ATOM 2362 O O . LYS B 1 71 ? 9.508 46.474 54.526 1.00 25.63 71 LYS B O 1
ATOM 2368 N N . GLU B 1 72 ? 7.382 45.803 54.827 1.00 26.04 72 GLU B N 1
ATOM 2369 C CA . GLU B 1 72 ? 6.851 47.158 54.843 1.00 27.64 72 GLU B CA 1
ATOM 2370 C C . GLU B 1 72 ? 7.319 47.988 56.054 1.00 25.34 72 GLU B C 1
ATOM 2371 O O . GLU B 1 72 ? 7.657 49.161 55.888 1.00 24.80 72 GLU B O 1
ATOM 2377 N N . SER B 1 73 ? 7.431 47.362 57.235 1.00 23.58 73 SER B N 1
ATOM 2378 C CA . SER B 1 73 ? 7.876 48.093 58.423 1.00 20.77 73 SER B CA 1
ATOM 2379 C C . SER B 1 73 ? 9.352 48.504 58.354 1.00 19.25 73 SER B C 1
ATOM 2380 O O . SER B 1 73 ? 9.704 49.594 58.803 1.00 19.41 73 SER B O 1
ATOM 2383 N N . VAL B 1 74 ? 10.199 47.665 57.756 1.00 19.45 74 VAL B N 1
ATOM 2384 C CA . VAL B 1 74 ? 11.622 47.999 57.586 1.00 19.24 74 VAL B CA 1
ATOM 2385 C C . VAL B 1 74 ? 11.738 49.192 56.625 1.00 20.02 74 VAL B C 1
ATOM 2386 O O . VAL B 1 74 ? 12.519 50.121 56.851 1.00 18.45 74 VAL B O 1
ATOM 2390 N N . GLU B 1 75 ? 10.912 49.185 55.581 1.00 21.52 75 GLU B N 1
ATOM 2391 C CA . GLU B 1 75 ? 10.880 50.282 54.613 1.00 22.79 75 GLU B CA 1
ATOM 2392 C C . GLU B 1 75 ? 10.458 51.580 55.316 1.00 20.74 75 GLU B C 1
ATOM 2393 O O . GLU B 1 75 ? 11.091 52.621 55.140 1.00 18.51 75 GLU B O 1
ATOM 2399 N N . ALA B 1 76 ? 9.419 51.493 56.153 1.00 19.33 76 ALA B N 1
ATOM 2400 C CA . ALA B 1 76 ? 8.940 52.645 56.920 1.00 18.59 76 ALA B CA 1
ATOM 2401 C C . ALA B 1 76 ? 10.001 53.115 57.933 1.00 16.66 76 ALA B C 1
ATOM 2402 O O . ALA B 1 76 ? 10.160 54.311 58.153 1.00 16.03 76 ALA B O 1
ATOM 2404 N N . MET B 1 77 ? 10.725 52.175 58.537 1.00 15.35 77 MET B N 1
ATOM 2405 C CA . MET B 1 77 ? 11.755 52.547 59.504 1.00 16.34 77 MET B CA 1
ATOM 2406 C C . MET B 1 77 ? 12.846 53.362 58.796 1.00 16.43 77 MET B C 1
ATOM 2407 O O . MET B 1 77 ? 13.381 54.329 59.356 1.00 14.70 77 MET B O 1
ATOM 2412 N N . ILE B 1 78 ? 13.134 53.000 57.545 1.00 16.52 78 ILE B N 1
ATOM 2413 C CA . ILE B 1 78 ? 14.137 53.729 56.765 1.00 17.70 78 ILE B CA 1
ATOM 2414 C C . ILE B 1 78 ? 13.654 55.132 56.355 1.00 17.81 78 ILE B C 1
ATOM 2415 O O . ILE B 1 78 ? 14.407 56.100 56.423 1.00 17.22 78 ILE B O 1
ATOM 2420 N N . ILE B 1 79 ? 12.376 55.249 55.996 1.00 18.46 79 ILE B N 1
ATOM 2421 C CA . ILE B 1 79 ? 11.785 56.544 55.633 1.00 17.47 79 ILE B CA 1
ATOM 2422 C C . ILE B 1 79 ? 11.838 57.472 56.854 1.00 16.27 79 ILE B C 1
ATOM 2423 O O . ILE B 1 79 ? 12.180 58.647 56.736 1.00 16.21 79 ILE B O 1
ATOM 2428 N N . ALA B 1 80 ? 11.519 56.932 58.031 1.00 16.33 80 ALA B N 1
ATOM 2429 C CA . ALA B 1 80 ? 11.552 57.737 59.256 1.00 16.75 80 ALA B CA 1
ATOM 2430 C C . ALA B 1 80 ? 12.987 58.123 59.633 1.00 15.49 80 ALA B C 1
ATOM 2431 O O . ALA B 1 80 ? 13.243 59.261 60.024 1.00 16.61 80 ALA B O 1
ATOM 2433 N N . GLY B 1 81 ? 13.914 57.175 59.510 1.00 15.67 81 GLY B N 1
ATOM 2434 C CA . GLY B 1 81 ? 15.306 57.439 59.831 1.00 15.43 81 GLY B CA 1
ATOM 2435 C C . GLY B 1 81 ? 15.926 58.537 58.982 1.00 16.81 81 GLY B C 1
ATOM 2436 O O . GLY B 1 81 ? 16.644 59.385 59.496 1.00 17.11 81 GLY B O 1
ATOM 2437 N N . LYS B 1 82 ? 15.653 58.516 57.678 1.00 17.80 82 LYS B N 1
ATOM 2438 C CA . LYS B 1 82 ? 16.183 59.513 56.746 1.00 17.15 82 LYS B CA 1
ATOM 2439 C C . LYS B 1 82 ? 15.617 60.869 57.103 1.00 17.52 82 LYS B C 1
ATOM 2440 O O . LYS B 1 82 ? 16.317 61.881 57.057 1.00 19.36 82 LYS B O 1
ATOM 2446 N N . SER B 1 83 ? 14.339 60.887 57.460 1.00 16.60 83 SER B N 1
ATOM 2447 C CA . SER B 1 83 ? 13.678 62.124 57.838 1.00 17.90 83 SER B CA 1
ATOM 2448 C C . SER B 1 83 ? 14.272 62.662 59.156 1.00 18.46 83 SER B C 1
ATOM 2449 O O . SER B 1 83 ? 14.519 63.856 59.291 1.00 17.73 83 SER B O 1
ATOM 2452 N N . ALA B 1 84 ? 14.545 61.775 60.107 1.00 17.62 84 ALA B N 1
ATOM 2453 C CA . ALA B 1 84 ? 15.142 62.193 61.371 1.00 17.23 84 ALA B CA 1
ATOM 2454 C C . ALA B 1 84 ? 16.541 62.710 61.081 1.00 17.56 84 ALA B C 1
ATOM 2455 O O . ALA B 1 84 ? 16.959 63.734 61.624 1.00 17.77 84 ALA B O 1
ATOM 2457 N N . ASN B 1 85 ? 17.264 61.997 60.221 1.00 17.82 85 ASN B N 1
ATOM 2458 C CA . ASN B 1 85 ? 18.619 62.402 59.831 1.00 20.21 85 ASN B CA 1
ATOM 2459 C C . ASN B 1 85 ? 18.623 63.828 59.240 1.00 23.62 85 ASN B C 1
ATOM 2460 O O . ASN B 1 85 ? 19.442 64.673 59.615 1.00 24.42 85 ASN B O 1
ATOM 2465 N N . GLU B 1 86 ? 17.687 64.093 58.334 1.00 25.17 86 GLU B N 1
ATOM 2466 C CA . GLU B 1 86 ? 17.579 65.395 57.692 1.00 28.24 86 GLU B CA 1
ATOM 2467 C C . GLU B 1 86 ? 17.277 66.514 58.698 1.00 27.78 86 GLU B C 1
ATOM 2468 O O . GLU B 1 86 ? 17.682 67.659 58.491 1.00 28.75 86 GLU B O 1
ATOM 2474 N N . HIS B 1 87 ? 16.599 66.182 59.795 1.00 25.50 87 HIS B N 1
ATOM 2475 C CA . HIS B 1 87 ? 16.250 67.182 60.801 1.00 25.79 87 HIS B CA 1
ATOM 2476 C C . HIS B 1 87 ? 17.065 67.178 62.093 1.00 24.75 87 HIS B C 1
ATOM 2477 O O . HIS B 1 87 ? 16.700 67.849 63.059 1.00 25.88 87 HIS B O 1
ATOM 2484 N N . GLY B 1 88 ? 18.183 66.461 62.101 1.00 23.27 88 GLY B N 1
ATOM 2485 C CA . GLY B 1 88 ? 19.022 66.422 63.290 1.00 23.93 88 GLY B CA 1
ATOM 2486 C C . GLY B 1 88 ? 18.432 65.661 64.470 1.00 23.27 88 GLY B C 1
ATOM 2487 O O . GLY B 1 88 ? 18.851 65.867 65.605 1.00 23.87 88 GLY B O 1
ATOM 2488 N N . VAL B 1 89 ? 17.446 64.800 64.212 1.00 21.77 89 VAL B N 1
ATOM 2489 C CA . VAL B 1 89 ? 16.810 64.003 65.266 1.00 20.38 89 VAL B CA 1
ATOM 2490 C C . VAL B 1 89 ? 17.607 62.695 65.460 1.00 20.93 89 VAL B C 1
ATOM 2491 O O . VAL B 1 89 ? 17.728 61.888 64.533 1.00 21.48 89 VAL B O 1
ATOM 2495 N N . PRO B 1 90 ? 18.177 62.476 66.658 1.00 19.71 90 PRO B N 1
ATOM 2496 C CA . PRO B 1 90 ? 18.957 61.260 66.937 1.00 18.97 90 PRO B CA 1
ATOM 2497 C C . PRO B 1 90 ? 18.172 59.955 66.738 1.00 16.62 90 PRO B C 1
ATOM 2498 O O . PRO B 1 90 ? 17.032 59.839 67.199 1.00 15.65 90 PRO B O 1
ATOM 2502 N N . VAL B 1 91 ? 18.774 59.002 66.016 1.00 15.27 91 VAL B N 1
ATOM 2503 C CA . VAL B 1 91 ? 18.140 57.704 65.740 1.00 15.45 91 VAL B CA 1
ATOM 2504 C C . VAL B 1 91 ? 18.870 56.567 66.470 1.00 15.05 91 VAL B C 1
ATOM 2505 O O . VAL B 1 91 ? 20.098 56.466 66.398 1.00 14.97 91 VAL B O 1
ATOM 2509 N N . ILE B 1 92 ? 18.104 55.705 67.143 1.00 15.05 92 ILE B N 1
ATOM 2510 C CA . ILE B 1 92 ? 18.658 54.575 67.900 1.00 15.07 92 ILE B CA 1
ATOM 2511 C C . ILE B 1 92 ? 18.130 53.261 67.327 1.00 13.77 92 ILE B C 1
ATOM 2512 O O . ILE B 1 92 ? 16.938 53.116 67.111 1.00 13.69 92 ILE B O 1
ATOM 2517 N N . LEU B 1 93 ? 19.027 52.314 67.074 1.00 14.99 93 LEU B N 1
ATOM 2518 C CA . LEU B 1 93 ? 18.642 51.021 66.532 1.00 15.42 93 LEU B CA 1
ATOM 2519 C C . LEU B 1 93 ? 18.743 49.887 67.549 1.00 17.07 93 LEU B C 1
ATOM 2520 O O . LEU B 1 93 ? 19.742 49.770 68.261 1.00 17.97 93 LEU B O 1
ATOM 2525 N N . ASP B 1 94 ? 17.711 49.047 67.579 1.00 16.67 94 ASP B N 1
ATOM 2526 C CA . ASP B 1 94 ? 17.673 47.865 68.440 1.00 18.75 94 ASP B CA 1
ATOM 2527 C C . ASP B 1 94 ? 17.506 46.683 67.472 1.00 17.83 94 ASP B C 1
ATOM 2528 O O . ASP B 1 94 ? 16.408 46.402 66.981 1.00 16.35 94 ASP B O 1
ATOM 2533 N N . PRO B 1 95 ? 18.623 45.997 67.159 1.00 19.80 95 PRO B N 1
ATOM 2534 C CA . PRO B 1 95 ? 18.653 44.840 66.252 1.00 19.94 95 PRO B CA 1
ATOM 2535 C C . PRO B 1 95 ? 18.210 43.513 66.883 1.00 21.09 95 PRO B C 1
ATOM 2536 O O . PRO B 1 95 ? 18.910 42.502 66.799 1.00 19.43 95 PRO B O 1
ATOM 2540 N N . VAL B 1 96 ? 16.996 43.520 67.446 1.00 22.48 96 VAL B N 1
ATOM 2541 C CA . VAL B 1 96 ? 16.392 42.357 68.114 1.00 23.67 96 VAL B CA 1
ATOM 2542 C C . VAL B 1 96 ? 16.368 41.109 67.234 1.00 24.23 96 VAL B C 1
ATOM 2543 O O . VAL B 1 96 ? 15.728 41.101 66.175 1.00 25.01 96 VAL B O 1
ATOM 2547 N N . GLY B 1 97 ? 17.032 40.047 67.681 1.00 24.02 97 GLY B N 1
ATOM 2548 C CA . GLY B 1 97 ? 17.022 38.815 66.911 1.00 25.22 97 GLY B CA 1
ATOM 2549 C C . GLY B 1 97 ? 18.016 38.721 65.765 1.00 26.04 97 GLY B C 1
ATOM 2550 O O . GLY B 1 97 ? 17.958 37.766 64.996 1.00 25.89 97 GLY B O 1
ATOM 2551 N N . ALA B 1 98 ? 18.905 39.706 65.631 1.00 26.57 98 ALA B N 1
ATOM 2552 C CA . ALA B 1 98 ? 19.925 39.682 64.579 1.00 27.58 98 ALA B CA 1
ATOM 2553 C C . ALA B 1 98 ? 20.729 38.401 64.764 1.00 28.47 98 ALA B C 1
ATOM 2554 O O . ALA B 1 98 ? 21.218 38.124 65.863 1.00 28.44 98 ALA B O 1
ATOM 2556 N N . GLY B 1 99 ? 20.854 37.623 63.692 1.00 29.11 99 GLY B N 1
ATOM 2557 C CA . GLY B 1 99 ? 21.574 36.364 63.769 1.00 29.44 99 GLY B CA 1
ATOM 2558 C C . GLY B 1 99 ? 20.639 35.162 63.873 1.00 29.98 99 GLY B C 1
ATOM 2559 O O . GLY B 1 99 ? 21.020 34.056 63.515 1.00 30.71 99 GLY B O 1
ATOM 2560 N N . ALA B 1 100 ? 19.425 35.368 64.376 1.00 30.30 100 ALA B N 1
ATOM 2561 C CA . ALA B 1 100 ? 18.451 34.291 64.508 1.00 30.01 100 ALA B CA 1
ATOM 2562 C C . ALA B 1 100 ? 18.000 33.823 63.128 1.00 30.83 100 ALA B C 1
ATOM 2563 O O . ALA B 1 100 ? 17.945 32.626 62.871 1.00 33.00 100 ALA B O 1
ATOM 2565 N N . THR B 1 101 ? 17.619 34.768 62.270 1.00 30.39 101 THR B N 1
ATOM 2566 C CA . THR B 1 101 ? 17.194 34.460 60.906 1.00 29.10 101 THR B CA 1
ATOM 2567 C C . THR B 1 101 ? 17.927 35.413 59.986 1.00 28.74 101 THR B C 1
ATOM 2568 O O . THR B 1 101 ? 18.377 36.471 60.414 1.00 29.26 101 THR B O 1
ATOM 2572 N N . PRO B 1 102 ? 18.111 35.020 58.713 1.00 29.23 102 PRO B N 1
ATOM 2573 C CA . PRO B 1 102 ? 18.807 35.885 57.754 1.00 27.05 102 PRO B CA 1
ATOM 2574 C C . PRO B 1 102 ? 18.052 37.180 57.530 1.00 23.94 102 PRO B C 1
ATOM 2575 O O . PRO B 1 102 ? 18.664 38.227 57.410 1.00 24.27 102 PRO B O 1
ATOM 2579 N N . PHE B 1 103 ? 16.721 37.113 57.510 1.00 23.45 103 PHE B N 1
ATOM 2580 C CA . PHE B 1 103 ? 15.908 38.308 57.294 1.00 23.30 103 PHE B CA 1
ATOM 2581 C C . PHE B 1 103 ? 16.199 39.388 58.347 1.00 24.43 103 PHE B C 1
ATOM 2582 O O . PHE B 1 103 ? 16.326 40.564 58.006 1.00 24.60 103 PHE B O 1
ATOM 2590 N N . ARG B 1 104 ? 16.325 38.979 59.609 1.00 24.46 104 ARG B N 1
ATOM 2591 C CA . ARG B 1 104 ? 16.631 39.893 60.714 1.00 24.63 104 ARG B CA 1
ATOM 2592 C C . ARG B 1 104 ? 17.961 40.592 60.492 1.00 23.94 104 ARG B C 1
ATOM 2593 O O . ARG B 1 104 ? 18.058 41.814 60.569 1.00 22.65 104 ARG B O 1
ATOM 2601 N N . THR B 1 105 ? 19.000 39.786 60.291 1.00 24.55 105 THR B N 1
ATOM 2602 C CA . THR B 1 105 ? 20.353 40.296 60.090 1.00 26.01 105 THR B CA 1
ATOM 2603 C C . THR B 1 105 ? 20.434 41.263 58.902 1.00 26.46 105 THR B C 1
ATOM 2604 O O . THR B 1 105 ? 20.949 42.380 59.041 1.00 25.72 105 THR B O 1
ATOM 2608 N N . GLU B 1 106 ? 19.885 40.843 57.759 1.00 25.02 106 GLU B N 1
ATOM 2609 C CA . GLU B 1 106 ? 19.872 41.660 56.546 1.00 26.26 106 GLU B CA 1
ATOM 2610 C C . GLU B 1 106 ? 19.185 42.996 56.801 1.00 24.32 106 GLU B C 1
ATOM 2611 O O . GLU B 1 106 ? 19.712 44.041 56.424 1.00 22.75 106 GLU B O 1
ATOM 2617 N N . SER B 1 107 ? 18.021 42.957 57.454 1.00 22.41 107 SER B N 1
ATOM 2618 C CA . SER B 1 107 ? 17.261 44.167 57.754 1.00 20.56 107 SER B CA 1
ATOM 2619 C C . SER B 1 107 ? 17.999 45.158 58.651 1.00 19.69 107 SER B C 1
ATOM 2620 O O . SER B 1 107 ? 17.914 46.365 58.439 1.00 21.17 107 SER B O 1
ATOM 2623 N N . ALA B 1 108 ? 18.705 44.659 59.661 1.00 19.30 108 ALA B N 1
ATOM 2624 C CA . ALA B 1 108 ? 19.467 45.530 60.551 1.00 17.99 108 ALA B CA 1
ATOM 2625 C C . ALA B 1 108 ? 20.584 46.179 59.738 1.00 18.57 108 ALA B C 1
ATOM 2626 O O . ALA B 1 108 ? 20.869 47.360 59.893 1.00 17.19 108 ALA B O 1
ATOM 2628 N N . ARG B 1 109 ? 21.203 45.398 58.856 1.00 19.20 109 ARG B N 1
ATOM 2629 C CA . ARG B 1 109 ? 22.285 45.922 58.022 1.00 21.95 109 ARG B CA 1
ATOM 2630 C C . ARG B 1 109 ? 21.750 46.930 57.003 1.00 21.03 109 ARG B C 1
ATOM 2631 O O . ARG B 1 109 ? 22.432 47.897 56.663 1.00 21.19 109 ARG B O 1
ATOM 2639 N N . ASP B 1 110 ? 20.510 46.724 56.559 1.00 21.87 110 ASP B N 1
ATOM 2640 C CA . ASP B 1 110 ? 19.875 47.642 55.611 1.00 22.88 110 ASP B CA 1
ATOM 2641 C C . ASP B 1 110 ? 19.635 48.990 56.255 1.00 20.70 110 ASP B C 1
ATOM 2642 O O . ASP B 1 110 ? 19.818 50.033 55.631 1.00 19.76 110 ASP B O 1
ATOM 2647 N N . ILE B 1 111 ? 19.192 48.970 57.503 1.00 18.28 111 ILE B N 1
ATOM 2648 C CA . ILE B 1 111 ? 18.931 50.209 58.204 1.00 17.35 111 ILE B CA 1
ATOM 2649 C C . ILE B 1 111 ? 20.245 50.956 58.373 1.00 17.27 111 ILE B C 1
ATOM 2650 O O . ILE B 1 111 ? 20.300 52.164 58.172 1.00 18.28 111 ILE B O 1
ATOM 2655 N N . ILE B 1 112 ? 21.308 50.209 58.668 1.00 17.89 112 ILE B N 1
ATOM 2656 C CA . ILE B 1 112 ? 22.647 50.766 58.873 1.00 19.79 112 ILE B CA 1
ATOM 2657 C C . ILE B 1 112 ? 23.214 51.444 57.618 1.00 20.95 112 ILE B C 1
ATOM 2658 O O . ILE B 1 112 ? 23.775 52.534 57.700 1.00 19.82 112 ILE B O 1
ATOM 2663 N N . ARG B 1 113 ? 23.051 50.825 56.453 1.00 22.46 113 ARG B N 1
ATOM 2664 C CA . ARG B 1 113 ? 23.570 51.468 55.254 1.00 24.43 113 ARG B CA 1
ATOM 2665 C C . ARG B 1 113 ? 22.689 52.577 54.721 1.00 23.19 113 ARG B C 1
ATOM 2666 O O . ARG B 1 113 ? 23.101 53.271 53.803 1.00 24.81 113 ARG B O 1
ATOM 2674 N N . GLU B 1 114 ? 21.525 52.803 55.337 1.00 21.09 114 GLU B N 1
ATOM 2675 C CA . GLU B 1 114 ? 20.597 53.851 54.886 1.00 20.56 114 GLU B CA 1
ATOM 2676 C C . GLU B 1 114 ? 20.298 54.962 55.895 1.00 21.36 114 GLU B C 1
ATOM 2677 O O . GLU B 1 114 ? 19.792 56.033 55.529 1.00 21.97 114 GLU B O 1
ATOM 2683 N N . VAL B 1 115 ? 20.587 54.703 57.168 1.00 19.69 115 VAL B N 1
ATOM 2684 C CA . VAL B 1 115 ? 20.291 55.669 58.226 1.00 17.73 115 VAL B CA 1
ATOM 2685 C C . VAL B 1 115 ? 21.481 55.903 59.158 1.00 16.34 115 VAL B C 1
ATOM 2686 O O . VAL B 1 115 ? 22.124 54.945 59.585 1.00 15.68 115 VAL B O 1
ATOM 2690 N N . ARG B 1 116 ? 21.803 57.170 59.425 1.00 15.43 116 ARG B N 1
ATOM 2691 C CA . ARG B 1 116 ? 22.899 57.481 60.344 1.00 18.20 116 ARG B CA 1
ATOM 2692 C C . ARG B 1 116 ? 22.324 57.254 61.739 1.00 18.30 116 ARG B C 1
ATOM 2693 O O . ARG B 1 116 ? 21.281 57.813 62.078 1.00 17.59 116 ARG B O 1
ATOM 2701 N N . LEU B 1 117 ? 23.022 56.465 62.546 1.00 18.96 117 LEU B N 1
ATOM 2702 C CA . LEU B 1 117 ? 22.543 56.137 63.887 1.00 18.96 117 LEU B CA 1
ATOM 2703 C C . LEU B 1 117 ? 23.341 56.784 65.020 1.00 19.43 117 LEU B C 1
ATOM 2704 O O . LEU B 1 117 ? 24.580 56.806 64.985 1.00 19.64 117 LEU B O 1
ATOM 2709 N N . ALA B 1 118 ? 22.631 57.315 66.016 1.00 18.30 118 ALA B N 1
ATOM 2710 C CA . ALA B 1 118 ? 23.280 57.918 67.183 1.00 18.70 118 ALA B CA 1
ATOM 2711 C C . ALA B 1 118 ? 23.786 56.792 68.091 1.00 18.15 118 ALA B C 1
ATOM 2712 O O . ALA B 1 118 ? 24.820 56.932 68.752 1.00 18.99 118 ALA B O 1
ATOM 2714 N N . ALA B 1 119 ? 23.086 55.656 68.077 1.00 17.29 119 ALA B N 1
ATOM 2715 C CA . ALA B 1 119 ? 23.486 54.504 68.887 1.00 17.48 119 ALA B CA 1
ATOM 2716 C C . ALA B 1 119 ? 22.788 53.207 68.500 1.00 16.87 119 ALA B C 1
ATOM 2717 O O . ALA B 1 119 ? 21.720 53.216 67.894 1.00 15.76 119 ALA B O 1
ATOM 2719 N N . ILE B 1 120 ? 23.423 52.088 68.835 1.00 17.61 120 ILE B N 1
ATOM 2720 C CA . ILE B 1 120 ? 22.868 50.761 68.563 1.00 18.43 120 ILE B CA 1
ATOM 2721 C C . ILE B 1 120 ? 22.896 49.987 69.880 1.00 20.30 120 ILE B C 1
ATOM 2722 O O . ILE B 1 120 ? 23.922 49.945 70.557 1.00 21.20 120 ILE B O 1
ATOM 2727 N N . ARG B 1 121 ? 21.775 49.367 70.231 1.00 20.06 121 ARG B N 1
ATOM 2728 C CA . ARG B 1 121 ? 21.686 48.643 71.486 1.00 21.53 121 ARG B CA 1
ATOM 2729 C C . ARG B 1 121 ? 21.240 47.204 71.292 1.00 20.38 121 ARG B C 1
ATOM 2730 O O . ARG B 1 121 ? 20.194 46.955 70.693 1.00 21.15 121 ARG B O 1
ATOM 2738 N N . GLY B 1 122 ? 22.035 46.260 71.792 1.00 19.46 122 GLY B N 1
ATOM 2739 C CA . GLY B 1 122 ? 21.671 44.856 71.679 1.00 20.52 122 GLY B CA 1
ATOM 2740 C C . GLY B 1 122 ? 22.590 43.987 72.510 1.00 21.59 122 GLY B C 1
ATOM 2741 O O . GLY B 1 122 ? 23.488 44.513 73.167 1.00 21.84 122 GLY B O 1
ATOM 2742 N N . ASN B 1 123 ? 22.335 42.680 72.558 1.00 20.58 123 ASN B N 1
ATOM 2743 C CA . ASN B 1 123 ? 23.237 41.813 73.301 1.00 23.46 123 ASN B CA 1
ATOM 2744 C C . ASN B 1 123 ? 24.442 41.508 72.389 1.00 25.00 123 ASN B C 1
ATOM 2745 O O . ASN B 1 123 ? 24.401 41.793 71.188 1.00 25.34 123 ASN B O 1
ATOM 2750 N N . ALA B 1 124 ? 25.517 40.968 72.962 1.00 26.61 124 ALA B N 1
ATOM 2751 C CA . ALA B 1 124 ? 26.745 40.657 72.215 1.00 25.94 124 ALA B CA 1
ATOM 2752 C C . ALA B 1 124 ? 26.523 39.860 70.926 1.00 26.52 124 ALA B C 1
ATOM 2753 O O . ALA B 1 124 ? 27.119 40.172 69.896 1.00 27.21 124 ALA B O 1
ATOM 2755 N N . ALA B 1 125 ? 25.673 38.838 70.982 1.00 26.37 125 ALA B N 1
ATOM 2756 C CA . ALA B 1 125 ? 25.378 38.022 69.807 1.00 27.18 125 ALA B CA 1
ATOM 2757 C C . ALA B 1 125 ? 24.742 38.875 68.709 1.00 27.72 125 ALA B C 1
ATOM 2758 O O . ALA B 1 125 ? 25.234 38.909 67.589 1.00 28.93 125 ALA B O 1
ATOM 2760 N N . GLU B 1 126 ? 23.668 39.583 69.041 1.00 26.63 126 GLU B N 1
ATOM 2761 C CA . GLU B 1 126 ? 22.986 40.435 68.068 1.00 26.03 126 GLU B CA 1
ATOM 2762 C C . GLU B 1 126 ? 23.939 41.444 67.448 1.00 24.70 126 GLU B C 1
ATOM 2763 O O . GLU B 1 126 ? 23.935 41.630 66.238 1.00 25.93 126 GLU B O 1
ATOM 2769 N N . ILE B 1 127 ? 24.759 42.082 68.280 1.00 23.48 127 ILE B N 1
ATOM 2770 C CA . ILE B 1 127 ? 25.725 43.069 67.808 1.00 23.38 127 ILE B CA 1
ATOM 2771 C C . ILE B 1 127 ? 26.773 42.420 66.898 1.00 25.34 127 ILE B C 1
ATOM 2772 O O . ILE B 1 127 ? 27.068 42.951 65.827 1.00 24.57 127 ILE B O 1
ATOM 2777 N N . ALA B 1 128 ? 27.291 41.256 67.299 1.00 24.70 128 ALA B N 1
ATOM 2778 C CA . ALA B 1 128 ? 28.301 40.549 66.509 1.00 25.59 128 ALA B CA 1
ATOM 2779 C C . ALA B 1 128 ? 27.780 40.186 65.110 1.00 25.29 128 ALA B C 1
ATOM 2780 O O . ALA B 1 128 ? 28.466 40.414 64.116 1.00 25.67 128 ALA B O 1
ATOM 2782 N N . HIS B 1 129 ? 26.568 39.645 65.038 1.00 25.74 129 HIS B N 1
ATOM 2783 C CA . HIS B 1 129 ? 25.969 39.284 63.761 1.00 27.79 129 HIS B CA 1
ATOM 2784 C C . HIS B 1 129 ? 25.655 40.519 62.926 1.00 28.11 129 HIS B C 1
ATOM 2785 O O . HIS B 1 129 ? 25.818 40.505 61.709 1.00 28.43 129 HIS B O 1
ATOM 2792 N N . THR B 1 130 ? 25.210 41.590 63.571 1.00 25.93 130 THR B N 1
ATOM 2793 C CA . THR B 1 130 ? 24.895 42.808 62.834 1.00 26.11 130 THR B CA 1
ATOM 2794 C C . THR B 1 130 ? 26.127 43.389 62.132 1.00 26.16 130 THR B C 1
ATOM 2795 O O . THR B 1 130 ? 26.047 43.848 60.991 1.00 25.83 130 THR B O 1
ATOM 2799 N N . VAL B 1 131 ? 27.271 43.333 62.798 1.00 24.70 131 VAL B N 1
ATOM 2800 C CA . VAL B 1 131 ? 28.494 43.879 62.226 1.00 26.47 131 VAL B CA 1
ATOM 2801 C C . VAL B 1 131 ? 29.372 42.831 61.533 1.00 26.49 131 VAL B C 1
ATOM 2802 O O . VAL B 1 131 ? 30.558 43.063 61.297 1.00 24.40 131 VAL B O 1
ATOM 2806 N N . GLY B 1 132 ? 28.771 41.685 61.212 1.00 27.26 132 GLY B N 1
ATOM 2807 C CA . GLY B 1 132 ? 29.491 40.616 60.535 1.00 28.91 132 GLY B CA 1
ATOM 2808 C C . GLY B 1 132 ? 30.655 40.003 61.303 1.00 30.99 132 GLY B C 1
ATOM 2809 O O . GLY B 1 132 ? 31.572 39.461 60.647 1.00 31.23 132 GLY B O 1
ATOM 2810 N N . GLY B 1 147 ? 34.029 40.501 79.319 1.00 45.83 147 GLY B N 1
ATOM 2811 C CA . GLY B 1 147 ? 34.954 41.659 79.539 1.00 45.94 147 GLY B CA 1
ATOM 2812 C C . GLY B 1 147 ? 35.743 42.071 78.307 1.00 45.50 147 GLY B C 1
ATOM 2813 O O . GLY B 1 147 ? 35.162 42.600 77.363 1.00 45.53 147 GLY B O 1
ATOM 2814 N N . GLY B 1 148 ? 37.055 41.802 78.319 1.00 45.48 148 GLY B N 1
ATOM 2815 C CA . GLY B 1 148 ? 37.961 42.145 77.221 1.00 42.85 148 GLY B CA 1
ATOM 2816 C C . GLY B 1 148 ? 37.501 41.783 75.820 1.00 40.94 148 GLY B C 1
ATOM 2817 O O . GLY B 1 148 ? 37.741 42.530 74.869 1.00 40.13 148 GLY B O 1
ATOM 2818 N N . ASP B 1 149 ? 36.846 40.632 75.705 1.00 39.96 149 ASP B N 1
ATOM 2819 C CA . ASP B 1 149 ? 36.312 40.147 74.437 1.00 39.91 149 ASP B CA 1
ATOM 2820 C C . ASP B 1 149 ? 35.177 41.087 73.969 1.00 38.16 149 ASP B C 1
ATOM 2821 O O . ASP B 1 149 ? 35.129 41.515 72.808 1.00 37.22 149 ASP B O 1
ATOM 2826 N N . ILE B 1 150 ? 34.289 41.422 74.902 1.00 34.31 150 ILE B N 1
ATOM 2827 C CA . ILE B 1 150 ? 33.141 42.282 74.642 1.00 30.27 150 ILE B CA 1
ATOM 2828 C C . ILE B 1 150 ? 33.536 43.736 74.443 1.00 28.54 150 ILE B C 1
ATOM 2829 O O . ILE B 1 150 ? 32.882 44.451 73.688 1.00 27.59 150 ILE B O 1
ATOM 2834 N N . ILE B 1 151 ? 34.602 44.170 75.118 1.00 27.81 151 ILE B N 1
ATOM 2835 C CA . ILE B 1 151 ? 35.097 45.545 74.998 1.00 28.00 151 ILE B CA 1
ATOM 2836 C C . ILE B 1 151 ? 35.621 45.784 73.578 1.00 28.32 151 ILE B C 1
ATOM 2837 O O . ILE B 1 151 ? 35.245 46.770 72.937 1.00 27.83 151 ILE B O 1
ATOM 2842 N N . ARG B 1 152 ? 36.451 44.863 73.083 1.00 28.37 152 ARG B N 1
ATOM 2843 C CA . ARG B 1 152 ? 36.991 44.950 71.723 1.00 28.75 152 ARG B CA 1
ATOM 2844 C C . ARG B 1 152 ? 35.852 45.022 70.701 1.00 27.21 152 ARG B C 1
ATOM 2845 O O . ARG B 1 152 ? 35.848 45.894 69.836 1.00 27.82 152 ARG B O 1
ATOM 2853 N N . LEU B 1 153 ? 34.890 44.105 70.819 1.00 25.56 153 LEU B N 1
ATOM 2854 C CA . LEU B 1 153 ? 33.740 44.054 69.929 1.00 24.38 153 LEU B CA 1
ATOM 2855 C C . LEU B 1 153 ? 33.001 45.395 69.912 1.00 26.54 153 LEU B C 1
ATOM 2856 O O . LEU B 1 153 ? 32.639 45.895 68.837 1.00 26.72 153 LEU B O 1
ATOM 2861 N N . ALA B 1 154 ? 32.806 45.986 71.090 1.00 24.39 154 ALA B N 1
ATOM 2862 C CA . ALA B 1 154 ? 32.111 47.268 71.207 1.00 24.87 154 ALA B CA 1
ATOM 2863 C C . ALA B 1 154 ? 32.904 48.406 70.565 1.00 25.16 154 ALA B C 1
ATOM 2864 O O . ALA B 1 154 ? 32.392 49.151 69.726 1.00 24.72 154 ALA B O 1
ATOM 2866 N N . GLN B 1 155 ? 34.157 48.532 70.979 1.00 25.66 155 GLN B N 1
ATOM 2867 C CA . GLN B 1 155 ? 35.064 49.560 70.483 1.00 27.27 155 GLN B CA 1
ATOM 2868 C C . GLN B 1 155 ? 35.227 49.541 68.959 1.00 27.42 155 GLN B C 1
ATOM 2869 O O . GLN B 1 155 ? 35.098 50.580 68.299 1.00 25.77 155 GLN B O 1
ATOM 2875 N N . GLN B 1 156 ? 35.479 48.353 68.411 1.00 25.89 156 GLN B N 1
ATOM 2876 C CA . GLN B 1 156 ? 35.687 48.197 66.973 1.00 27.04 156 GLN B CA 1
ATOM 2877 C C . GLN B 1 156 ? 34.473 48.498 66.116 1.00 25.37 156 GLN B C 1
ATOM 2878 O O . GLN B 1 156 ? 34.592 49.113 65.054 1.00 23.46 156 GLN B O 1
ATOM 2884 N N . ALA B 1 157 ? 33.306 48.066 66.577 1.00 22.75 157 ALA B N 1
ATOM 2885 C CA . ALA B 1 157 ? 32.075 48.320 65.851 1.00 21.08 157 ALA B CA 1
ATOM 2886 C C . ALA B 1 157 ? 31.729 49.801 65.920 1.00 20.41 157 ALA B C 1
ATOM 2887 O O . ALA B 1 157 ? 31.147 50.355 64.983 1.00 19.42 157 ALA B O 1
ATOM 2889 N N . ALA B 1 158 ? 32.078 50.443 67.035 1.00 19.45 158 ALA B N 1
ATOM 2890 C CA . ALA B 1 158 ? 31.786 51.858 67.213 1.00 20.14 158 ALA B CA 1
ATOM 2891 C C . ALA B 1 158 ? 32.632 52.699 66.258 1.00 20.60 158 ALA B C 1
ATOM 2892 O O . ALA B 1 158 ? 32.175 53.731 65.745 1.00 19.84 158 ALA B O 1
ATOM 2894 N N . GLN B 1 159 ? 33.857 52.247 66.014 1.00 21.42 159 GLN B N 1
ATOM 2895 C CA . GLN B 1 159 ? 34.760 52.955 65.107 1.00 24.94 159 GLN B CA 1
ATOM 2896 C C . GLN B 1 159 ? 34.350 52.784 63.634 1.00 23.60 159 GLN B C 1
ATOM 2897 O O . GLN B 1 159 ? 34.212 53.772 62.909 1.00 24.67 159 GLN B O 1
ATOM 2903 N N . LYS B 1 160 ? 34.064 51.550 63.221 1.00 22.37 160 LYS B N 1
ATOM 2904 C CA . LYS B 1 160 ? 33.646 51.287 61.842 1.00 22.57 160 LYS B CA 1
ATOM 2905 C C . LYS B 1 160 ? 32.314 51.960 61.496 1.00 21.93 160 LYS B C 1
ATOM 2906 O O . LYS B 1 160 ? 32.141 52.496 60.395 1.00 23.47 160 LYS B O 1
ATOM 2912 N N . LEU B 1 161 ? 31.365 51.936 62.427 1.00 19.68 161 LEU B N 1
ATOM 2913 C CA . LEU B 1 161 ? 30.068 52.557 62.178 1.00 19.04 161 LEU B CA 1
ATOM 2914 C C . LEU B 1 161 ? 29.998 54.028 62.587 1.00 16.65 161 LEU B C 1
ATOM 2915 O O . LEU B 1 161 ? 29.019 54.708 62.279 1.00 16.63 161 LEU B O 1
ATOM 2920 N N . ASN B 1 162 ? 31.024 54.513 63.284 1.00 16.28 162 ASN B N 1
ATOM 2921 C CA . ASN B 1 162 ? 31.060 55.898 63.750 1.00 17.07 162 ASN B CA 1
ATOM 2922 C C . ASN B 1 162 ? 29.796 56.223 64.565 1.00 19.40 162 ASN B C 1
ATOM 2923 O O . ASN B 1 162 ? 29.082 57.212 64.305 1.00 17.99 162 ASN B O 1
ATOM 2928 N N . THR B 1 163 ? 29.530 55.387 65.566 1.00 18.84 163 THR B N 1
ATOM 2929 C CA . THR B 1 163 ? 28.353 55.566 66.404 1.00 20.05 163 THR B CA 1
ATOM 2930 C C . THR B 1 163 ? 28.662 55.091 67.826 1.00 20.78 163 THR B C 1
ATOM 2931 O O . THR B 1 163 ? 29.828 54.861 68.161 1.00 20.97 163 THR B O 1
ATOM 2935 N N . VAL B 1 164 ? 27.631 55.002 68.668 1.00 18.74 164 VAL B N 1
ATOM 2936 C CA . VAL B 1 164 ? 27.793 54.506 70.038 1.00 17.01 164 VAL B CA 1
ATOM 2937 C C . VAL B 1 164 ? 27.235 53.088 70.054 1.00 16.79 164 VAL B C 1
ATOM 2938 O O . VAL B 1 164 ? 26.153 52.838 69.522 1.00 17.55 164 VAL B O 1
ATOM 2942 N N . ILE B 1 165 ? 28.009 52.152 70.598 1.00 16.01 165 ILE B N 1
ATOM 2943 C CA . ILE B 1 165 ? 27.605 50.761 70.681 1.00 16.16 165 ILE B CA 1
ATOM 2944 C C . ILE B 1 165 ? 27.366 50.402 72.152 1.00 17.66 165 ILE B C 1
ATOM 2945 O O . ILE B 1 165 ? 28.267 50.533 72.981 1.00 19.44 165 ILE B O 1
ATOM 2950 N N . ALA B 1 166 ? 26.143 49.983 72.470 1.00 17.93 166 ALA B N 1
ATOM 2951 C CA . ALA B 1 166 ? 25.778 49.594 73.841 1.00 18.50 166 ALA B CA 1
ATOM 2952 C C . ALA B 1 166 ? 25.450 48.112 73.855 1.00 18.47 166 ALA B C 1
ATOM 2953 O O . ALA B 1 166 ? 24.419 47.694 73.327 1.00 19.01 166 ALA B O 1
ATOM 2955 N N . ILE B 1 167 ? 26.381 47.314 74.369 1.00 19.73 167 ILE B N 1
ATOM 2956 C CA . ILE B 1 167 ? 26.197 45.866 74.450 1.00 22.51 167 ILE B CA 1
ATOM 2957 C C . ILE B 1 167 ? 25.749 45.531 75.863 1.00 24.40 167 ILE B C 1
ATOM 2958 O O . ILE B 1 167 ? 26.490 45.699 76.837 1.00 22.79 167 ILE B O 1
ATOM 2963 N N . THR B 1 168 ? 24.499 45.100 75.950 1.00 26.54 168 THR B N 1
ATOM 2964 C CA . THR B 1 168 ? 23.872 44.770 77.214 1.00 26.94 168 THR B CA 1
ATOM 2965 C C . THR B 1 168 ? 24.046 43.329 77.668 1.00 26.84 168 THR B C 1
ATOM 2966 O O . THR B 1 168 ? 24.003 42.398 76.870 1.00 26.57 168 THR B O 1
ATOM 2970 N N . GLY B 1 169 ? 24.288 43.182 78.965 1.00 28.53 169 GLY B N 1
ATOM 2971 C CA . GLY B 1 169 ? 24.466 41.888 79.599 1.00 29.21 169 GLY B CA 1
ATOM 2972 C C . GLY B 1 169 ? 24.338 42.148 81.087 1.00 30.88 169 GLY B C 1
ATOM 2973 O O . GLY B 1 169 ? 23.730 43.140 81.486 1.00 31.22 169 GLY B O 1
ATOM 2974 N N . GLU B 1 170 ? 24.864 41.261 81.920 1.00 33.23 170 GLU B N 1
ATOM 2975 C CA . GLU B 1 170 ? 24.803 41.486 83.363 1.00 35.78 170 GLU B CA 1
ATOM 2976 C C . GLU B 1 170 ? 25.650 42.732 83.598 1.00 33.45 170 GLU B C 1
ATOM 2977 O O . GLU B 1 170 ? 25.322 43.601 84.420 1.00 32.73 170 GLU B O 1
ATOM 2983 N N . VAL B 1 171 ? 26.731 42.811 82.827 1.00 30.78 171 VAL B N 1
ATOM 2984 C CA . VAL B 1 171 ? 27.622 43.961 82.844 1.00 29.29 171 VAL B CA 1
ATOM 2985 C C . VAL B 1 171 ? 27.463 44.578 81.453 1.00 27.35 171 VAL B C 1
ATOM 2986 O O . VAL B 1 171 ? 27.639 43.890 80.445 1.00 26.73 171 VAL B O 1
ATOM 2990 N N . ASP B 1 172 ? 27.035 45.835 81.400 1.00 24.91 172 ASP B N 1
ATOM 2991 C CA . ASP B 1 172 ? 26.854 46.524 80.123 1.00 24.39 172 ASP B CA 1
ATOM 2992 C C . ASP B 1 172 ? 28.166 47.162 79.692 1.00 23.43 172 ASP B C 1
ATOM 2993 O O . ASP B 1 172 ? 28.907 47.682 80.528 1.00 22.80 172 ASP B O 1
ATOM 2998 N N . VAL B 1 173 ? 28.463 47.086 78.395 1.00 21.67 173 VAL B N 1
ATOM 2999 C CA . VAL B 1 173 ? 29.678 47.685 77.827 1.00 21.95 173 VAL B CA 1
ATOM 3000 C C . VAL B 1 173 ? 29.228 48.742 76.809 1.00 21.30 173 VAL B C 1
ATOM 3001 O O . VAL B 1 173 ? 28.506 48.424 75.864 1.00 21.23 173 VAL B O 1
ATOM 3005 N N . ILE B 1 174 ? 29.599 49.997 77.042 1.00 21.26 174 ILE B N 1
ATOM 3006 C CA . ILE B 1 174 ? 29.222 51.106 76.153 1.00 22.61 174 ILE B CA 1
ATOM 3007 C C . ILE B 1 174 ? 30.492 51.713 75.563 1.00 23.99 174 ILE B C 1
ATOM 3008 O O . ILE B 1 174 ? 31.409 52.107 76.305 1.00 24.13 174 ILE B O 1
ATOM 3013 N N . ALA B 1 175 ? 30.525 51.852 74.239 1.00 23.26 175 ALA B N 1
ATOM 3014 C CA . ALA B 1 175 ? 31.702 52.412 73.586 1.00 23.10 175 ALA B CA 1
ATOM 3015 C C . ALA B 1 175 ? 31.412 53.315 72.402 1.00 23.88 175 ALA B C 1
ATOM 3016 O O . ALA B 1 175 ? 30.409 53.140 71.715 1.00 23.72 175 ALA B O 1
ATOM 3018 N N . ASP B 1 176 ? 32.235 54.348 72.249 1.00 23.84 176 ASP B N 1
ATOM 3019 C CA . ASP B 1 176 ? 32.173 55.223 71.082 1.00 24.04 176 ASP B CA 1
ATOM 3020 C C . ASP B 1 176 ? 33.576 55.065 70.462 1.00 24.79 176 ASP B C 1
ATOM 3021 O O . ASP B 1 176 ? 34.327 54.185 70.899 1.00 23.83 176 ASP B O 1
ATOM 3026 N N . THR B 1 177 ? 33.944 55.867 69.465 1.00 25.86 177 THR B N 1
ATOM 3027 C CA . THR B 1 177 ? 35.263 55.700 68.842 1.00 28.94 177 THR B CA 1
ATOM 3028 C C . THR B 1 177 ? 36.447 55.864 69.792 1.00 29.52 177 THR B C 1
ATOM 3029 O O . THR B 1 177 ? 37.434 55.146 69.679 1.00 31.76 177 THR B O 1
ATOM 3033 N N . SER B 1 178 ? 36.304 56.736 70.782 1.00 30.58 178 SER B N 1
ATOM 3034 C CA . SER B 1 178 ? 37.392 57.016 71.709 1.00 30.98 178 SER B CA 1
ATOM 3035 C C . SER B 1 178 ? 37.278 56.602 73.183 1.00 30.01 178 SER B C 1
ATOM 3036 O O . SER B 1 178 ? 38.269 56.645 73.913 1.00 29.18 178 SER B O 1
ATOM 3039 N N . HIS B 1 179 ? 36.102 56.182 73.629 1.00 29.06 179 HIS B N 1
ATOM 3040 C CA . HIS B 1 179 ? 35.939 55.803 75.041 1.00 30.17 179 HIS B CA 1
ATOM 3041 C C . HIS B 1 179 ? 35.182 54.510 75.232 1.00 28.31 179 HIS B C 1
ATOM 3042 O O . HIS B 1 179 ? 34.377 54.127 74.384 1.00 27.69 179 HIS B O 1
ATOM 3049 N N . VAL B 1 180 ? 35.465 53.828 76.341 1.00 27.64 180 VAL B N 1
ATOM 3050 C CA . VAL B 1 180 ? 34.755 52.598 76.684 1.00 27.48 180 VAL B CA 1
ATOM 3051 C C . VAL B 1 180 ? 34.430 52.628 78.173 1.00 26.94 180 VAL B C 1
ATOM 3052 O O . VAL B 1 180 ? 35.239 53.096 78.981 1.00 25.45 180 VAL B O 1
ATOM 3056 N N . TYR B 1 181 ? 33.213 52.194 78.506 1.00 24.84 181 TYR B N 1
ATOM 3057 C CA . TYR B 1 181 ? 32.728 52.143 79.886 1.00 23.92 181 TYR B CA 1
ATOM 3058 C C . TYR B 1 181 ? 31.990 50.844 80.132 1.00 23.65 181 TYR B C 1
ATOM 3059 O O . TYR B 1 181 ? 31.401 50.272 79.214 1.00 25.28 181 TYR B O 1
ATOM 3068 N N . THR B 1 182 ? 32.012 50.390 81.380 1.00 22.40 182 THR B N 1
ATOM 3069 C CA . THR B 1 182 ? 31.267 49.205 81.774 1.00 20.98 182 THR B CA 1
ATOM 3070 C C . THR B 1 182 ? 30.271 49.713 82.826 1.00 20.69 182 THR B C 1
ATOM 3071 O O . THR B 1 182 ? 30.600 50.605 83.622 1.00 20.36 182 THR B O 1
ATOM 3075 N N . LEU B 1 183 ? 29.029 49.233 82.750 1.00 19.13 183 LEU B N 1
ATOM 3076 C CA . LEU B 1 183 ? 27.976 49.643 83.691 1.00 19.22 183 LEU B CA 1
ATOM 3077 C C . LEU B 1 183 ? 27.545 48.430 84.516 1.00 18.28 183 LEU B C 1
ATOM 3078 O O . LEU B 1 183 ? 27.384 47.324 83.997 1.00 18.83 183 LEU B O 1
ATOM 3083 N N . HIS B 1 184 ? 27.294 48.656 85.796 1.00 17.64 184 HIS B N 1
ATOM 3084 C CA . HIS B 1 184 ? 26.997 47.548 86.672 1.00 18.46 184 HIS B CA 1
ATOM 3085 C C . HIS B 1 184 ? 25.722 47.671 87.495 1.00 18.32 184 HIS B C 1
ATOM 3086 O O . HIS B 1 184 ? 25.745 47.494 88.708 1.00 19.03 184 HIS B O 1
ATOM 3093 N N . ASN B 1 185 ? 24.604 47.932 86.830 1.00 16.20 185 ASN B N 1
ATOM 3094 C CA . ASN B 1 185 ? 23.323 48.047 87.515 1.00 15.36 185 ASN B CA 1
ATOM 3095 C C . ASN B 1 185 ? 22.292 47.155 86.847 1.00 15.31 185 ASN B C 1
ATOM 3096 O O . ASN B 1 185 ? 22.594 46.499 85.852 1.00 17.53 185 ASN B O 1
ATOM 3101 N N . GLY B 1 186 ? 21.090 47.091 87.415 1.00 14.99 186 GLY B N 1
ATOM 3102 C CA . GLY B 1 186 ? 20.058 46.236 86.857 1.00 14.80 186 GLY B CA 1
ATOM 3103 C C . GLY B 1 186 ? 19.842 45.009 87.720 1.00 15.04 186 GLY B C 1
ATOM 3104 O O . GLY B 1 186 ? 20.557 44.783 88.702 1.00 16.33 186 GLY B O 1
ATOM 3105 N N . HIS B 1 187 ? 18.908 44.163 87.306 1.00 15.67 187 HIS B N 1
ATOM 3106 C CA . HIS B 1 187 ? 18.566 42.972 88.069 1.00 15.73 187 HIS B CA 1
ATOM 3107 C C . HIS B 1 187 ? 18.107 41.851 87.138 1.00 15.00 187 HIS B C 1
ATOM 3108 O O . HIS B 1 187 ? 17.484 42.118 86.114 1.00 16.03 187 HIS B O 1
ATOM 3115 N N . LYS B 1 188 ? 18.407 40.605 87.496 1.00 14.45 188 LYS B N 1
ATOM 3116 C CA . LYS B 1 188 ? 18.021 39.441 86.688 1.00 16.00 188 LYS B CA 1
ATOM 3117 C C . LYS B 1 188 ? 16.534 39.305 86.393 1.00 15.15 188 LYS B C 1
ATOM 3118 O O . LYS B 1 188 ? 16.171 38.664 85.412 1.00 16.84 188 LYS B O 1
ATOM 3124 N N . LEU B 1 189 ? 15.674 39.870 87.238 1.00 15.15 189 LEU B N 1
ATOM 3125 C CA . LEU B 1 189 ? 14.239 39.791 86.995 1.00 14.57 189 LEU B CA 1
ATOM 3126 C C . LEU B 1 189 ? 13.841 40.470 85.684 1.00 15.60 189 LEU B C 1
ATOM 3127 O O . LEU B 1 189 ? 12.777 40.192 85.147 1.00 16.13 189 LEU B O 1
ATOM 3132 N N . LEU B 1 190 ? 14.695 41.348 85.162 1.00 15.50 190 LEU B N 1
ATOM 3133 C CA . LEU B 1 190 ? 14.417 41.998 83.882 1.00 14.88 190 LEU B CA 1
ATOM 3134 C C . LEU B 1 190 ? 14.312 40.945 82.770 1.00 14.36 190 LEU B C 1
ATOM 3135 O O . LEU B 1 190 ? 13.607 41.156 81.789 1.00 15.16 190 LEU B O 1
ATOM 3140 N N . THR B 1 191 ? 14.991 39.807 82.934 1.00 15.46 191 THR B N 1
ATOM 3141 C CA . THR B 1 191 ? 14.951 38.737 81.918 1.00 17.27 191 THR B CA 1
ATOM 3142 C C . THR B 1 191 ? 13.611 37.986 81.908 1.00 16.72 191 THR B C 1
ATOM 3143 O O . THR B 1 191 ? 13.358 37.153 81.031 1.00 17.14 191 THR B O 1
ATOM 3147 N N . LYS B 1 192 ? 12.773 38.262 82.908 1.00 16.42 192 LYS B N 1
ATOM 3148 C CA . LYS B 1 192 ? 11.465 37.626 83.026 1.00 15.86 192 LYS B CA 1
ATOM 3149 C C . LYS B 1 192 ? 10.342 38.498 82.500 1.00 15.61 192 LYS B C 1
ATOM 3150 O O . LYS B 1 192 ? 9.188 38.085 82.525 1.00 16.80 192 LYS B O 1
ATOM 3156 N N . VAL B 1 193 ? 10.674 39.705 82.043 1.00 14.56 193 VAL B N 1
ATOM 3157 C CA . VAL B 1 193 ? 9.674 40.636 81.523 1.00 16.59 193 VAL B CA 1
ATOM 3158 C C . VAL B 1 193 ? 9.931 40.955 80.043 1.00 17.07 193 VAL B C 1
ATOM 3159 O O . VAL B 1 193 ? 10.967 41.529 79.692 1.00 16.55 193 VAL B O 1
ATOM 3163 N N . THR B 1 194 ? 8.984 40.580 79.186 1.00 17.49 194 THR B N 1
ATOM 3164 C CA . THR B 1 194 ? 9.125 40.828 77.759 1.00 18.93 194 THR B CA 1
ATOM 3165 C C . THR B 1 194 ? 9.187 42.332 77.452 1.00 18.81 194 THR B C 1
ATOM 3166 O O . THR B 1 194 ? 8.422 43.130 78.002 1.00 18.83 194 THR B O 1
ATOM 3170 N N . GLY B 1 195 ? 10.174 42.723 76.652 1.00 20.22 195 GLY B N 1
ATOM 3171 C CA . GLY B 1 195 ? 10.312 44.122 76.298 1.00 20.17 195 GLY B CA 1
ATOM 3172 C C . GLY B 1 195 ? 11.205 44.916 77.233 1.00 21.82 195 GLY B C 1
ATOM 3173 O O . GLY B 1 195 ? 11.261 46.140 77.125 1.00 19.33 195 GLY B O 1
ATOM 3174 N N . ALA B 1 196 ? 11.875 44.232 78.163 1.00 21.93 196 ALA B N 1
ATOM 3175 C CA . ALA B 1 196 ? 12.784 44.896 79.099 1.00 22.32 196 ALA B CA 1
ATOM 3176 C C . ALA B 1 196 ? 13.879 45.609 78.310 1.00 22.56 196 ALA B C 1
ATOM 3177 O O . ALA B 1 196 ? 14.114 46.810 78.501 1.00 22.44 196 ALA B O 1
ATOM 3179 N N . GLY B 1 197 ? 14.539 44.861 77.423 1.00 21.94 197 GLY B N 1
ATOM 3180 C CA . GLY B 1 197 ? 15.598 45.408 76.581 1.00 20.51 197 GLY B CA 1
ATOM 3181 C C . GLY B 1 197 ? 15.077 46.430 75.583 1.00 20.19 197 GLY B C 1
ATOM 3182 O O . GLY B 1 197 ? 15.692 47.479 75.381 1.00 20.34 197 GLY B O 1
ATOM 3191 N N . LEU B 1 199 ? 12.334 48.366 75.866 1.00 15.05 199 LEU B N 1
ATOM 3192 C CA . LEU B 1 199 ? 11.993 49.608 76.589 1.00 13.00 199 LEU B CA 1
ATOM 3193 C C . LEU B 1 199 ? 13.295 50.349 76.932 1.00 12.54 199 LEU B C 1
ATOM 3194 O O . LEU B 1 199 ? 13.352 51.567 76.867 1.00 13.90 199 LEU B O 1
ATOM 3199 N N . LEU B 1 200 ? 14.338 49.612 77.300 1.00 11.73 200 LEU B N 1
ATOM 3200 C CA . LEU B 1 200 ? 15.620 50.231 77.612 1.00 12.65 200 LEU B CA 1
ATOM 3201 C C . LEU B 1 200 ? 16.151 51.047 76.430 1.00 11.87 200 LEU B C 1
ATOM 3202 O O . LEU B 1 200 ? 16.618 52.161 76.604 1.00 11.77 200 LEU B O 1
ATOM 3207 N N . THR B 1 201 ? 16.052 50.503 75.225 1.00 14.44 201 THR B N 1
ATOM 3208 C CA . THR B 1 201 ? 16.504 51.223 74.033 1.00 14.14 201 THR B CA 1
ATOM 3209 C C . THR B 1 201 ? 15.693 52.514 73.862 1.00 13.40 201 THR B C 1
ATOM 3210 O O . THR B 1 201 ? 16.245 53.568 73.539 1.00 13.92 201 THR B O 1
ATOM 3214 N N . SER B 1 202 ? 14.389 52.444 74.126 1.00 13.67 202 SER B N 1
ATOM 3215 C CA . SER B 1 202 ? 13.527 53.623 74.031 1.00 14.89 202 SER B CA 1
ATOM 3216 C C . SER B 1 202 ? 13.883 54.650 75.109 1.00 14.90 202 SER B C 1
ATOM 3217 O O . SER B 1 202 ? 13.777 55.862 74.882 1.00 13.32 202 SER B O 1
ATOM 3220 N N . VAL B 1 203 ? 14.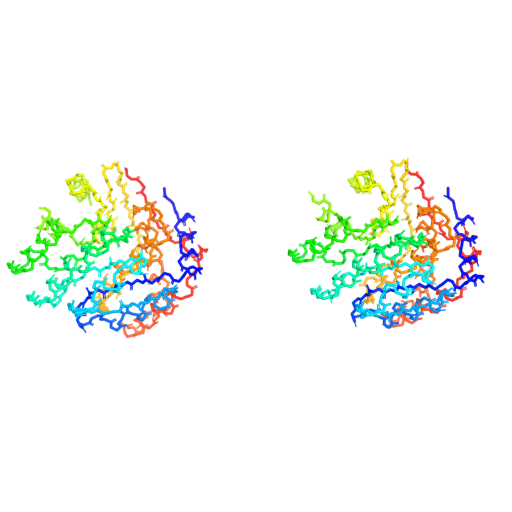307 54.166 76.280 1.00 13.57 203 VAL B N 1
ATOM 3221 C CA . VAL B 1 203 ? 14.738 55.062 77.360 1.00 12.00 203 VAL B CA 1
ATOM 3222 C C . VAL B 1 203 ? 16.041 55.762 76.900 1.00 11.78 203 VAL B C 1
ATOM 3223 O O . VAL B 1 203 ? 16.233 56.961 77.135 1.00 12.40 203 VAL B O 1
ATOM 3227 N N . VAL B 1 204 ? 16.935 55.005 76.258 1.00 11.36 204 VAL B N 1
ATOM 3228 C CA . VAL B 1 204 ? 18.178 55.569 75.738 1.00 12.04 204 VAL B CA 1
ATOM 3229 C C . VAL B 1 204 ? 17.816 56.703 74.771 1.00 13.25 204 VAL B C 1
ATOM 3230 O O . VAL B 1 204 ? 18.440 57.772 74.780 1.00 13.56 204 VAL B O 1
ATOM 3234 N N . GLY B 1 205 ? 16.770 56.474 73.976 1.00 14.15 205 GLY B N 1
ATOM 3235 C CA . GLY B 1 205 ? 16.279 57.481 73.043 1.00 14.46 205 GLY B CA 1
ATOM 3236 C C . GLY B 1 205 ? 15.840 58.735 73.785 1.00 13.48 205 GLY B C 1
ATOM 3237 O O . GLY B 1 205 ? 16.224 59.833 73.404 1.00 13.85 205 GLY B O 1
ATOM 3238 N N . ALA B 1 206 ? 15.075 58.576 74.866 1.00 13.27 206 ALA B N 1
ATOM 3239 C CA . ALA B 1 206 ? 14.609 59.713 75.668 1.00 13.59 206 ALA B CA 1
ATOM 3240 C C . ALA B 1 206 ? 15.783 60.534 76.171 1.00 14.21 206 ALA B C 1
ATOM 3241 O O . ALA B 1 206 ? 15.738 61.757 76.169 1.00 16.61 206 ALA B O 1
ATOM 3243 N N . PHE B 1 207 ? 16.846 59.866 76.594 1.00 14.56 207 PHE B N 1
ATOM 3244 C CA . PHE B 1 207 ? 18.016 60.582 77.091 1.00 15.64 207 PHE B CA 1
ATOM 3245 C C . PHE B 1 207 ? 18.820 61.228 75.961 1.00 16.23 207 PHE B C 1
ATOM 3246 O O . PHE B 1 207 ? 19.421 62.285 76.146 1.00 16.82 207 PHE B O 1
ATOM 3254 N N . CYS B 1 208 ? 18.831 60.601 74.788 1.00 16.98 208 CYS B N 1
ATOM 3255 C CA . CYS B 1 208 ? 19.544 61.181 73.648 1.00 17.86 208 CYS B CA 1
ATOM 3256 C C . CYS B 1 208 ? 18.841 62.457 73.188 1.00 19.56 208 CYS B C 1
ATOM 3257 O O . CYS B 1 208 ? 19.435 63.305 72.533 1.00 19.45 208 CYS B O 1
ATOM 3260 N N . ALA B 1 209 ? 17.575 62.600 73.560 1.00 20.46 209 ALA B N 1
ATOM 3261 C CA . ALA B 1 209 ? 16.798 63.766 73.179 1.00 20.91 209 ALA B CA 1
ATOM 3262 C C . ALA B 1 209 ? 17.165 64.990 74.002 1.00 21.06 209 ALA B C 1
ATOM 3263 O O . ALA B 1 209 ? 16.958 66.126 73.555 1.00 24.99 209 ALA B O 1
ATOM 3265 N N . VAL B 1 210 ? 17.734 64.780 75.182 1.00 19.95 210 VAL B N 1
ATOM 3266 C CA . VAL B 1 210 ? 18.106 65.916 76.030 1.00 20.88 210 VAL B CA 1
ATOM 3267 C C . VAL B 1 210 ? 19.612 66.081 76.265 1.00 21.81 210 VAL B C 1
ATOM 3268 O O . VAL B 1 210 ? 20.044 67.126 76.743 1.00 24.05 210 VAL B O 1
ATOM 3272 N N . GLU B 1 211 ? 20.404 65.061 75.933 1.00 21.99 211 GLU B N 1
ATOM 3273 C CA . GLU B 1 211 ? 21.861 65.122 76.112 1.00 22.65 211 GLU B CA 1
ATOM 3274 C C . GLU B 1 211 ? 22.552 64.988 74.764 1.00 22.27 211 GLU B C 1
ATOM 3275 O O . GLU B 1 211 ? 22.420 63.972 74.083 1.00 20.76 211 GLU B O 1
ATOM 3281 N N . GLU B 1 212 ? 23.345 66.003 74.438 1.00 24.52 212 GLU B N 1
ATOM 3282 C CA . GLU B 1 212 ? 24.061 66.096 73.177 1.00 27.13 212 GLU B CA 1
ATOM 3283 C C . GLU B 1 212 ? 24.970 64.932 72.826 1.00 24.98 212 GLU B C 1
ATOM 3284 O O . GLU B 1 212 ? 24.979 64.476 71.685 1.00 25.14 212 GLU B O 1
ATOM 3290 N N . ASN B 1 213 ? 25.751 64.458 73.790 1.00 22.00 213 ASN B N 1
ATOM 3291 C CA . ASN B 1 213 ? 26.664 63.340 73.549 1.00 21.66 213 ASN B CA 1
ATOM 3292 C C . ASN B 1 213 ? 25.933 62.003 73.726 1.00 20.81 213 ASN B C 1
ATOM 3293 O O . ASN B 1 213 ? 25.570 61.644 74.839 1.00 20.23 213 ASN B O 1
ATOM 3298 N N . PRO B 1 214 ? 25.771 61.217 72.625 1.00 20.85 214 PRO B N 1
ATOM 3299 C CA . PRO B 1 214 ? 25.066 59.923 72.740 1.00 20.09 214 PRO B CA 1
ATOM 3300 C C . PRO B 1 214 ? 25.692 58.920 73.733 1.00 19.10 214 PRO B C 1
ATOM 3301 O O . PRO B 1 214 ? 24.982 58.086 74.304 1.00 16.24 214 PRO B O 1
ATOM 3305 N N . LEU B 1 215 ? 27.008 58.973 73.908 1.00 17.79 215 LEU B N 1
ATOM 3306 C CA . LEU B 1 215 ? 27.674 58.075 74.845 1.00 17.82 215 LEU B CA 1
ATOM 3307 C C . LEU B 1 215 ? 27.189 58.390 76.261 1.00 18.08 215 LEU B C 1
ATOM 3308 O O . LEU B 1 215 ? 26.822 57.487 77.015 1.00 16.62 215 LEU B O 1
ATOM 3313 N N . PHE B 1 216 ? 27.188 59.673 76.615 1.00 17.86 216 PHE B N 1
ATOM 3314 C CA . PHE B 1 216 ? 26.732 60.095 77.935 1.00 19.82 216 PHE B CA 1
ATOM 3315 C C . PHE B 1 216 ? 25.251 59.836 78.117 1.00 18.71 216 PHE B C 1
ATOM 3316 O O . PHE B 1 216 ? 24.822 59.386 79.174 1.00 17.79 216 PHE B O 1
ATOM 3324 N N . ALA B 1 217 ? 24.468 60.133 77.086 1.00 17.42 217 ALA B N 1
ATOM 3325 C CA . ALA B 1 217 ? 23.027 59.905 77.135 1.00 16.70 217 ALA B CA 1
ATOM 3326 C C . ALA B 1 217 ? 22.712 58.425 77.417 1.00 16.05 217 ALA B C 1
ATOM 3327 O O . ALA B 1 217 ? 21.889 58.116 78.276 1.00 14.29 217 ALA B O 1
ATOM 3329 N N . ALA B 1 218 ? 23.363 57.519 76.685 1.00 15.01 218 ALA B N 1
ATOM 3330 C CA . ALA B 1 218 ? 23.142 56.081 76.847 1.00 14.95 218 ALA B CA 1
ATOM 3331 C C . ALA B 1 218 ? 23.624 55.586 78.226 1.00 16.30 218 ALA B C 1
ATOM 3332 O O . ALA B 1 218 ? 22.989 54.718 78.847 1.00 15.54 218 ALA B O 1
ATOM 3334 N N . ILE B 1 219 ? 24.750 56.127 78.691 1.00 15.78 219 ILE B N 1
ATOM 3335 C CA . ILE B 1 219 ? 25.275 55.760 79.997 1.00 15.72 219 ILE B CA 1
ATOM 3336 C C . ILE B 1 219 ? 24.267 56.156 81.072 1.00 15.50 219 ILE B C 1
ATOM 3337 O O . ILE B 1 219 ? 23.954 55.346 81.948 1.00 15.77 219 ILE B O 1
ATOM 3342 N N . ALA B 1 220 ? 23.744 57.379 80.990 1.00 13.71 220 ALA B N 1
ATOM 3343 C CA . ALA B 1 220 ? 22.772 57.880 81.968 1.00 14.36 220 ALA B CA 1
ATOM 3344 C C . ALA B 1 220 ? 21.462 57.096 81.934 1.00 13.87 220 ALA B C 1
ATOM 3345 O O . ALA B 1 220 ? 20.903 56.749 82.982 1.00 13.81 220 ALA B O 1
ATOM 3347 N N . ALA B 1 221 ? 21.001 56.788 80.724 1.00 12.90 221 ALA B N 1
ATOM 3348 C CA . ALA B 1 221 ? 19.766 56.041 80.526 1.00 12.86 221 ALA B CA 1
ATOM 3349 C C . ALA B 1 221 ? 19.860 54.645 81.119 1.00 12.98 221 ALA B C 1
ATOM 3350 O O . ALA B 1 221 ? 18.992 54.229 81.902 1.00 13.02 221 ALA B O 1
ATOM 3352 N N . ILE B 1 222 ? 20.905 53.918 80.729 1.00 12.33 222 ILE B N 1
ATOM 3353 C CA . ILE B 1 222 ? 21.099 52.554 81.190 1.00 12.90 222 ILE B CA 1
ATOM 3354 C C . ILE B 1 222 ? 21.285 52.503 82.702 1.00 13.47 222 ILE B C 1
ATOM 3355 O O . ILE B 1 222 ? 20.745 51.620 83.377 1.00 13.75 222 ILE B O 1
ATOM 3360 N N . SER B 1 223 ? 21.987 53.497 83.230 1.00 14.04 223 SER B N 1
ATOM 3361 C CA . SER B 1 223 ? 22.215 53.580 84.665 1.00 15.28 223 SER B CA 1
ATOM 3362 C C . SER B 1 223 ? 20.905 53.860 85.414 1.00 14.50 223 SER B C 1
ATOM 3363 O O . SER B 1 223 ? 20.560 53.145 86.358 1.00 15.09 223 SER B O 1
ATOM 3366 N N . SER B 1 224 ? 20.158 54.865 84.962 1.00 12.50 224 SER B N 1
ATOM 3367 C CA . SER B 1 224 ? 18.872 55.212 85.584 1.00 13.89 224 SER B CA 1
ATOM 3368 C C . SER B 1 224 ? 17.896 54.041 85.540 1.00 15.02 224 SER B C 1
ATOM 3369 O O . SER B 1 224 ? 17.246 53.738 86.539 1.00 15.56 224 SER B O 1
ATOM 3372 N N . TYR B 1 225 ? 17.827 53.361 84.394 1.00 12.97 225 TYR B N 1
ATOM 3373 C CA . TYR B 1 225 ? 16.946 52.210 84.228 1.00 12.85 225 TYR B CA 1
ATOM 3374 C C . TYR B 1 225 ? 17.333 51.060 85.184 1.00 11.75 225 TYR B C 1
ATOM 3375 O O . TYR B 1 225 ? 16.468 50.482 85.862 1.00 12.06 225 TYR B O 1
ATOM 3384 N N . GLY B 1 226 ? 18.628 50.737 85.227 1.00 12.55 226 GLY B N 1
ATOM 3385 C CA . GLY B 1 226 ? 19.129 49.669 86.083 1.00 12.13 226 GLY B CA 1
ATOM 3386 C C . GLY B 1 226 ? 18.858 49.910 87.566 1.00 14.19 226 GLY B C 1
ATOM 3387 O O . GLY B 1 226 ? 18.508 48.981 88.306 1.00 13.34 226 GLY B O 1
ATOM 3388 N N . VAL B 1 227 ? 19.031 51.155 88.007 1.00 13.16 227 VAL B N 1
ATOM 3389 C CA . VAL B 1 227 ? 18.775 51.495 89.404 1.00 14.05 227 VAL B CA 1
ATOM 3390 C C . VAL B 1 227 ? 17.271 51.304 89.698 1.00 14.20 227 VAL B C 1
ATOM 3391 O O . VAL B 1 227 ? 16.906 50.672 90.696 1.00 12.26 227 VAL B O 1
ATOM 3395 N N . ALA B 1 228 ? 16.408 51.809 88.814 1.00 11.53 228 ALA B N 1
ATOM 3396 C CA . ALA B 1 228 ? 14.961 51.640 88.992 1.00 13.50 228 ALA B CA 1
ATOM 3397 C C . ALA B 1 228 ? 14.627 50.147 89.108 1.00 11.99 228 ALA B C 1
ATOM 3398 O O . ALA B 1 228 ? 13.795 49.754 89.925 1.00 13.16 228 ALA B O 1
ATOM 3400 N N . ALA B 1 229 ? 15.300 49.320 88.308 1.00 10.92 229 ALA B N 1
ATOM 3401 C CA . ALA B 1 229 ? 15.084 47.866 88.315 1.00 11.09 229 ALA B CA 1
ATOM 3402 C C . ALA B 1 229 ? 15.508 47.211 89.637 1.00 11.44 229 ALA B C 1
ATOM 3403 O O . ALA B 1 229 ? 14.826 46.320 90.151 1.00 12.61 229 ALA B O 1
ATOM 3405 N N . GLN B 1 230 ? 16.626 47.664 90.193 1.00 12.08 230 GLN B N 1
ATOM 3406 C CA . GLN B 1 230 ? 17.107 47.125 91.462 1.00 11.98 230 GLN B CA 1
ATOM 3407 C C . GLN B 1 230 ? 16.176 47.519 92.611 1.00 12.75 230 GLN B C 1
ATOM 3408 O O . GLN B 1 230 ? 15.904 46.714 93.489 1.00 13.89 230 GLN B O 1
ATOM 3414 N N . LEU B 1 231 ? 15.649 48.738 92.586 1.00 13.02 231 LEU B N 1
ATOM 3415 C CA . LEU B 1 231 ? 14.706 49.175 93.623 1.00 13.20 231 LEU B CA 1
ATOM 3416 C C . LEU B 1 231 ? 13.395 48.420 93.438 1.00 13.16 231 LEU B C 1
ATOM 3417 O O . LEU B 1 231 ? 12.756 48.018 94.407 1.00 12.93 231 LEU B O 1
ATOM 3422 N N . ALA B 1 232 ? 12.992 48.217 92.188 1.00 11.68 232 ALA B N 1
ATOM 3423 C CA . ALA B 1 232 ? 11.765 47.488 91.917 1.00 10.82 232 ALA B CA 1
ATOM 3424 C C . ALA B 1 232 ? 11.901 46.047 92.399 1.00 12.52 232 ALA B C 1
ATOM 3425 O O . ALA B 1 232 ? 10.945 45.490 92.946 1.00 13.80 232 ALA B O 1
ATOM 3427 N N . ALA B 1 233 ? 13.080 45.448 92.220 1.00 11.63 233 ALA B N 1
ATOM 3428 C CA . ALA B 1 233 ? 13.333 44.073 92.678 1.00 13.73 233 ALA B CA 1
ATOM 3429 C C . ALA B 1 233 ? 13.182 43.961 94.212 1.00 14.01 233 ALA B C 1
ATOM 3430 O O . ALA B 1 233 ? 12.654 42.965 94.717 1.00 14.60 233 ALA B O 1
ATOM 3432 N N . GLN B 1 234 ? 13.651 44.980 94.935 1.00 14.96 234 GLN B N 1
ATOM 3433 C CA . GLN B 1 234 ? 13.535 45.010 96.400 1.00 18.17 234 GLN B CA 1
ATOM 3434 C C . GLN B 1 234 ? 12.072 44.991 96.844 1.00 19.70 234 GLN B C 1
ATOM 3435 O O . GLN B 1 234 ? 11.704 44.264 97.765 1.00 19.67 234 GLN B O 1
ATOM 3441 N N . GLN B 1 235 ? 11.249 45.819 96.199 1.00 21.61 235 GLN B N 1
ATOM 3442 C CA . GLN B 1 235 ? 9.822 45.904 96.510 1.00 23.72 235 GLN B CA 1
ATOM 3443 C C . GLN B 1 235 ? 9.117 44.588 96.214 1.00 23.48 235 GLN B C 1
ATOM 3444 O O . GLN B 1 235 ? 8.267 44.141 96.983 1.00 24.24 235 GLN B O 1
ATOM 3450 N N . THR B 1 236 ? 9.475 43.980 95.087 1.00 20.90 236 THR B N 1
ATOM 3451 C CA . THR B 1 236 ? 8.885 42.728 94.652 1.00 20.81 236 THR B CA 1
ATOM 3452 C C . THR B 1 236 ? 9.191 41.584 95.601 1.00 22.02 236 THR B C 1
ATOM 3453 O O . THR B 1 236 ? 8.305 40.800 95.952 1.00 20.91 236 THR B O 1
ATOM 3457 N N . ALA B 1 237 ? 10.450 41.512 96.024 1.00 23.00 237 ALA B N 1
ATOM 3458 C CA . ALA B 1 237 ? 10.916 40.439 96.900 1.00 22.64 237 ALA B CA 1
ATOM 3459 C C . ALA B 1 237 ? 10.619 39.083 96.227 1.00 23.49 237 ALA B C 1
ATOM 3460 O O . ALA B 1 237 ? 10.994 38.852 95.079 1.00 22.05 237 ALA B O 1
ATOM 3462 N N . ASP B 1 238 ? 9.857 38.243 96.912 1.00 24.96 238 ASP B N 1
ATOM 3463 C CA . ASP B 1 238 ? 9.496 36.906 96.444 1.00 26.87 238 ASP B CA 1
ATOM 3464 C C . ASP B 1 238 ? 8.173 36.804 95.654 1.00 24.79 238 ASP B C 1
ATOM 3465 O O . ASP B 1 238 ? 7.740 35.690 95.330 1.00 23.38 238 ASP B O 1
ATOM 3470 N N . LYS B 1 239 ? 7.529 37.938 95.367 1.00 22.41 239 LYS B N 1
ATOM 3471 C CA . LYS B 1 239 ? 6.233 37.930 94.684 1.00 20.45 239 LYS B CA 1
ATOM 3472 C C . LYS B 1 239 ? 6.166 37.307 93.294 1.00 19.37 239 LYS B C 1
ATOM 3473 O O . LYS B 1 239 ? 5.222 36.584 92.990 1.00 20.47 239 LYS B O 1
ATOM 3479 N N . GLY B 1 240 ? 7.148 37.590 92.445 1.00 16.91 240 GLY B N 1
ATOM 3480 C CA . GLY B 1 240 ? 7.126 37.019 91.111 1.00 15.13 240 GLY B CA 1
ATOM 3481 C C . GLY B 1 240 ? 7.293 38.044 90.005 1.00 12.99 240 GLY B C 1
ATOM 3482 O O . GLY B 1 240 ? 7.256 39.251 90.247 1.00 10.74 240 GLY B O 1
ATOM 3483 N N . PRO B 1 241 ? 7.450 37.576 88.758 1.00 14.15 241 PRO B N 1
ATOM 3484 C CA . PRO B 1 241 ? 7.630 38.442 87.586 1.00 14.63 241 PRO B CA 1
ATOM 3485 C C . PRO B 1 241 ? 6.456 39.367 87.217 1.00 13.65 241 PRO B C 1
ATOM 3486 O O . PRO B 1 241 ? 6.675 40.405 86.585 1.00 14.44 241 PRO B O 1
ATOM 3490 N N . GLY B 1 242 ? 5.228 38.992 87.586 1.00 12.60 242 GLY B N 1
ATOM 3491 C CA . GLY B 1 242 ? 4.079 39.841 87.309 1.00 12.02 242 GLY B CA 1
ATOM 3492 C C . GLY B 1 242 ? 4.218 41.115 88.139 1.00 12.59 242 GLY B C 1
ATOM 3493 O O . GLY B 1 242 ? 4.131 42.236 87.630 1.00 12.16 242 GLY B O 1
ATOM 3494 N N . SER B 1 243 ? 4.442 40.934 89.439 1.00 11.69 243 SER B N 1
ATOM 3495 C CA . SER B 1 243 ? 4.623 42.066 90.343 1.00 11.36 243 SER B CA 1
ATOM 3496 C C . SER B 1 243 ? 5.851 42.877 89.947 1.00 10.76 243 SER B C 1
ATOM 3497 O O . SER B 1 243 ? 5.836 44.111 90.032 1.00 12.45 243 SER B O 1
ATOM 3500 N N . PHE B 1 244 ? 6.905 42.201 89.493 1.00 11.14 244 PHE B N 1
ATOM 3501 C CA . PHE B 1 244 ? 8.114 42.910 89.104 1.00 11.51 244 PHE B CA 1
ATOM 3502 C C . PHE B 1 244 ? 7.840 43.866 87.943 1.00 13.31 244 PHE B C 1
ATOM 3503 O O . PHE B 1 244 ? 8.281 45.013 87.968 1.00 13.35 244 PHE B O 1
ATOM 3511 N N . GLN B 1 245 ? 7.128 43.395 86.927 1.00 12.24 245 GLN B N 1
ATOM 3512 C CA . GLN B 1 245 ? 6.789 44.228 85.772 1.00 12.17 245 GLN B CA 1
ATOM 3513 C C . GLN B 1 245 ? 6.073 45.524 86.215 1.00 11.49 245 GLN B C 1
ATOM 3514 O O . GLN B 1 245 ? 6.403 46.622 85.761 1.00 10.53 245 GLN B O 1
ATOM 3520 N N . ILE B 1 246 ? 5.131 45.402 87.148 1.00 11.49 246 ILE B N 1
ATOM 3521 C CA . ILE B 1 246 ? 4.386 46.565 87.644 1.00 11.97 246 ILE B CA 1
ATOM 3522 C C . ILE B 1 246 ? 5.275 47.492 88.502 1.00 13.00 246 ILE B C 1
ATOM 3523 O O . ILE B 1 246 ? 5.211 48.721 88.405 1.00 12.46 246 ILE B O 1
ATOM 3528 N N . GLU B 1 247 ? 6.152 46.887 89.292 1.00 12.64 247 GLU B N 1
ATOM 3529 C CA . GLU B 1 247 ? 7.053 47.645 90.149 1.00 13.89 247 GLU B CA 1
ATOM 3530 C C . GLU B 1 247 ? 8.122 48.394 89.346 1.00 12.49 247 GLU B C 1
ATOM 3531 O O . GLU B 1 247 ? 8.541 49.480 89.742 1.00 13.32 247 GLU B O 1
ATOM 3537 N N . LEU B 1 248 ? 8.575 47.812 88.232 1.00 10.94 248 LEU B N 1
ATOM 3538 C CA . LEU B 1 248 ? 9.556 48.465 87.365 1.00 11.67 248 LEU B CA 1
ATOM 3539 C C . LEU B 1 248 ? 8.930 49.760 86.844 1.00 11.07 248 LEU B C 1
ATOM 3540 O O . LEU B 1 248 ? 9.571 50.805 86.855 1.00 11.27 248 LEU B O 1
ATOM 3545 N N . LEU B 1 249 ? 7.666 49.687 86.420 1.00 11.50 249 LEU B N 1
ATOM 3546 C CA . LEU B 1 249 ? 6.941 50.866 85.947 1.00 12.32 249 LEU B CA 1
ATOM 3547 C C . LEU B 1 249 ? 6.811 51.887 87.087 1.00 11.15 249 LEU B C 1
ATOM 3548 O O . LEU B 1 249 ? 7.026 53.076 86.871 1.00 11.69 249 LEU B O 1
ATOM 3553 N N . ASN B 1 250 ? 6.482 51.426 88.298 1.00 10.65 250 ASN B N 1
ATOM 3554 C CA . ASN B 1 250 ? 6.379 52.331 89.451 1.00 10.11 250 ASN B CA 1
ATOM 3555 C C . ASN B 1 250 ? 7.701 53.049 89.704 1.00 9.72 250 ASN B C 1
ATOM 3556 O O . ASN B 1 250 ? 7.733 54.262 89.906 1.00 11.45 250 ASN B O 1
ATOM 3561 N N . LYS B 1 251 ? 8.788 52.284 89.720 1.00 10.73 251 LYS B N 1
ATOM 3562 C CA . LYS B 1 251 ? 10.109 52.835 89.985 1.00 12.09 251 LYS B CA 1
ATOM 3563 C C . LYS B 1 251 ? 10.673 53.786 88.917 1.00 12.21 251 LYS B C 1
ATOM 3564 O O . LYS B 1 251 ? 11.431 54.689 89.251 1.00 12.72 251 LYS B O 1
ATOM 3570 N N . LEU B 1 252 ? 10.293 53.608 87.648 1.00 11.73 252 LEU B N 1
ATOM 3571 C CA . LEU B 1 252 ? 10.773 54.516 86.600 1.00 11.33 252 LEU B CA 1
ATOM 3572 C C . LEU B 1 252 ? 10.204 55.899 86.885 1.00 11.30 252 LEU B C 1
ATOM 3573 O O . LEU B 1 252 ? 10.790 56.918 86.524 1.00 12.14 252 LEU B O 1
ATOM 3578 N N . SER B 1 253 ? 9.075 55.919 87.591 1.00 13.55 253 SER B N 1
ATOM 3579 C CA . SER B 1 253 ? 8.418 57.165 87.983 1.00 14.49 253 SER B CA 1
ATOM 3580 C C . SER B 1 253 ? 8.960 57.742 89.307 1.00 15.17 253 SER B C 1
ATOM 3581 O O . SER B 1 253 ? 9.129 58.963 89.450 1.00 15.41 253 SER B O 1
ATOM 3584 N N . THR B 1 254 ? 9.216 56.862 90.273 1.00 15.06 254 THR B N 1
ATOM 3585 C CA . THR B 1 254 ? 9.670 57.311 91.591 1.00 16.29 254 THR B CA 1
ATOM 3586 C C . THR B 1 254 ? 11.175 57.368 91.874 1.00 16.91 254 THR B C 1
ATOM 3587 O O . THR B 1 254 ? 11.579 57.977 92.862 1.00 15.82 254 THR B O 1
ATOM 3591 N N . VAL B 1 255 ? 12.008 56.743 91.040 1.00 15.96 255 VAL B N 1
ATOM 3592 C CA . VAL B 1 255 ? 13.452 56.817 91.261 1.00 14.33 255 VAL B CA 1
ATOM 3593 C C . VAL B 1 255 ? 13.838 58.298 91.202 1.00 16.00 255 VAL B C 1
ATOM 3594 O O . VAL B 1 255 ? 13.305 59.056 90.388 1.00 16.10 255 VAL B O 1
ATOM 3598 N N . THR B 1 256 ? 14.749 58.710 92.080 1.00 16.39 256 THR B N 1
ATOM 3599 C CA . THR B 1 256 ? 15.185 60.112 92.167 1.00 17.31 256 THR B CA 1
ATOM 3600 C C . THR B 1 256 ? 16.646 60.314 91.761 1.00 17.14 256 THR B C 1
ATOM 3601 O O . THR B 1 256 ? 17.385 59.346 91.564 1.00 15.78 256 THR B O 1
ATOM 3605 N N . GLU B 1 257 ? 17.056 61.584 91.684 1.00 18.40 257 GLU B N 1
ATOM 3606 C CA . GLU B 1 257 ? 18.439 61.959 91.360 1.00 21.04 257 GLU B CA 1
ATOM 3607 C C . GLU B 1 257 ? 19.360 61.352 92.423 1.00 19.89 257 GLU B C 1
ATOM 3608 O O . GLU B 1 257 ? 20.404 60.804 92.104 1.00 19.81 257 GLU B O 1
ATOM 3614 N N . GLN B 1 258 ? 18.926 61.414 93.682 1.00 20.04 258 GLN B N 1
ATOM 3615 C CA . GLN B 1 258 ? 19.698 60.888 94.805 1.00 20.63 258 GLN B CA 1
ATOM 3616 C C . GLN B 1 258 ? 19.898 59.393 94.657 1.00 19.77 258 GLN B C 1
ATOM 3617 O O . GLN B 1 258 ? 20.989 58.881 94.930 1.00 20.76 258 GLN B O 1
ATOM 3623 N N . ASP B 1 259 ? 18.837 58.691 94.250 1.00 16.91 259 ASP B N 1
ATOM 3624 C CA . ASP B 1 259 ? 18.899 57.248 94.056 1.00 16.07 259 ASP B CA 1
ATOM 3625 C C . ASP B 1 259 ? 20.004 56.921 93.054 1.00 16.43 259 ASP B C 1
ATOM 3626 O O . ASP B 1 259 ? 20.850 56.048 93.304 1.00 15.96 259 ASP B O 1
ATOM 3631 N N . VAL B 1 260 ? 19.985 57.624 91.916 1.00 16.49 260 VAL B N 1
ATOM 3632 C CA . VAL B 1 260 ? 20.982 57.412 90.865 1.00 16.71 260 VAL B CA 1
ATOM 3633 C C . VAL B 1 260 ? 22.409 57.704 91.379 1.00 16.99 260 VAL B C 1
ATOM 3634 O O . VAL B 1 260 ? 23.326 56.903 91.181 1.00 15.38 260 VAL B O 1
ATOM 3638 N N . GLN B 1 261 ? 22.571 58.800 92.116 1.00 19.03 261 GLN B N 1
ATOM 3639 C CA . GLN B 1 261 ? 23.870 59.159 92.669 1.00 22.55 261 GLN B CA 1
ATOM 3640 C C . GLN B 1 261 ? 24.405 58.089 93.607 1.00 23.60 261 GLN B C 1
ATOM 3641 O O . GLN B 1 261 ? 25.585 57.741 93.539 1.00 24.64 261 GLN B O 1
ATOM 3647 N N . GLU B 1 262 ? 23.539 57.526 94.445 1.00 22.45 262 GLU B N 1
ATOM 3648 C CA . GLU B 1 262 ? 23.997 56.513 95.375 1.00 23.35 262 GLU B CA 1
ATOM 3649 C C . GLU B 1 262 ? 24.066 55.087 94.850 1.00 22.94 262 GLU B C 1
ATOM 3650 O O . GLU B 1 262 ? 24.795 54.275 95.413 1.00 23.27 262 GLU B O 1
ATOM 3656 N N . TRP B 1 263 ? 23.343 54.776 93.769 1.00 20.06 263 TRP B N 1
ATOM 3657 C CA . TRP B 1 263 ? 23.346 53.412 93.220 1.00 17.66 263 TRP B CA 1
ATOM 3658 C C . TRP B 1 263 ? 24.183 53.134 91.958 1.00 16.88 263 TRP B C 1
ATOM 3659 O O . TRP B 1 263 ? 24.727 52.043 91.797 1.00 15.77 263 TRP B O 1
ATOM 3670 N N . ALA B 1 264 ? 24.241 54.103 91.049 1.00 17.15 264 ALA B N 1
ATOM 3671 C CA . ALA B 1 264 ? 24.941 53.933 89.780 1.00 17.94 264 ALA B CA 1
ATOM 3672 C C . ALA B 1 264 ? 26.411 53.530 89.864 1.00 17.43 264 ALA B C 1
ATOM 3673 O O . ALA B 1 264 ? 27.190 54.174 90.545 1.00 18.77 264 ALA B O 1
ATOM 3675 N N . THR B 1 265 ? 26.772 52.453 89.174 1.00 18.04 265 THR B N 1
ATOM 3676 C CA . THR B 1 265 ? 28.150 51.975 89.150 1.00 20.25 265 THR B CA 1
ATOM 3677 C C . THR B 1 265 ? 28.632 52.066 87.700 1.00 20.82 265 THR B C 1
ATOM 3678 O O . THR B 1 265 ? 28.356 51.187 86.875 1.00 19.01 265 THR B O 1
ATOM 3682 N N . ILE B 1 266 ? 29.317 53.171 87.411 1.00 20.75 266 ILE B N 1
ATOM 3683 C CA . ILE B 1 266 ? 29.839 53.483 86.081 1.00 21.57 266 ILE B CA 1
ATOM 3684 C C . ILE B 1 266 ? 31.351 53.470 86.140 1.00 22.99 266 ILE B C 1
ATOM 3685 O O . ILE B 1 266 ? 31.942 54.160 86.960 1.00 21.63 266 ILE B O 1
ATOM 3690 N N . GLU B 1 267 ? 31.967 52.675 85.272 1.00 25.41 267 GLU B N 1
ATOM 3691 C CA . GLU B 1 267 ? 33.424 52.561 85.230 1.00 30.08 267 GLU B CA 1
ATOM 3692 C C . GLU B 1 267 ? 34.027 52.758 83.833 1.00 29.69 267 GLU B C 1
ATOM 3693 O O . GLU B 1 267 ? 33.723 52.025 82.894 1.00 26.83 267 GLU B O 1
ATOM 3699 N N . ARG B 1 268 ? 34.879 53.770 83.723 1.00 31.83 268 ARG B N 1
ATOM 3700 C CA . ARG B 1 268 ? 35.587 54.082 82.480 1.00 36.13 268 ARG B CA 1
ATOM 3701 C C . ARG B 1 268 ? 36.676 53.018 82.272 1.00 36.97 268 ARG B C 1
ATOM 3702 O O . ARG B 1 268 ? 37.455 52.724 83.183 1.00 36.32 268 ARG B O 1
ATOM 3710 N N . VAL B 1 269 ? 36.677 52.376 81.112 1.00 38.36 269 VAL B N 1
ATOM 3711 C CA . VAL B 1 269 ? 37.673 51.345 80.845 1.00 41.14 269 VAL B CA 1
ATOM 3712 C C . VAL B 1 269 ? 38.965 51.928 80.290 1.00 42.51 269 VAL B C 1
ATOM 3713 O O . VAL B 1 269 ? 38.888 52.791 79.383 1.00 42.28 269 VAL B O 1
#

Foldseek 3Di:
DALLVLQVLLVLLQVVQFEFEEAEDPVAPVLLQLLSVLLRHHYDDDQAQVPLLVSLLPGLAYEYYCPPDDPRSLVSSLSNQLSNVVNVRAYEYELPCQPVDPVSLVSLLVSLVRHQHQEYEYALNSLVSSQVVVSQVSQQVSQLVSQHWYWHDDCWIWIDHNPWIKIKHFADPLCVVDPNSSSLRSQLRSSVSRDVRSRSSNLSSVLLLRLLLVVLCVVCPPVDSVSSSVSSSNSSNVPHSVSSNPPIDMGID/DDLLLLLVLLVLLQVVQFEEEEAEDPVCPVLLQLLSVLSRHHYDYDQDLVPLLVSLLPGLAYEYYCQPDDPSRLVSSLSNQVSNVVNVRAYEYELPCQVVDPVSLVSLLVSLVRHQHQEYEYAQVNLCNNQCVVVSQCSQQVSQQVSQHWYWHDDCWIWIYHNPWIKIWHFADPLCVVDPPSSSLRSQLRSSVSRDVRSRSSSLSSVLLLRLLLVVLCVVCPPVDSVSSSVSSSNSSNVPHSVSSSVRIDMGID

B-factor: mean 23.37, std 8.43, range [9.68, 67.94]

Organism: Bacillus subtilis (strain 168) (NCBI:txid224308)